Protein AF-0000000084690401 (afdb_homodimer)

Solvent-accessible surface area (backbone atoms only — not comparable to full-atom values): 25497 Å² total; per-residue (Å²): 129,68,78,42,70,22,45,48,38,28,32,30,46,45,71,35,46,53,55,16,30,38,38,44,29,24,58,71,15,32,39,26,33,37,33,46,38,36,51,52,77,75,59,86,84,52,53,76,91,71,49,69,65,62,62,85,61,43,54,63,42,96,60,31,84,70,65,57,52,69,63,34,49,55,27,59,65,39,79,48,34,43,25,40,33,41,23,24,59,71,69,33,22,64,37,81,50,73,72,37,66,40,14,13,77,62,66,28,68,37,34,26,31,68,40,61,69,42,89,70,53,43,31,43,63,50,48,62,51,34,59,47,56,40,32,76,73,68,45,67,30,72,64,70,19,35,51,37,16,50,46,50,14,50,52,51,38,71,70,38,90,81,50,81,64,49,72,68,47,46,52,47,58,71,43,40,48,60,44,39,16,36,58,73,70,50,23,47,25,37,42,29,32,58,52,77,44,73,90,56,88,59,25,39,41,49,78,38,52,35,80,44,48,65,58,25,32,36,27,36,32,22,64,30,48,26,39,39,33,37,13,17,35,38,50,53,82,55,39,36,27,67,39,50,48,35,48,30,34,33,35,68,39,83,103,127,67,79,43,70,21,44,49,36,30,31,28,47,44,71,36,45,53,56,18,28,37,38,42,29,22,56,69,14,31,41,25,33,37,33,45,40,34,53,52,77,74,60,85,85,52,53,75,90,70,48,68,66,62,63,85,60,43,54,64,41,93,60,34,86,69,66,55,51,69,62,35,50,55,29,61,66,37,80,48,33,42,24,40,33,40,24,24,59,72,68,33,22,63,36,80,50,73,71,37,64,39,14,12,76,61,66,27,69,38,33,27,31,67,41,62,69,41,88,68,53,43,30,43,65,48,47,62,50,34,61,49,55,41,30,76,72,67,45,67,31,71,64,70,22,35,50,39,18,48,46,49,14,49,52,50,38,70,69,38,91,82,51,81,65,51,72,68,46,46,53,49,58,69,44,40,48,60,44,41,16,34,58,73,71,52,23,48,25,36,42,28,35,58,55,76,45,72,89,57,86,61,25,38,40,49,77,36,52,34,81,45,47,65,58,25,33,37,27,38,32,22,65,30,47,26,38,40,32,35,12,16,36,37,50,53,83,55,40,36,26,66,37,50,50,34,48,30,33,33,34,67,38,83,101

Secondary structure (DSSP, 8-state):
---EEE-TTSEEEEEE-TT-EEEEEESSS---EEEEEEEPPPPTTS-GGG--SPPSSTT--TTHHHHS-HHHHHHHTSPPBB-HHHHHHHHTBSS--TTPEEEBTT--EEEEEEEE-S-S--BSSSPPP-HHHHHHTT--S----HHHHHHHHHHHHHH-TTS---HHHHHHHHHHHHHTTTPPPPPEEET-B--EE-SSSS-EE--B-----TTEEEEEEESS-EEEEEEE----SSSGGGG----EEEEEE--/---EEE-TTSEEEEEE-TT-EEEEEESSS---EEEEEEEPPPPTTS-GGG--SPPSSTT--TTHHHHS-HHHHHHHTSPPBB-HHHHHHHHTBSS--TTPEEEBTT--EEEEEEEE-S-S--BSSSPPP-HHHHHHTT--S----HHHHHHHHHHHHHH-TTS---HHHHHHHHHHHHHTTTPPPPPEEET-B--EE-SSSS-EE--B-----TTEEEEEEESS-EEEEEEE----SSSGGGG----EEEEEE--

pLDDT: mean 95.03, std 5.77, range [66.62, 99.0]

Structure (mmCIF, N/CA/C/O backbone):
data_AF-0000000084690401-model_v1
#
loop_
_entity.id
_entity.type
_entity.pdbx_description
1 polymer 'DUF1989 domain-containing protein'
#
loop_
_atom_site.group_PDB
_atom_site.id
_atom_site.type_symbol
_atom_site.label_atom_id
_atom_site.label_alt_id
_atom_site.label_comp_id
_atom_site.label_asym_id
_atom_site.label_entity_id
_atom_site.label_seq_id
_atom_site.pdbx_PDB_ins_code
_atom_site.Cartn_x
_atom_site.Cartn_y
_atom_site.Cartn_z
_atom_site.occupancy
_atom_site.B_iso_or_equiv
_atom_site.auth_seq_id
_atom_site.auth_comp_id
_atom_site.auth_asym_id
_atom_site.auth_atom_id
_atom_site.pdbx_PDB_model_num
ATOM 1 N N . MET A 1 1 ? -6.973 33.438 6.852 1 67.12 1 MET A N 1
ATOM 2 C CA . MET A 1 1 ? -6.395 32.094 6.789 1 67.12 1 MET A CA 1
ATOM 3 C C . MET A 1 1 ? -5.836 31.688 8.148 1 67.12 1 MET A C 1
ATOM 5 O O . MET A 1 1 ? -4.996 32.375 8.719 1 67.12 1 MET A O 1
ATOM 9 N N . THR A 1 2 ? -6.465 30.734 8.82 1 88.62 2 THR A N 1
ATOM 10 C CA . THR A 1 2 ? -6.098 30.391 10.188 1 88.62 2 THR A CA 1
ATOM 11 C C . THR A 1 2 ? -5.086 29.234 10.195 1 88.62 2 THR A C 1
ATOM 13 O O . THR A 1 2 ? -5.234 28.266 9.453 1 88.62 2 THR A O 1
ATOM 16 N N . THR A 1 3 ? -3.936 29.422 10.812 1 96.94 3 THR A N 1
ATOM 17 C CA . THR A 1 3 ? -2.934 28.391 11.031 1 96.94 3 THR A CA 1
ATOM 18 C C . THR A 1 3 ? -3.408 27.391 12.078 1 96.94 3 THR A C 1
ATOM 20 O O . THR A 1 3 ? -3.857 27.781 13.156 1 96.94 3 THR A O 1
ATOM 23 N N . ARG A 1 4 ? -3.404 26.203 11.711 1 97.88 4 ARG A N 1
ATOM 24 C CA . ARG A 1 4 ? -3.795 25.141 12.633 1 97.88 4 ARG A CA 1
ATOM 25 C C . ARG A 1 4 ? -2.611 24.219 12.945 1 97.88 4 ARG A C 1
ATOM 27 O O . ARG A 1 4 ? -1.611 24.219 12.227 1 97.88 4 ARG A O 1
ATOM 34 N N . THR A 1 5 ? -2.703 23.5 14 1 98.69 5 THR A N 1
ATOM 35 C CA . THR A 1 5 ? -1.592 22.703 14.508 1 98.69 5 THR A CA 1
ATOM 36 C C . THR A 1 5 ? -1.817 21.219 14.219 1 98.69 5 THR A C 1
ATOM 38 O O . THR A 1 5 ? -2.938 20.719 14.344 1 98.69 5 THR A O 1
ATOM 41 N N . VAL A 1 6 ? -0.85 20.547 13.75 1 98.88 6 VAL A N 1
AT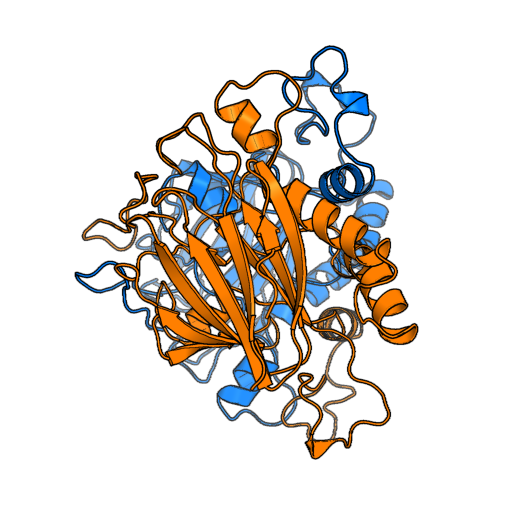OM 42 C CA . VAL A 1 6 ? -0.702 19.109 13.938 1 98.88 6 VAL A CA 1
ATOM 43 C C . VAL A 1 6 ? 0.108 18.844 15.203 1 98.88 6 VAL A C 1
ATOM 45 O O . VAL A 1 6 ? 1.334 18.969 15.203 1 98.88 6 VAL A O 1
ATOM 48 N N . PRO A 1 7 ? -0.528 18.438 16.281 1 98.81 7 PRO A N 1
ATOM 49 C CA . PRO A 1 7 ? 0.195 18.328 17.547 1 98.81 7 PRO A CA 1
ATOM 50 C C . PRO A 1 7 ? 1.289 17.266 17.516 1 98.81 7 PRO A C 1
ATOM 52 O O . PRO A 1 7 ? 1.109 16.203 16.922 1 98.81 7 PRO A O 1
ATOM 55 N N . ALA A 1 8 ? 2.395 17.578 18.203 1 98.75 8 ALA A N 1
ATOM 56 C CA . ALA A 1 8 ? 3.467 16.594 18.328 1 98.75 8 ALA A CA 1
ATOM 57 C C . ALA A 1 8 ? 2.908 15.219 18.703 1 98.75 8 ALA A C 1
ATOM 59 O O . ALA A 1 8 ? 2.055 15.102 19.578 1 98.75 8 ALA A O 1
ATOM 60 N N . ARG A 1 9 ? 3.363 14.188 17.938 1 98.62 9 ARG A N 1
ATOM 61 C CA . ARG A 1 9 ? 3.078 12.773 18.172 1 98.62 9 ARG A CA 1
ATOM 62 C C . ARG A 1 9 ? 1.631 12.445 17.828 1 98.62 9 ARG A C 1
ATOM 64 O O . ARG A 1 9 ? 1.207 11.289 17.938 1 98.62 9 ARG A O 1
ATOM 71 N N . ARG A 1 10 ? 0.865 13.367 17.344 1 98.62 10 ARG A N 1
ATOM 72 C CA . ARG A 1 10 ? -0.554 13.164 17.062 1 98.62 10 ARG A CA 1
ATOM 73 C C . ARG A 1 10 ? -0.897 13.57 15.633 1 98.62 10 ARG A C 1
ATOM 75 O O . ARG A 1 10 ? -0.02 13.984 14.875 1 98.62 10 ARG A O 1
ATOM 82 N N . GLY A 1 11 ? -2.188 13.383 15.25 1 98.75 11 GLY A N 1
ATOM 83 C CA . GLY A 1 11 ? -2.627 13.68 13.898 1 98.75 11 GLY A CA 1
ATOM 84 C C . GLY A 1 11 ? -3.67 14.781 13.844 1 98.75 11 GLY A C 1
ATOM 85 O O . GLY A 1 11 ? -4.234 15.164 14.867 1 98.75 11 GLY A O 1
ATOM 86 N N . ALA A 1 12 ? -3.826 15.305 12.75 1 98.81 12 ALA A N 1
ATOM 87 C CA . ALA A 1 12 ? -4.891 16.234 12.391 1 98.81 12 ALA A CA 1
ATOM 88 C C . ALA A 1 12 ? -5.422 15.945 10.992 1 98.81 12 ALA A C 1
ATOM 90 O O . ALA A 1 12 ? -4.707 15.398 10.148 1 98.81 12 ALA A O 1
ATOM 91 N N . ALA A 1 13 ? -6.664 16.297 10.727 1 98.69 13 ALA A N 1
ATOM 92 C CA . ALA A 1 13 ? -7.305 16.125 9.43 1 98.69 13 ALA A CA 1
ATOM 93 C C . ALA A 1 13 ? -8.141 17.344 9.055 1 98.69 13 ALA A C 1
ATOM 95 O O . ALA A 1 13 ? -8.641 18.047 9.938 1 98.69 13 ALA A O 1
ATOM 96 N N . THR A 1 14 ? -8.242 17.594 7.805 1 98.12 14 THR A N 1
ATOM 97 C CA . THR A 1 14 ? -9.039 18.719 7.359 1 98.12 14 THR A CA 1
ATOM 98 C C . THR A 1 14 ? -9.547 18.5 5.938 1 98.12 14 THR A C 1
ATOM 100 O O . THR A 1 14 ? -8.953 17.734 5.172 1 98.12 14 THR A O 1
ATOM 103 N N . LEU A 1 15 ? -10.625 19.172 5.676 1 96.94 15 LEU A N 1
ATOM 104 C CA . LEU A 1 15 ? -11.164 19.219 4.324 1 96.94 15 LEU A CA 1
ATOM 105 C C . LEU A 1 15 ? -10.398 20.203 3.461 1 96.94 15 LEU A C 1
ATOM 107 O O . LEU A 1 15 ? -10.086 21.312 3.906 1 96.94 15 LEU A O 1
ATOM 111 N N . VAL A 1 16 ? -9.984 19.797 2.307 1 97.5 16 VAL A N 1
ATOM 112 C CA . VAL A 1 16 ? -9.445 20.656 1.271 1 97.5 16 VAL A CA 1
ATOM 113 C C . VAL A 1 16 ? -10.242 20.5 -0.019 1 97.5 16 VAL A C 1
ATOM 115 O O . VAL A 1 16 ? -10.219 19.422 -0.635 1 97.5 16 VAL A O 1
ATOM 118 N N . ARG A 1 17 ? -10.883 21.531 -0.464 1 95.12 17 ARG A N 1
ATOM 119 C CA . ARG A 1 17 ? -11.758 21.453 -1.627 1 95.12 17 ARG A CA 1
ATOM 120 C C . ARG A 1 17 ? -10.961 21.562 -2.922 1 95.12 17 ARG A C 1
ATOM 122 O O . ARG A 1 17 ? -9.852 22.109 -2.93 1 95.12 17 ARG A O 1
ATOM 129 N N . GLN A 1 18 ? -11.602 21 -3.957 1 95 18 GLN A N 1
ATOM 130 C CA . GLN A 1 18 ? -10.984 21.125 -5.273 1 95 18 GLN A CA 1
ATOM 131 C C . GLN A 1 18 ? -10.594 22.578 -5.555 1 95 18 GLN A C 1
ATOM 133 O O . GLN A 1 18 ? -11.391 23.5 -5.359 1 95 18 GLN A O 1
ATOM 138 N N . GLY A 1 19 ? -9.383 22.719 -5.934 1 95.62 19 GLY A N 1
ATOM 139 C CA . GLY A 1 19 ? -8.891 24.047 -6.242 1 95.62 19 GLY A CA 1
ATOM 140 C C . GLY A 1 19 ? -8.258 24.734 -5.051 1 95.62 19 GLY A C 1
ATOM 141 O O . GLY A 1 19 ? -7.457 25.656 -5.219 1 95.62 19 GLY A O 1
ATOM 142 N N . GLN A 1 20 ? -8.633 24.375 -3.834 1 97.81 20 GLN A N 1
ATOM 143 C CA . GLN A 1 20 ? -7.938 24.844 -2.645 1 97.81 20 GLN A CA 1
ATOM 144 C C . GLN A 1 20 ? -6.594 24.141 -2.479 1 97.81 20 GLN A C 1
ATOM 146 O O . GLN A 1 20 ? -6.305 23.172 -3.176 1 97.81 20 GLN A O 1
ATOM 151 N N . SER A 1 21 ? -5.785 24.719 -1.611 1 98.75 21 SER A N 1
ATOM 152 C CA . SER A 1 21 ? -4.496 24.125 -1.283 1 98.75 21 SER A CA 1
ATOM 153 C C . SER A 1 21 ? -4.305 24.016 0.226 1 98.75 21 SER A C 1
ATOM 155 O O . SER A 1 21 ? -4.961 24.719 0.992 1 98.75 21 SER A O 1
ATOM 157 N N . ILE A 1 22 ? -3.447 23.125 0.551 1 98.88 22 ILE A N 1
ATOM 158 C CA . ILE A 1 22 ? -3.014 23.062 1.941 1 98.88 22 ILE A CA 1
ATOM 159 C C . ILE A 1 22 ? -1.504 23.281 2.023 1 98.88 22 ILE A C 1
ATOM 161 O O . ILE A 1 22 ? -0.74 22.641 1.296 1 98.88 22 ILE A O 1
ATOM 165 N N . ARG A 1 23 ? -1.099 24.203 2.848 1 98.88 23 ARG A N 1
ATOM 166 C CA . ARG A 1 23 ? 0.307 24.406 3.184 1 98.88 23 ARG A CA 1
ATOM 167 C C . ARG A 1 23 ? 0.671 23.688 4.48 1 98.88 23 ARG A C 1
ATOM 169 O O . ARG A 1 23 ? 0.054 23.938 5.52 1 98.88 23 ARG A O 1
ATOM 176 N N . ILE A 1 24 ? 1.576 22.781 4.422 1 98.94 24 ILE A N 1
ATOM 177 C CA . ILE A 1 24 ? 2.07 22.047 5.586 1 98.94 24 ILE A CA 1
ATOM 178 C C . ILE A 1 24 ? 3.48 22.516 5.93 1 98.94 24 ILE A C 1
ATOM 180 O O . ILE A 1 24 ? 4.398 22.406 5.109 1 98.94 24 ILE A O 1
ATOM 184 N N . THR A 1 25 ? 3.666 22.953 7.137 1 98.94 25 THR A N 1
ATOM 185 C CA . THR A 1 25 ? 4.898 23.641 7.52 1 98.94 25 THR A CA 1
ATOM 186 C C . THR A 1 25 ? 5.637 22.859 8.602 1 98.94 25 THR A C 1
ATOM 188 O O . THR A 1 25 ? 5.051 22.516 9.633 1 98.94 25 THR A O 1
ATOM 191 N N . ASN A 1 26 ? 6.863 22.562 8.305 1 98.69 26 ASN A N 1
ATOM 192 C CA . ASN A 1 26 ? 7.777 22.031 9.312 1 98.69 26 ASN A CA 1
ATOM 193 C C . ASN A 1 26 ? 8.336 23.141 10.203 1 98.69 26 ASN A C 1
ATOM 195 O O . ASN A 1 26 ? 9.484 23.547 10.039 1 98.69 26 ASN A O 1
ATOM 199 N N . SER A 1 27 ? 7.602 23.516 11.242 1 98.31 27 SER A N 1
ATOM 200 C CA . SER A 1 27 ? 7.895 24.703 12.047 1 98.31 27 SER A CA 1
ATOM 201 C C . SER A 1 27 ? 9.18 24.516 12.852 1 98.31 27 SER A C 1
ATOM 203 O O . SER A 1 27 ? 9.898 25.484 13.102 1 98.31 27 SER A O 1
ATOM 205 N N . SER A 1 28 ? 9.445 23.328 13.258 1 97.81 28 SER A N 1
ATOM 206 C CA . SER A 1 28 ? 10.633 23.031 14.055 1 97.81 28 SER A CA 1
ATOM 207 C C . SER A 1 28 ? 11.859 22.828 13.164 1 97.81 28 SER A C 1
ATOM 209 O O . SER A 1 28 ? 12.992 23.016 13.609 1 97.81 28 SER A O 1
ATOM 211 N N . GLY A 1 29 ? 11.617 22.375 11.953 1 97.94 29 GLY A N 1
ATOM 212 C CA . GLY A 1 29 ? 12.703 22.078 11.023 1 97.94 29 GLY A CA 1
ATOM 213 C C . GLY A 1 29 ? 13.094 20.625 11 1 97.94 29 GLY A C 1
ATOM 214 O O . GLY A 1 29 ? 13.852 20.188 10.125 1 97.94 29 GLY A O 1
ATOM 215 N N . THR A 1 30 ? 12.523 19.828 11.852 1 97.75 30 THR A N 1
ATOM 216 C CA . THR A 1 30 ? 12.977 18.438 11.898 1 97.75 30 THR A CA 1
ATOM 217 C C . THR A 1 30 ? 11.789 17.484 11.836 1 97.75 30 THR A C 1
ATOM 219 O O . THR A 1 30 ? 11.961 16.281 11.688 1 97.75 30 THR A O 1
ATOM 222 N N . GLN A 1 31 ? 10.578 17.969 11.914 1 98.69 31 GLN A N 1
ATOM 223 C CA . GLN A 1 31 ? 9.398 17.141 12.109 1 98.69 31 GLN A CA 1
ATOM 224 C C . GLN A 1 31 ? 8.953 16.484 10.805 1 98.69 31 GLN A C 1
ATOM 226 O O . GLN A 1 31 ? 8.57 17.188 9.859 1 98.69 31 GLN A O 1
ATOM 231 N N . VAL A 1 32 ? 9.039 15.203 10.742 1 98.81 32 VAL A N 1
ATOM 232 C CA . VAL A 1 32 ? 8.43 14.438 9.664 1 98.81 32 VAL A CA 1
ATOM 233 C C . VAL A 1 32 ? 6.91 14.453 9.812 1 98.81 32 VAL A C 1
ATOM 235 O O . VAL A 1 32 ? 6.391 14.32 10.93 1 98.81 32 VAL A O 1
ATOM 238 N N . VAL A 1 33 ? 6.199 14.617 8.727 1 98.94 33 VAL A N 1
ATOM 239 C CA . VAL A 1 33 ? 4.738 14.633 8.727 1 98.94 33 VAL A CA 1
ATOM 240 C C . VAL A 1 33 ? 4.211 13.602 7.734 1 98.94 33 VAL A C 1
ATOM 242 O O . VAL A 1 33 ? 4.191 13.852 6.523 1 98.94 33 VAL A O 1
ATOM 245 N N . ASP A 1 34 ? 3.783 12.414 8.234 1 98.94 34 ASP A N 1
ATOM 246 C CA . ASP A 1 34 ? 3.074 11.492 7.359 1 98.94 34 ASP A CA 1
ATOM 247 C C . ASP A 1 34 ? 1.761 12.102 6.867 1 98.94 34 ASP A C 1
ATOM 249 O O . ASP A 1 34 ? 0.978 12.625 7.664 1 98.94 34 ASP A O 1
ATOM 253 N N . THR A 1 35 ? 1.536 12.008 5.559 1 99 35 THR A N 1
ATOM 254 C CA . THR A 1 35 ? 0.41 12.711 4.957 1 99 35 THR A CA 1
ATOM 255 C C . THR A 1 35 ? -0.381 11.781 4.039 1 99 35 THR A C 1
ATOM 257 O O . THR A 1 35 ? 0.199 11.078 3.213 1 99 35 THR A O 1
ATOM 260 N N . TRP A 1 36 ? -1.704 11.766 4.242 1 98.88 36 TRP A N 1
ATOM 261 C CA . TRP A 1 36 ? -2.646 11.023 3.416 1 98.88 36 TRP A CA 1
ATOM 262 C C . TRP A 1 36 ? -3.691 11.953 2.809 1 98.88 36 TRP A C 1
ATOM 264 O O . TRP A 1 36 ? -3.93 13.047 3.324 1 98.88 36 TRP A O 1
ATOM 274 N N . ALA A 1 37 ? -4.25 11.539 1.739 1 98.81 37 ALA A N 1
ATOM 275 C CA . ALA A 1 37 ? -5.43 12.188 1.169 1 98.81 37 ALA A CA 1
ATOM 276 C C . ALA A 1 37 ? -6.492 11.156 0.791 1 98.81 37 ALA A C 1
ATOM 278 O O . ALA A 1 37 ? -6.199 10.188 0.079 1 98.81 37 ALA A O 1
ATOM 279 N N . PHE A 1 38 ? -7.668 11.359 1.293 1 97.75 38 PHE A N 1
ATOM 280 C CA . PHE A 1 38 ? -8.82 10.516 0.989 1 97.75 38 PHE A CA 1
ATOM 281 C C . PHE A 1 38 ? -9.859 11.289 0.188 1 97.75 38 PHE A C 1
ATOM 283 O O . PHE A 1 38 ? -10.219 12.414 0.55 1 97.75 38 PHE A O 1
ATOM 290 N N . ALA A 1 39 ? -10.266 10.664 -0.847 1 96.19 39 ALA A N 1
ATOM 291 C CA . ALA A 1 39 ? -11.289 11.305 -1.672 1 96.19 39 ALA A CA 1
ATOM 292 C C . ALA A 1 39 ? -12.648 11.273 -0.981 1 96.19 39 ALA A C 1
ATOM 294 O O . ALA A 1 39 ? -13.016 10.273 -0.364 1 96.19 39 ALA A O 1
ATOM 295 N N . LEU A 1 40 ? -13.344 12.328 -1.07 1 90.88 40 LEU A N 1
ATOM 296 C CA . LEU A 1 40 ? -14.734 12.367 -0.628 1 90.88 40 LEU A CA 1
ATOM 297 C C . LEU A 1 40 ? -15.672 12.008 -1.771 1 90.88 40 LEU A C 1
ATOM 299 O O . LEU A 1 40 ? -15.359 12.242 -2.939 1 90.88 40 LEU A O 1
ATOM 303 N N . PRO A 1 41 ? -16.75 11.445 -1.349 1 79.69 41 PRO A N 1
ATOM 304 C CA . PRO A 1 41 ? -17.719 11.141 -2.4 1 79.69 41 PRO A CA 1
ATOM 305 C C . PRO A 1 41 ? -18.172 12.375 -3.174 1 79.69 41 PRO A C 1
ATOM 307 O O . PRO A 1 41 ? -18.391 13.43 -2.578 1 79.69 41 PRO A O 1
ATOM 310 N N . THR A 1 42 ? -18.141 12.18 -4.383 1 77.19 42 THR A N 1
ATOM 311 C CA . THR A 1 42 ? -18.656 13.25 -5.227 1 77.19 42 THR A CA 1
ATOM 312 C C . THR A 1 42 ? -20.188 13.25 -5.215 1 77.19 42 THR A C 1
ATOM 314 O O . THR A 1 42 ? -20.812 12.219 -5.473 1 77.19 42 THR A O 1
ATOM 317 N N . PRO A 1 43 ? -20.719 14.406 -4.914 1 74.19 43 PRO A N 1
ATOM 318 C CA . PRO A 1 43 ? -22.172 14.469 -4.91 1 74.19 43 PRO A CA 1
ATOM 319 C C . PRO A 1 43 ? -22.781 14.133 -6.27 1 74.19 43 PRO A C 1
ATOM 321 O O . PRO A 1 43 ? -22.172 14.391 -7.305 1 74.19 43 PRO A O 1
ATOM 324 N N . SER A 1 44 ? -23.953 13.57 -6.188 1 72.19 44 SER A N 1
ATOM 325 C CA . SER A 1 44 ? -24.656 13.195 -7.406 1 72.19 44 SER A CA 1
ATOM 326 C C . SER A 1 44 ? -24.984 14.414 -8.258 1 72.19 44 SER A C 1
ATOM 328 O O . SER A 1 44 ? -25.266 14.289 -9.453 1 72.19 44 SER A O 1
ATOM 330 N N . SER A 1 45 ? -24.953 15.539 -7.66 1 75.31 45 SER A N 1
ATOM 331 C CA . SER A 1 45 ? -25.312 16.781 -8.352 1 75.31 45 SER A CA 1
ATOM 332 C C . SER A 1 45 ? -24.203 17.219 -9.289 1 75.31 45 SER A C 1
ATOM 334 O O . SER A 1 45 ? -24.422 18.078 -10.156 1 75.31 45 SER A O 1
ATOM 336 N N . VAL A 1 46 ? -23.047 16.641 -9.125 1 76.38 46 VAL A N 1
ATOM 337 C CA . VAL A 1 46 ? -21.938 17 -10 1 76.38 46 VAL A CA 1
ATOM 338 C C . VAL A 1 46 ? -22.141 16.375 -11.375 1 76.38 46 VAL A C 1
ATOM 340 O O . VAL A 1 46 ? -22.453 15.18 -11.477 1 76.38 46 VAL A O 1
ATOM 343 N N . ALA A 1 47 ? -21.984 17.219 -12.461 1 75.75 47 ALA A N 1
ATOM 344 C CA . ALA A 1 47 ? -22.141 16.734 -13.828 1 75.75 47 ALA A CA 1
ATOM 345 C C . ALA A 1 47 ? -21.125 15.633 -14.141 1 75.75 47 ALA A C 1
ATOM 347 O O . ALA A 1 47 ? -19.969 15.703 -13.695 1 75.75 47 ALA A O 1
ATOM 348 N N . PRO A 1 48 ? -21.547 14.672 -14.852 1 69.06 48 PRO A N 1
ATOM 349 C CA . PRO A 1 48 ? -20.656 13.547 -15.18 1 69.06 48 PRO A CA 1
ATOM 350 C C . PRO A 1 48 ? -19.312 14 -15.719 1 69.06 48 PRO A C 1
ATOM 352 O O . PRO A 1 48 ? -18.266 13.43 -15.367 1 69.06 48 PRO A O 1
ATOM 355 N N . GLY A 1 49 ? -19.297 14.938 -16.484 1 75.38 49 GLY A N 1
ATOM 356 C CA . GLY A 1 49 ? -18.062 15.414 -17.094 1 75.38 49 GLY A CA 1
ATOM 357 C C . GLY A 1 49 ? -17.141 16.109 -16.109 1 75.38 49 GLY A C 1
ATOM 358 O O . GLY A 1 49 ? -15.945 16.266 -16.375 1 75.38 49 GLY A O 1
ATOM 359 N N . ALA A 1 50 ? -17.672 16.5 -14.992 1 78.69 50 ALA A N 1
ATOM 360 C CA . ALA A 1 50 ? -16.891 17.219 -13.984 1 78.69 50 ALA A CA 1
ATOM 361 C C . ALA A 1 50 ? -16.562 16.328 -12.805 1 78.69 50 ALA A C 1
ATOM 363 O O . ALA A 1 50 ? -15.891 16.75 -11.852 1 78.69 50 ALA A O 1
ATOM 364 N N . ASN A 1 51 ? -17.047 15.102 -12.953 1 84.38 51 ASN A N 1
ATOM 365 C CA . ASN A 1 51 ? -16.812 14.133 -11.875 1 84.38 51 ASN A CA 1
ATOM 366 C C . ASN A 1 51 ? -15.352 13.695 -11.828 1 84.38 51 ASN A C 1
ATOM 368 O O . ASN A 1 51 ? -14.852 13.094 -12.781 1 84.38 51 ASN A O 1
ATOM 372 N N . PRO A 1 52 ? -14.664 13.992 -10.711 1 89.5 52 PRO A N 1
ATOM 373 C CA . PRO A 1 52 ? -13.242 13.641 -10.633 1 89.5 52 PRO A CA 1
ATOM 374 C C . PRO A 1 52 ? -13.016 12.172 -10.289 1 89.5 52 PRO A C 1
ATOM 376 O O . PRO A 1 52 ? -11.875 11.703 -10.32 1 89.5 52 PRO A O 1
ATOM 379 N N . ASP A 1 53 ? -14.094 11.461 -10.016 1 91 53 ASP A N 1
ATOM 380 C CA . ASP A 1 53 ? -13.961 10.055 -9.648 1 91 53 ASP A CA 1
ATOM 381 C C . ASP A 1 53 ? -13.508 9.219 -10.836 1 91 53 ASP A C 1
ATOM 383 O O . ASP A 1 53 ? -13.969 9.43 -11.961 1 91 53 ASP A O 1
ATOM 387 N N . ALA A 1 54 ? -12.547 8.328 -10.531 1 94.31 54 ALA A N 1
ATOM 388 C CA . ALA A 1 54 ? -12.203 7.387 -11.594 1 94.31 54 ALA A CA 1
ATOM 389 C C . ALA A 1 54 ? -13.406 6.535 -11.984 1 94.31 54 ALA A C 1
ATOM 391 O O . ALA A 1 54 ? -14.102 5.996 -11.125 1 94.31 54 ALA A O 1
ATOM 392 N N . PRO A 1 55 ? -13.633 6.426 -13.289 1 92.44 55 PRO A N 1
ATOM 393 C CA . PRO A 1 55 ? -14.742 5.562 -13.695 1 92.44 55 PRO A CA 1
ATOM 394 C C . PRO A 1 55 ? -14.5 4.094 -13.367 1 92.44 55 PRO A C 1
ATOM 396 O O . PRO A 1 55 ? -13.367 3.613 -13.477 1 92.44 55 PRO A O 1
ATOM 399 N N . LEU A 1 56 ? -15.578 3.432 -13.016 1 92.06 56 LEU A N 1
ATOM 400 C CA . LEU A 1 56 ? -15.469 2.008 -12.711 1 92.06 56 LEU A CA 1
ATOM 401 C C . LEU A 1 56 ? -14.992 1.227 -13.93 1 92.06 56 LEU A C 1
ATOM 403 O O . LEU A 1 56 ? -14.266 0.237 -13.797 1 92.06 56 LEU A O 1
ATOM 407 N N . PHE A 1 57 ? -15.461 1.652 -15.117 1 94.06 57 PHE A N 1
ATOM 408 C CA . PHE A 1 57 ? -15.086 1.044 -16.391 1 94.06 57 PHE A CA 1
ATOM 409 C C . PHE A 1 57 ? -14.445 2.072 -17.312 1 94.06 57 PHE A C 1
ATOM 411 O O . PHE A 1 57 ? -15.117 2.627 -18.188 1 94.06 57 PHE A O 1
ATOM 418 N N . PRO A 1 58 ? -13.125 2.219 -17.125 1 94.25 58 PRO A N 1
ATOM 419 C CA . PRO A 1 58 ? -12.461 3.207 -17.984 1 94.25 58 PRO A CA 1
ATOM 420 C C . PRO A 1 58 ? -12.383 2.76 -19.438 1 94.25 58 PRO A C 1
ATOM 422 O O . PRO A 1 58 ? -12.172 1.576 -19.719 1 94.25 58 PRO A O 1
ATOM 425 N N . ARG A 1 59 ? -12.609 3.676 -20.359 1 94 59 ARG A N 1
ATOM 426 C CA . ARG A 1 59 ? -12.625 3.41 -21.797 1 94 59 ARG A CA 1
ATOM 427 C C . ARG A 1 59 ? -13.562 2.256 -22.125 1 94 59 ARG A C 1
ATOM 429 O O . ARG A 1 59 ? -13.172 1.308 -22.812 1 94 59 ARG A O 1
ATOM 436 N N . ALA A 1 60 ? -14.734 2.338 -21.609 1 92 60 ALA A N 1
ATOM 437 C CA . ALA A 1 60 ? -15.719 1.263 -21.703 1 92 60 ALA A CA 1
ATOM 438 C C . ALA A 1 60 ? -16.125 1.01 -23.141 1 92 60 ALA A C 1
ATOM 440 O O . ALA A 1 60 ? -16.281 1.952 -23.922 1 92 60 ALA A O 1
ATOM 441 N N . ALA A 1 61 ? -16.172 -0.285 -23.516 1 90.88 61 ALA A N 1
ATOM 442 C CA . ALA A 1 61 ? -16.734 -0.757 -24.781 1 90.88 61 ALA A CA 1
ATOM 443 C C . ALA A 1 61 ? -17.906 -1.7 -24.547 1 90.88 61 ALA A C 1
ATOM 445 O O . ALA A 1 61 ? -18.281 -1.964 -23.406 1 90.88 61 ALA A O 1
ATOM 446 N N . ALA A 1 62 ? -18.484 -2.08 -25.75 1 85.88 62 ALA A N 1
ATOM 447 C CA . ALA A 1 62 ? -19.609 -3.014 -25.641 1 85.88 62 ALA A CA 1
ATOM 448 C C . ALA A 1 62 ? -19.203 -4.266 -24.875 1 85.88 62 ALA A C 1
ATOM 450 O O . ALA A 1 62 ? -18.172 -4.871 -25.156 1 85.88 62 ALA A O 1
ATOM 451 N N . GLY A 1 63 ? -19.812 -4.602 -23.781 1 85 63 GLY A N 1
ATOM 452 C CA . GLY A 1 63 ? -19.531 -5.824 -23.047 1 85 63 GLY A CA 1
ATOM 453 C C . GLY A 1 63 ? -18.703 -5.594 -21.797 1 85 63 GLY A C 1
ATOM 454 O O . GLY A 1 63 ? -18.531 -6.5 -20.984 1 85 63 GLY A O 1
ATOM 455 N N . SER A 1 64 ? -18.031 -4.375 -21.672 1 81.75 64 SER A N 1
ATOM 456 C CA . SER A 1 64 ? -17.172 -4.078 -20.516 1 81.75 64 SER A CA 1
ATOM 457 C C . SER A 1 64 ? -17.891 -4.359 -19.203 1 81.75 64 SER A C 1
ATOM 459 O O . SER A 1 64 ? -17.297 -4.875 -18.266 1 81.75 64 SER A O 1
ATOM 461 N N . LEU A 1 65 ? -19.109 -4.141 -19.203 1 78.19 65 LEU A N 1
ATOM 462 C CA . LEU A 1 65 ? -19.859 -4.188 -17.953 1 78.19 65 LEU A CA 1
ATOM 463 C C . LEU A 1 65 ? -20.016 -5.625 -17.469 1 78.19 65 LEU A C 1
ATOM 465 O O . LEU A 1 65 ? -20.062 -5.875 -16.25 1 78.19 65 LEU A O 1
ATOM 469 N N . THR A 1 66 ? -19.875 -6.543 -18.406 1 89.69 66 THR A N 1
ATOM 470 C CA . THR A 1 66 ? -20.125 -7.93 -18.031 1 89.69 66 THR A CA 1
ATOM 471 C C . THR A 1 66 ? -18.828 -8.734 -18.047 1 89.69 66 THR A C 1
ATOM 473 O O . THR A 1 66 ? -18.812 -9.898 -17.641 1 89.69 66 THR A O 1
ATOM 476 N N . ALA A 1 67 ? -17.812 -8.086 -18.484 1 93.5 67 ALA A N 1
ATOM 477 C CA . ALA A 1 67 ? -16.562 -8.836 -18.656 1 93.5 67 ALA A CA 1
ATOM 478 C C . ALA A 1 67 ? -15.805 -8.945 -17.344 1 93.5 67 ALA A C 1
ATOM 480 O O . ALA A 1 67 ? -15.055 -9.898 -17.125 1 93.5 67 ALA A O 1
ATOM 481 N N . TYR A 1 68 ? -15.992 -8.008 -16.469 1 94.56 68 TYR A N 1
ATOM 482 C CA . TYR A 1 68 ? -15.312 -8.016 -15.188 1 94.56 68 TYR A CA 1
ATOM 483 C C . TYR A 1 68 ? -16.062 -8.867 -14.172 1 94.56 68 TYR A C 1
ATOM 485 O O . TYR A 1 68 ? -17.297 -8.852 -14.141 1 94.56 68 TYR A O 1
ATOM 493 N N . SER A 1 69 ? -15.352 -9.578 -13.352 1 95.06 69 SER A N 1
ATOM 494 C CA . SER A 1 69 ? -15.992 -10.414 -12.344 1 95.06 69 SER A CA 1
ATOM 495 C C . SER A 1 69 ? -16.609 -9.555 -11.234 1 95.06 69 SER A C 1
ATOM 497 O O . SER A 1 69 ? -16.266 -8.375 -11.094 1 95.06 69 SER A O 1
ATOM 499 N N . SER A 1 70 ? -17.5 -10.188 -10.438 1 93.31 70 SER A N 1
ATOM 500 C CA . SER A 1 70 ? -18.125 -9.5 -9.312 1 93.31 70 SER A CA 1
ATOM 501 C C . SER A 1 70 ? -17.094 -9.094 -8.266 1 93.31 70 SER A C 1
ATOM 503 O O . SER A 1 70 ? -17.047 -7.938 -7.844 1 93.31 70 SER A O 1
ATOM 505 N N . PRO A 1 71 ? -16.172 -10.023 -7.883 1 93.19 71 PRO A N 1
ATOM 506 C CA . PRO A 1 71 ? -15.156 -9.609 -6.902 1 93.19 71 PRO A CA 1
ATOM 507 C C . PRO A 1 71 ? -14.273 -8.477 -7.406 1 93.19 71 PRO A C 1
ATOM 509 O O . PRO A 1 71 ? -13.906 -7.59 -6.633 1 93.19 71 PRO A O 1
ATOM 512 N N . ALA A 1 72 ? -13.945 -8.5 -8.656 1 93.94 72 ALA A N 1
ATOM 513 C CA . ALA A 1 72 ? -13.141 -7.426 -9.234 1 93.94 72 ALA A CA 1
ATOM 514 C C . ALA A 1 72 ? -13.875 -6.09 -9.172 1 93.94 72 ALA A C 1
ATOM 516 O O . ALA A 1 72 ? -13.273 -5.055 -8.875 1 93.94 72 ALA A O 1
ATOM 517 N N . ASN A 1 73 ? -15.156 -6.078 -9.453 1 93.75 73 ASN A N 1
ATOM 518 C CA . ASN A 1 73 ? -15.953 -4.855 -9.438 1 93.75 73 ASN A CA 1
ATOM 519 C C . ASN A 1 73 ? -16.109 -4.309 -8.016 1 93.75 73 ASN A C 1
ATOM 521 O O . ASN A 1 73 ? -16.156 -3.096 -7.816 1 93.75 73 ASN A O 1
ATOM 525 N N . ILE A 1 74 ? -16.25 -5.184 -7.078 1 90.88 74 ILE A N 1
ATOM 526 C CA . ILE A 1 74 ? -16.312 -4.762 -5.684 1 90.88 74 ILE A CA 1
ATOM 527 C C . ILE A 1 74 ? -15.023 -4.031 -5.305 1 90.88 74 ILE A C 1
ATOM 529 O O . ILE A 1 74 ? -15.07 -2.938 -4.734 1 90.88 74 ILE A O 1
ATOM 533 N N . ALA A 1 75 ? -13.945 -4.629 -5.68 1 89.81 75 ALA A N 1
ATOM 534 C CA . ALA A 1 75 ? -12.641 -4.02 -5.395 1 89.81 75 ALA A CA 1
ATOM 535 C C . ALA A 1 75 ? -12.508 -2.666 -6.082 1 89.81 75 ALA A C 1
ATOM 537 O O . ALA A 1 75 ? -11.984 -1.717 -5.5 1 89.81 75 ALA A O 1
ATOM 538 N N . ALA A 1 76 ? -13.008 -2.572 -7.246 1 93 76 ALA A N 1
ATOM 539 C CA . ALA A 1 76 ? -12.891 -1.355 -8.047 1 93 76 ALA A CA 1
ATOM 540 C C . ALA A 1 76 ? -13.812 -0.263 -7.52 1 93 76 ALA A C 1
ATOM 542 O O . ALA A 1 76 ? -13.672 0.908 -7.879 1 93 76 ALA A O 1
ATOM 543 N N . SER A 1 77 ? -14.742 -0.546 -6.645 1 91.56 77 SER A N 1
ATOM 544 C CA . SER A 1 77 ? -15.734 0.413 -6.18 1 91.56 77 SER A CA 1
ATOM 545 C C . SER A 1 77 ? -15.32 1.043 -4.855 1 91.56 77 SER A C 1
ATOM 547 O O . SER A 1 77 ? -16 1.93 -4.34 1 91.56 77 SER A O 1
ATOM 549 N N . VAL A 1 78 ? -14.18 0.625 -4.371 1 91.06 78 VAL A N 1
ATOM 550 C CA . VAL A 1 78 ? -13.695 1.146 -3.098 1 91.06 78 VAL A CA 1
ATOM 551 C C . VAL A 1 78 ? -13.328 2.619 -3.248 1 91.06 78 VAL A C 1
ATOM 553 O O . VAL A 1 78 ? -12.891 3.051 -4.316 1 91.06 78 VAL A O 1
ATOM 556 N N . PRO A 1 79 ? -13.516 3.41 -2.143 1 92.62 79 PRO A N 1
ATOM 557 C CA . PRO A 1 79 ? -13.18 4.832 -2.221 1 92.62 79 PRO A CA 1
ATOM 558 C C . PRO A 1 79 ? -11.711 5.07 -2.582 1 92.62 79 PRO A C 1
ATOM 560 O O . PRO A 1 79 ? -10.844 4.266 -2.227 1 92.62 79 PRO A O 1
ATOM 563 N N . GLU A 1 80 ? -11.523 6.184 -3.219 1 95.62 80 GLU A N 1
ATOM 564 C CA . GLU A 1 80 ? -10.18 6.488 -3.688 1 95.62 80 GLU A CA 1
ATOM 565 C C . GLU A 1 80 ? -9.344 7.133 -2.586 1 95.62 80 GLU A C 1
ATOM 567 O O . GLU A 1 80 ? -9.859 7.902 -1.777 1 95.62 80 GLU A O 1
ATOM 572 N N . TYR A 1 81 ? -8.109 6.82 -2.551 1 97.31 81 TYR A N 1
ATOM 573 C CA . TYR A 1 81 ? -7.109 7.383 -1.655 1 97.31 81 TYR A CA 1
ATOM 574 C C . TYR A 1 81 ? -5.801 7.637 -2.393 1 97.31 81 TYR A C 1
ATOM 576 O O . TYR A 1 81 ? -5.531 7.016 -3.426 1 97.31 81 TYR A O 1
ATOM 584 N N . MET A 1 82 ? -5.035 8.586 -1.913 1 98.62 82 MET A N 1
ATOM 585 C CA . MET A 1 82 ? -3.715 8.859 -2.475 1 98.62 82 MET A CA 1
ATOM 586 C C . MET A 1 82 ? -2.787 7.664 -2.299 1 98.62 82 MET A C 1
ATOM 588 O O . MET A 1 82 ? -2.537 7.227 -1.174 1 98.62 82 MET A O 1
ATOM 592 N N . SER A 1 83 ? -2.316 7.141 -3.426 1 98.62 83 SER A N 1
ATOM 593 C CA . SER A 1 83 ? -1.565 5.891 -3.414 1 98.62 83 SER A CA 1
ATOM 594 C C . SER A 1 83 ? -0.131 6.102 -3.887 1 98.62 83 SER A C 1
ATOM 596 O O . SER A 1 83 ? 0.099 6.484 -5.035 1 98.62 83 SER A O 1
ATOM 598 N N . MET A 1 84 ? 0.829 5.738 -3.055 1 98.81 84 MET A N 1
ATOM 599 C CA . MET A 1 84 ? 2.232 6.008 -3.348 1 98.81 84 MET A CA 1
ATOM 600 C C . MET A 1 84 ? 2.756 5.066 -4.43 1 98.81 84 MET A C 1
ATOM 602 O O . MET A 1 84 ? 3.516 5.484 -5.305 1 98.81 84 MET A O 1
ATOM 606 N N . CYS A 1 85 ? 2.375 3.773 -4.406 1 98.69 85 CYS A N 1
ATOM 607 C CA . CYS A 1 85 ? 2.857 2.85 -5.426 1 98.69 85 CYS A CA 1
ATOM 608 C C . CYS A 1 85 ? 2.322 3.23 -6.801 1 98.69 85 CYS A C 1
ATOM 610 O O . CYS A 1 85 ? 3.041 3.143 -7.797 1 98.69 85 CYS A O 1
ATOM 612 N N . HIS A 1 86 ? 1.053 3.668 -6.871 1 98.62 86 HIS A N 1
ATOM 613 C CA . HIS A 1 86 ? 0.477 4.117 -8.133 1 98.62 86 HIS A CA 1
ATOM 614 C C . HIS A 1 86 ? 1.098 5.434 -8.586 1 98.62 86 HIS A C 1
ATOM 616 O O . HIS A 1 86 ? 1.287 5.66 -9.781 1 98.62 86 HIS A O 1
ATOM 622 N N . THR A 1 87 ? 1.377 6.32 -7.621 1 98.88 87 THR A N 1
ATOM 623 C CA . THR A 1 87 ? 2.049 7.574 -7.938 1 98.88 87 THR A CA 1
ATOM 624 C C . THR A 1 87 ? 3.434 7.316 -8.523 1 98.88 87 THR A C 1
ATOM 626 O O . THR A 1 87 ? 3.807 7.914 -9.539 1 98.88 87 THR A O 1
ATOM 629 N N . ARG A 1 88 ? 4.188 6.383 -7.934 1 98.81 88 ARG A N 1
ATOM 630 C CA . ARG A 1 88 ? 5.5 6.035 -8.469 1 98.81 88 ARG A CA 1
ATOM 631 C C . ARG A 1 88 ? 5.391 5.523 -9.898 1 98.81 88 ARG A C 1
ATOM 633 O O . ARG A 1 88 ? 6.176 5.914 -10.766 1 98.81 88 ARG A O 1
ATOM 640 N N . ALA A 1 89 ? 4.41 4.691 -10.102 1 98.06 89 ALA A N 1
ATOM 641 C CA . ALA A 1 89 ? 4.219 4.141 -11.445 1 98.06 89 ALA A CA 1
ATOM 642 C C . ALA A 1 89 ? 3.861 5.242 -12.438 1 98.06 89 ALA A C 1
ATOM 644 O O . ALA A 1 89 ? 4.34 5.238 -13.578 1 98.06 89 ALA A O 1
ATOM 645 N N . THR A 1 90 ? 3.031 6.152 -12.016 1 98 90 THR A N 1
ATOM 646 C CA . THR A 1 90 ? 2.557 7.23 -12.883 1 98 90 THR A CA 1
ATOM 647 C C . THR A 1 90 ? 3.688 8.203 -13.203 1 98 90 THR A C 1
ATOM 649 O O . THR A 1 90 ? 3.84 8.633 -14.344 1 98 90 THR A O 1
ATOM 652 N N . LEU A 1 91 ? 4.445 8.539 -12.234 1 98.38 91 LEU A N 1
ATOM 653 C CA . LEU A 1 91 ? 5.465 9.57 -12.391 1 98.38 91 LEU A CA 1
ATOM 654 C C . LEU A 1 91 ? 6.77 8.977 -12.914 1 98.38 91 LEU A C 1
ATOM 656 O O . LEU A 1 91 ? 7.645 9.703 -13.383 1 98.38 91 LEU A O 1
ATOM 660 N N . CYS A 1 92 ? 6.953 7.637 -12.742 1 98.12 92 CYS A N 1
ATOM 661 C CA . CYS A 1 92 ? 8.195 6.945 -13.062 1 98.12 92 CYS A CA 1
ATOM 662 C C . CYS A 1 92 ? 9.367 7.52 -12.273 1 98.12 92 CYS A C 1
ATOM 664 O O . CYS A 1 92 ? 10.438 7.766 -12.828 1 98.12 92 CYS A O 1
ATOM 666 N N . LYS A 1 93 ? 9.141 7.797 -10.992 1 98.06 93 LYS A N 1
ATOM 667 C CA . LYS A 1 93 ? 10.156 8.234 -10.047 1 98.06 93 LYS A CA 1
ATOM 668 C C . LYS A 1 93 ? 9.867 7.703 -8.641 1 98.06 93 LYS A C 1
ATOM 670 O O . LYS A 1 93 ? 8.719 7.387 -8.32 1 98.06 93 LYS A O 1
ATOM 675 N N . THR A 1 94 ? 10.906 7.609 -7.879 1 98.44 94 THR A N 1
ATOM 676 C CA . THR A 1 94 ? 10.773 7.051 -6.539 1 98.44 94 THR A CA 1
ATOM 677 C C . THR A 1 94 ? 9.977 7.992 -5.637 1 98.44 94 THR A C 1
ATOM 679 O O . THR A 1 94 ? 9.273 7.543 -4.727 1 98.44 94 THR A O 1
ATOM 682 N N . HIS A 1 95 ? 10.125 9.32 -5.914 1 98.62 95 HIS A N 1
ATOM 683 C CA . HIS A 1 95 ? 9.492 10.32 -5.062 1 98.62 95 HIS A CA 1
ATOM 684 C C . HIS A 1 95 ? 8.969 11.492 -5.891 1 98.62 95 HIS A C 1
ATOM 686 O O . HIS A 1 95 ? 9.609 11.906 -6.859 1 98.62 95 HIS A O 1
ATOM 692 N N . PRO A 1 96 ? 7.855 12.07 -5.41 1 98.5 96 PRO A N 1
ATOM 693 C CA . PRO A 1 96 ? 7.332 13.25 -6.098 1 98.5 96 PRO A CA 1
ATOM 694 C C . PRO A 1 96 ? 8.211 14.484 -5.902 1 98.5 96 PRO A C 1
ATOM 696 O O . PRO A 1 96 ? 8.898 14.602 -4.887 1 98.5 96 PRO A O 1
ATOM 699 N N . ALA A 1 97 ? 8.148 15.328 -6.871 1 98.06 97 ALA A N 1
ATOM 700 C CA . ALA A 1 97 ? 8.773 16.656 -6.82 1 98.06 97 ALA A CA 1
ATOM 701 C C . ALA A 1 97 ? 7.777 17.75 -7.18 1 98.06 97 ALA A C 1
ATOM 703 O O . ALA A 1 97 ? 6.656 17.453 -7.609 1 98.06 97 ALA A O 1
ATOM 704 N N . ARG A 1 98 ? 8.258 18.969 -6.918 1 98.38 98 ARG A N 1
ATOM 705 C CA . ARG A 1 98 ? 7.391 20.109 -7.227 1 98.38 98 ARG A CA 1
ATOM 706 C C . ARG A 1 98 ? 6.801 19.984 -8.625 1 98.38 98 ARG A C 1
ATOM 708 O O . ARG A 1 98 ? 7.52 19.688 -9.586 1 98.38 98 ARG A O 1
ATOM 715 N N . GLY A 1 99 ? 5.492 20.172 -8.734 1 98.69 99 GLY A N 1
ATOM 716 C CA . GLY A 1 99 ? 4.797 20.094 -10.008 1 98.69 99 GLY A CA 1
ATOM 717 C C . GLY A 1 99 ? 4.141 18.75 -10.25 1 98.69 99 GLY A C 1
ATOM 718 O O . GLY A 1 99 ? 3.266 18.625 -11.109 1 98.69 99 GLY A O 1
ATOM 719 N N . ASP A 1 100 ? 4.539 17.781 -9.547 1 98.88 100 ASP A N 1
ATOM 720 C CA . ASP A 1 100 ? 4.02 16.438 -9.758 1 98.88 100 ASP A CA 1
ATOM 721 C C . ASP A 1 100 ? 2.645 16.266 -9.117 1 98.88 100 ASP A C 1
ATOM 723 O O . ASP A 1 100 ? 2.395 16.797 -8.031 1 98.88 100 ASP A O 1
ATOM 727 N N . THR A 1 101 ? 1.786 15.531 -9.758 1 98.88 101 THR A N 1
ATOM 728 C CA . THR A 1 101 ? 0.473 15.164 -9.234 1 98.88 101 THR A CA 1
ATOM 729 C C . THR A 1 101 ? 0.496 13.758 -8.648 1 98.88 101 THR A C 1
ATOM 731 O O . THR A 1 101 ? 0.949 12.812 -9.305 1 98.88 101 THR A O 1
ATOM 734 N N . LEU A 1 102 ? 0.114 13.68 -7.391 1 98.94 102 LEU A N 1
ATOM 735 C CA . LEU A 1 102 ? -0.072 12.383 -6.75 1 98.94 102 LEU A CA 1
ATOM 736 C C . LEU A 1 102 ? -1.462 11.828 -7.039 1 98.94 102 LEU A C 1
ATOM 738 O O . LEU A 1 102 ? -2.447 12.57 -7.027 1 98.94 102 LEU A O 1
ATOM 742 N N . VAL A 1 103 ? -1.559 10.484 -7.254 1 98.75 103 VAL A N 1
ATOM 743 C CA . VAL A 1 103 ? -2.785 9.914 -7.793 1 98.75 103 VAL A CA 1
ATOM 744 C C . VAL A 1 103 ? -3.354 8.891 -6.812 1 98.75 103 VAL A C 1
ATOM 746 O O . VAL A 1 103 ? -2.689 8.516 -5.844 1 98.75 103 VAL A O 1
ATOM 749 N N . SER A 1 104 ? -4.57 8.477 -7.105 1 98.06 104 SER A N 1
ATOM 750 C CA . SER A 1 104 ? -5.246 7.449 -6.324 1 98.06 104 SER A CA 1
ATOM 751 C C . SER A 1 104 ? -4.848 6.051 -6.789 1 98.06 104 SER A C 1
ATOM 753 O O . SER A 1 104 ? -4.141 5.902 -7.789 1 98.06 104 SER A O 1
ATOM 755 N N . GLN A 1 105 ? -5.309 5.031 -6.074 1 97.12 105 GLN A N 1
ATOM 756 C CA . GLN A 1 105 ? -5.09 3.643 -6.469 1 97.12 105 GLN A CA 1
ATOM 757 C C . GLN A 1 105 ? -5.82 3.314 -7.766 1 97.12 105 GLN A C 1
ATOM 759 O O . GLN A 1 105 ? -5.648 2.23 -8.328 1 97.12 105 GLN A O 1
ATOM 764 N N . LYS A 1 106 ? -6.699 4.297 -8.25 1 97.12 106 LYS A N 1
ATOM 765 C CA . LYS A 1 106 ? -7.344 4.164 -9.547 1 97.12 106 LYS A CA 1
ATOM 766 C C . LYS A 1 106 ? -6.719 5.109 -10.57 1 97.12 106 LYS A C 1
ATOM 768 O O . LYS A 1 106 ? -7.273 5.316 -11.656 1 97.12 106 LYS A O 1
ATOM 773 N N . ARG A 1 107 ? -5.645 5.734 -10.102 1 97.19 107 ARG A N 1
ATOM 774 C CA . ARG A 1 107 ? -4.766 6.539 -10.945 1 97.19 107 ARG A CA 1
ATOM 775 C C . ARG A 1 107 ? -5.422 7.867 -11.305 1 97.19 107 ARG A C 1
ATOM 777 O O . ARG A 1 107 ? -5.02 8.523 -12.266 1 97.19 107 ARG A O 1
ATOM 784 N N . ALA A 1 108 ? -6.473 8.25 -10.586 1 96.88 108 ALA A N 1
ATOM 785 C CA . ALA A 1 108 ? -7.066 9.578 -10.719 1 96.88 108 ALA A CA 1
ATOM 786 C C . ALA A 1 108 ? -6.277 10.617 -9.922 1 96.88 108 ALA A C 1
ATOM 788 O O . ALA A 1 108 ? -5.754 10.312 -8.844 1 96.88 108 ALA A O 1
ATOM 789 N N . PRO A 1 109 ? -6.227 11.844 -10.414 1 97.56 109 PRO A N 1
ATOM 790 C CA . PRO A 1 109 ? -5.504 12.883 -9.68 1 97.56 109 PRO A CA 1
ATOM 791 C C . PRO A 1 109 ? -6.102 13.164 -8.297 1 97.56 109 PRO A C 1
ATOM 793 O O . PRO A 1 109 ? -7.324 13.25 -8.164 1 97.56 109 PRO A O 1
ATOM 796 N N . MET A 1 110 ? -5.246 13.289 -7.297 1 98.56 110 MET A N 1
ATOM 797 C CA . MET A 1 110 ? -5.676 13.586 -5.934 1 98.56 110 MET A CA 1
ATOM 798 C C . MET A 1 110 ? -5.18 14.961 -5.496 1 98.56 110 MET A C 1
ATOM 800 O O . MET A 1 110 ? -5.977 15.867 -5.238 1 98.56 110 MET A O 1
ATOM 804 N N . VAL A 1 111 ? -3.906 15.148 -5.43 1 98.88 111 VAL A N 1
ATOM 805 C CA . VAL A 1 111 ? -3.285 16.422 -5.062 1 98.88 111 VAL A CA 1
ATOM 806 C C . VAL A 1 111 ? -2.057 16.656 -5.938 1 98.88 111 VAL A C 1
ATOM 808 O O . VAL A 1 111 ? -1.443 15.711 -6.438 1 98.88 111 VAL A O 1
ATOM 811 N N . THR A 1 112 ? -1.698 17.891 -6.109 1 98.88 112 THR A N 1
ATOM 812 C CA . THR A 1 112 ? -0.48 18.297 -6.805 1 98.88 112 THR A CA 1
ATOM 813 C C . THR A 1 112 ? 0.473 19.016 -5.855 1 98.88 112 THR A C 1
ATOM 815 O O . THR A 1 112 ? 0.064 19.906 -5.121 1 98.88 112 THR A O 1
ATOM 818 N N . LEU A 1 113 ? 1.684 18.531 -5.805 1 98.94 113 LEU A N 1
ATOM 819 C CA . LEU A 1 113 ? 2.713 19.25 -5.059 1 98.94 113 LEU A CA 1
ATOM 820 C C . LEU A 1 113 ? 3.068 20.562 -5.742 1 98.94 113 LEU A C 1
ATOM 822 O O . LEU A 1 113 ? 3.949 20.594 -6.609 1 98.94 113 LEU A O 1
ATOM 826 N N . ALA A 1 114 ? 2.523 21.641 -5.25 1 98.81 114 ALA A N 1
ATOM 827 C CA . ALA A 1 114 ? 2.594 22.922 -5.949 1 98.81 114 ALA A CA 1
ATOM 828 C C . ALA A 1 114 ? 3.84 23.703 -5.535 1 98.81 114 ALA A C 1
ATOM 830 O O . ALA A 1 114 ? 4.438 24.406 -6.355 1 98.81 114 ALA A O 1
ATOM 831 N N . GLU A 1 115 ? 4.168 23.672 -4.293 1 98.81 115 GLU A N 1
ATOM 832 C CA . GLU A 1 115 ? 5.352 24.344 -3.758 1 98.81 115 GLU A CA 1
ATOM 833 C C . GLU A 1 115 ? 6.117 23.438 -2.807 1 98.81 115 GLU A C 1
ATOM 835 O O . GLU A 1 115 ? 5.535 22.547 -2.188 1 98.81 115 GLU A O 1
ATOM 840 N N . ASP A 1 116 ? 7.34 23.656 -2.766 1 98.88 116 ASP A N 1
ATOM 841 C CA . ASP A 1 116 ? 8.242 22.969 -1.849 1 98.88 116 ASP A CA 1
ATOM 842 C C . ASP A 1 116 ? 9.477 23.812 -1.547 1 98.88 116 ASP A C 1
ATOM 844 O O . ASP A 1 116 ? 10.344 23.984 -2.406 1 98.88 116 ASP A O 1
ATOM 848 N N . THR A 1 117 ? 9.562 24.297 -0.312 1 98.81 117 THR A N 1
ATOM 849 C CA . THR A 1 117 ? 10.703 25.125 0.054 1 98.81 117 THR A CA 1
ATOM 850 C C . THR A 1 117 ? 11.797 24.281 0.701 1 98.81 117 THR A C 1
ATOM 852 O O . THR A 1 117 ? 12.867 24.797 1.034 1 98.81 117 THR A O 1
ATOM 855 N N . SER A 1 118 ? 11.531 22.984 0.959 1 98.56 118 SER A N 1
ATOM 856 C CA . SER A 1 118 ? 12.531 22.062 1.499 1 98.56 118 SER A CA 1
ATOM 857 C C . SER A 1 118 ? 13.5 21.594 0.417 1 98.56 118 SER A C 1
ATOM 859 O O . SER A 1 118 ? 13.352 21.953 -0.752 1 98.56 118 SER A O 1
ATOM 861 N N . PRO A 1 119 ? 14.547 20.828 0.744 1 98 119 PRO A N 1
ATOM 862 C CA . PRO A 1 119 ? 15.461 20.281 -0.262 1 98 119 PRO A CA 1
ATOM 863 C C . PRO A 1 119 ? 14.805 19.234 -1.155 1 98 119 PRO A C 1
ATOM 865 O O . PRO A 1 119 ? 15.477 18.641 -2.004 1 98 119 PRO A O 1
ATOM 868 N N . GLY A 1 120 ? 13.531 18.953 -0.942 1 98.25 120 GLY A N 1
ATOM 869 C CA . GLY A 1 120 ? 12.82 18 -1.791 1 98.25 120 GLY A CA 1
ATOM 870 C C . GLY A 1 120 ? 12.984 16.562 -1.352 1 98.25 120 GLY A C 1
ATOM 871 O O . GLY A 1 120 ? 12.844 15.641 -2.158 1 98.25 120 GLY A O 1
ATOM 872 N N . VAL A 1 121 ? 13.359 16.375 -0.11 1 98.31 121 VAL A N 1
ATOM 873 C CA . VAL A 1 121 ? 13.547 15.039 0.464 1 98.31 121 VAL A CA 1
ATOM 874 C C . VAL A 1 121 ? 12.289 14.617 1.221 1 98.31 121 VAL A C 1
ATOM 876 O O . VAL A 1 121 ? 12.031 15.102 2.326 1 98.31 121 VAL A O 1
ATOM 879 N N . HIS A 1 122 ? 11.43 13.781 0.587 1 98.81 122 HIS A N 1
ATOM 880 C CA . HIS A 1 122 ? 10.203 13.148 1.08 1 98.81 122 HIS A CA 1
ATOM 881 C C . HIS A 1 122 ? 10.156 11.672 0.714 1 98.81 122 HIS A C 1
ATOM 883 O O . HIS A 1 122 ? 10.633 11.281 -0.353 1 98.81 122 HIS A O 1
ATOM 889 N N . ASP A 1 123 ? 9.57 10.891 1.505 1 98.75 123 ASP A N 1
ATOM 890 C CA . ASP A 1 123 ? 9.648 9.453 1.256 1 98.75 123 ASP A CA 1
ATOM 891 C C . ASP A 1 123 ? 8.289 8.898 0.824 1 98.75 123 ASP A C 1
ATOM 893 O O . ASP A 1 123 ? 7.254 9.297 1.354 1 98.75 123 ASP A O 1
ATOM 897 N N . THR A 1 124 ? 8.297 7.988 -0.157 1 98.94 124 THR A N 1
ATOM 898 C CA . THR A 1 124 ? 7.105 7.254 -0.563 1 98.94 124 THR A CA 1
ATOM 899 C C . THR A 1 124 ? 7.316 5.75 -0.394 1 98.94 124 THR A C 1
ATOM 901 O O . THR A 1 124 ? 6.441 4.953 -0.738 1 98.94 124 THR A O 1
ATOM 904 N N . LEU A 1 125 ? 8.453 5.273 0.174 1 98.81 125 LEU A N 1
ATOM 905 C CA . LEU A 1 125 ? 8.867 3.877 0.076 1 98.81 125 LEU A CA 1
ATOM 906 C C . LEU A 1 125 ? 8.547 3.121 1.359 1 98.81 125 LEU A C 1
ATOM 908 O O . LEU A 1 125 ? 8.352 1.903 1.336 1 98.81 125 LEU A O 1
ATOM 912 N N . ILE A 1 126 ? 8.469 3.881 2.432 1 98.38 126 ILE A N 1
ATOM 913 C CA . ILE A 1 126 ? 8.438 3.242 3.742 1 98.38 126 ILE A CA 1
ATOM 914 C C . ILE A 1 126 ? 7.051 3.393 4.359 1 98.38 126 ILE A C 1
ATOM 916 O O . ILE A 1 126 ? 6.43 4.453 4.254 1 98.38 126 ILE A O 1
ATOM 920 N N . ALA A 1 127 ? 6.656 2.357 5.043 1 98.12 127 ALA A N 1
ATOM 921 C CA . ALA A 1 127 ? 5.375 2.336 5.742 1 98.12 127 ALA A CA 1
ATOM 922 C C . ALA A 1 127 ? 5.359 3.344 6.887 1 98.12 127 ALA A C 1
ATOM 924 O O . ALA A 1 127 ? 6.41 3.693 7.434 1 98.12 127 ALA A O 1
ATOM 925 N N . ALA A 1 128 ? 4.16 3.783 7.242 1 98.38 128 ALA A N 1
ATOM 926 C CA . ALA A 1 128 ? 3.992 4.535 8.484 1 98.38 128 ALA A CA 1
ATOM 927 C C . ALA A 1 128 ? 4.457 3.721 9.688 1 98.38 128 ALA A C 1
ATOM 929 O O . ALA A 1 128 ? 4.332 2.494 9.695 1 98.38 128 ALA A O 1
ATOM 930 N N . CYS A 1 129 ? 4.957 4.41 10.68 1 98.12 129 CYS A N 1
ATOM 931 C CA . CYS A 1 129 ? 5.238 3.699 11.922 1 98.12 129 CYS A CA 1
ATOM 932 C C . CYS A 1 129 ? 3.955 3.164 12.547 1 98.12 129 CYS A C 1
ATOM 934 O O . CYS A 1 129 ? 2.865 3.66 12.258 1 98.12 129 CYS A O 1
ATOM 936 N N . ASP A 1 130 ? 4.129 2.16 13.328 1 97.88 130 ASP A N 1
ATOM 937 C CA . ASP A 1 130 ? 3.016 1.472 13.969 1 97.88 130 ASP A CA 1
ATOM 938 C C . ASP A 1 130 ? 3.455 0.822 15.281 1 97.88 130 ASP A C 1
ATOM 940 O O . ASP A 1 130 ? 4.629 0.902 15.656 1 97.88 130 ASP A O 1
ATOM 944 N N . ARG A 1 131 ? 2.488 0.273 16.031 1 96.88 131 ARG A N 1
ATOM 945 C CA . ARG A 1 131 ? 2.754 -0.264 17.359 1 96.88 131 ARG A CA 1
ATOM 946 C C . ARG A 1 131 ? 3.732 -1.433 17.281 1 96.88 131 ARG A C 1
ATOM 948 O O . ARG A 1 131 ? 4.551 -1.615 18.188 1 96.88 131 ARG A O 1
ATOM 955 N N . TRP A 1 132 ? 3.771 -2.227 16.234 1 97.62 132 TRP A N 1
ATOM 956 C CA . TRP A 1 132 ? 4.688 -3.354 16.094 1 97.62 132 TRP A CA 1
ATOM 957 C C . TRP A 1 132 ? 6.105 -2.869 15.812 1 97.62 132 TRP A C 1
ATOM 959 O O . TRP A 1 132 ? 7.078 -3.469 16.281 1 97.62 132 TRP A O 1
ATOM 969 N N . ARG A 1 133 ? 6.223 -1.792 15.008 1 97.44 133 ARG A N 1
ATOM 970 C CA . ARG A 1 133 ? 7.535 -1.198 14.773 1 97.44 133 ARG A CA 1
ATOM 971 C C . ARG A 1 133 ? 8.164 -0.739 16.094 1 97.44 133 ARG A C 1
ATOM 973 O O . ARG A 1 133 ? 9.352 -0.993 16.328 1 97.44 133 ARG A O 1
ATOM 980 N N . TYR A 1 134 ? 7.383 -0.037 16.875 1 97.44 134 TYR A N 1
ATOM 981 C CA . TYR A 1 134 ? 7.926 0.456 18.141 1 97.44 134 TYR A CA 1
ATOM 982 C C . TYR A 1 134 ? 8.297 -0.699 19.062 1 97.44 134 TYR A C 1
ATOM 984 O O . TYR A 1 134 ? 9.305 -0.638 19.766 1 97.44 134 TYR A O 1
ATOM 992 N N . ALA A 1 135 ? 7.516 -1.724 19.062 1 97 135 ALA A N 1
ATOM 993 C CA . ALA A 1 135 ? 7.875 -2.916 19.812 1 97 135 ALA A CA 1
ATOM 994 C C . ALA A 1 135 ? 9.211 -3.484 19.344 1 97 135 ALA A C 1
ATOM 996 O O . ALA A 1 135 ? 10.062 -3.846 20.172 1 97 135 ALA A O 1
ATOM 997 N N . GLU A 1 136 ? 9.398 -3.58 18.031 1 96.38 136 GLU A N 1
ATOM 998 C CA . GLU A 1 136 ? 10.656 -4.059 17.453 1 96.38 136 GLU A CA 1
ATOM 999 C C . GLU A 1 136 ? 11.828 -3.193 17.906 1 96.38 136 GLU A C 1
ATOM 1001 O O . GLU A 1 136 ? 12.953 -3.686 18.047 1 96.38 136 GLU A O 1
ATOM 1006 N N . LEU A 1 137 ? 11.539 -1.914 18.141 1 96.5 137 LEU A N 1
ATOM 1007 C CA . LEU A 1 137 ? 12.586 -0.96 18.516 1 96.5 137 LEU A CA 1
ATOM 1008 C C . LEU A 1 137 ? 12.789 -0.938 20.016 1 96.5 137 LEU A C 1
ATOM 1010 O O . LEU A 1 137 ? 13.562 -0.121 20.531 1 96.5 137 LEU A O 1
ATOM 1014 N N . GLY A 1 138 ? 12.008 -1.767 20.797 1 96.56 138 GLY A N 1
ATOM 1015 C CA . GLY A 1 138 ? 12.25 -1.952 22.219 1 96.56 138 GLY A CA 1
ATOM 1016 C C . GLY A 1 138 ? 11.336 -1.118 23.094 1 96.56 138 GLY A C 1
ATOM 1017 O O . GLY A 1 138 ? 11.547 -1.022 24.297 1 96.56 138 GLY A O 1
ATOM 1018 N N . VAL A 1 139 ? 10.32 -0.494 22.516 1 96.19 139 VAL A N 1
ATOM 1019 C CA . VAL A 1 139 ? 9.383 0.312 23.297 1 96.19 139 VAL A CA 1
ATOM 1020 C C . VAL A 1 139 ? 8.375 -0.598 24 1 96.19 139 VAL A C 1
ATOM 1022 O O . VAL A 1 139 ? 7.758 -1.454 23.359 1 96.19 139 VAL A O 1
ATOM 1025 N N . ASP A 1 140 ? 8.242 -0.372 25.281 1 95.5 140 ASP A N 1
ATOM 1026 C CA . ASP A 1 140 ? 7.242 -1.108 26.047 1 95.5 140 ASP A CA 1
ATOM 1027 C C . ASP A 1 140 ? 5.953 -0.303 26.188 1 95.5 140 ASP A C 1
ATOM 1029 O O . ASP A 1 140 ? 5.992 0.918 26.344 1 95.5 140 ASP A O 1
ATOM 1033 N N . GLY A 1 141 ? 4.855 -1.027 26.125 1 94.75 141 GLY A N 1
ATOM 1034 C CA . GLY A 1 141 ? 3.57 -0.391 26.375 1 94.75 141 GLY A CA 1
ATOM 1035 C C . GLY A 1 141 ? 3.094 0.456 25.203 1 94.75 141 GLY A C 1
ATOM 1036 O O . GLY A 1 141 ? 3.443 0.189 24.062 1 94.75 141 GLY A O 1
ATOM 1037 N N . TYR A 1 142 ? 2.287 1.374 25.531 1 95.5 142 TYR A N 1
ATOM 1038 C CA . TYR A 1 142 ? 1.655 2.223 24.531 1 95.5 142 TYR A CA 1
ATOM 1039 C C . TYR A 1 142 ? 2.65 3.223 23.953 1 95.5 142 TYR A C 1
ATOM 1041 O O . TYR A 1 142 ? 3.465 3.791 24.688 1 95.5 142 TYR A O 1
ATOM 1049 N N . HIS A 1 143 ? 2.586 3.406 22.719 1 96.56 143 HIS A N 1
ATOM 1050 C CA . HIS A 1 143 ? 3.291 4.453 21.984 1 96.56 143 HIS A CA 1
ATOM 1051 C C . HIS A 1 143 ? 2.447 4.988 20.844 1 96.56 143 HIS A C 1
ATOM 1053 O O . HIS A 1 143 ? 1.82 4.215 20.109 1 96.56 143 HIS A O 1
ATOM 1059 N N . GLU A 1 144 ? 2.334 6.293 20.719 1 97 144 GLU A N 1
ATOM 1060 C CA . GLU A 1 144 ? 1.661 6.863 19.547 1 97 144 GLU A CA 1
ATOM 1061 C C . GLU A 1 144 ? 2.295 6.375 18.25 1 97 144 GLU A C 1
ATOM 1063 O O . GLU A 1 144 ? 3.469 6 18.234 1 97 144 GLU A O 1
ATOM 1068 N N . SER A 1 145 ? 1.576 6.32 17.203 1 98.25 145 SER A N 1
ATOM 1069 C CA . SER A 1 145 ? 2.072 5.941 15.891 1 98.25 145 SER A CA 1
ATOM 1070 C C . SER A 1 145 ? 1.317 6.672 14.781 1 98.25 145 SER A C 1
ATOM 1072 O O . SER A 1 145 ? 0.165 7.066 14.969 1 98.25 145 SER A O 1
ATOM 1074 N N . CYS A 1 146 ? 2 6.863 13.68 1 98.62 146 CYS A N 1
ATOM 1075 C CA . CYS A 1 146 ? 1.345 7.516 12.555 1 98.62 146 CYS A CA 1
ATOM 1076 C C . CYS A 1 146 ? 0.164 6.691 12.055 1 98.62 146 CYS A C 1
ATOM 1078 O O . CYS A 1 146 ? -0.836 7.242 11.594 1 98.62 146 CYS A O 1
ATOM 1080 N N . THR A 1 147 ? 0.279 5.367 12.094 1 97.94 147 THR A N 1
ATOM 1081 C CA . THR A 1 147 ? -0.818 4.496 11.688 1 97.94 147 THR A CA 1
ATOM 1082 C C . THR A 1 147 ? -2.064 4.77 12.531 1 97.94 147 THR A C 1
ATOM 1084 O O . THR A 1 147 ? -3.152 4.969 11.984 1 97.94 147 THR A O 1
ATOM 1087 N N . ASP A 1 148 ? -1.929 4.805 13.828 1 97.19 148 ASP A N 1
ATOM 1088 C CA . ASP A 1 148 ? -3.057 5.094 14.703 1 97.19 148 ASP A CA 1
ATOM 1089 C C . ASP A 1 148 ? -3.525 6.535 14.539 1 97.19 148 ASP A C 1
ATOM 1091 O O . ASP A 1 148 ? -4.727 6.809 14.539 1 97.19 148 ASP A O 1
ATOM 1095 N N . ASN A 1 149 ? -2.557 7.434 14.391 1 98.62 149 ASN A N 1
ATOM 1096 C CA . ASN A 1 149 ? -2.879 8.852 14.25 1 98.62 149 ASN A CA 1
ATOM 1097 C C . ASN A 1 149 ? -3.779 9.102 13.047 1 98.62 149 ASN A C 1
ATOM 1099 O O . ASN A 1 149 ? -4.625 10 13.07 1 98.62 149 ASN A O 1
ATOM 1103 N N . CYS A 1 150 ? -3.604 8.344 11.969 1 98.56 150 CYS A N 1
ATOM 1104 C CA . CYS A 1 150 ? -4.422 8.523 10.773 1 98.56 150 CYS A CA 1
ATOM 1105 C C . CYS A 1 150 ? -5.902 8.367 11.102 1 98.56 150 CYS A C 1
ATOM 1107 O O . CYS A 1 150 ? -6.703 9.266 10.836 1 98.56 150 CYS A O 1
ATOM 1109 N N . TRP A 1 151 ? -6.215 7.324 11.734 1 97 151 TRP A N 1
ATOM 1110 C CA . TRP A 1 151 ? -7.617 7.035 12.023 1 97 151 TRP A CA 1
ATOM 1111 C C . TRP A 1 151 ? -8.133 7.918 13.148 1 97 151 TRP A C 1
ATOM 1113 O O . TRP A 1 151 ? -9.289 8.352 13.125 1 97 151 TRP A O 1
ATOM 1123 N N . ASP A 1 152 ? -7.289 8.164 14.141 1 97.56 152 ASP A N 1
ATOM 1124 C CA . ASP A 1 152 ? -7.688 9.055 15.227 1 97.56 152 ASP A CA 1
ATOM 1125 C C . ASP A 1 152 ? -8.023 10.445 14.703 1 97.56 152 ASP A C 1
ATOM 1127 O O . ASP A 1 152 ? -8.984 11.07 15.148 1 97.56 152 ASP A O 1
ATOM 1131 N N . ALA A 1 153 ? -7.207 10.914 13.789 1 98.38 153 ALA A N 1
ATOM 1132 C CA . ALA A 1 153 ? -7.43 12.242 13.219 1 98.38 153 ALA A CA 1
ATOM 1133 C C . ALA A 1 153 ? -8.734 12.289 12.43 1 98.38 153 ALA A C 1
ATOM 1135 O O . ALA A 1 153 ? -9.461 13.281 12.477 1 98.38 153 ALA A O 1
ATOM 1136 N N . LEU A 1 154 ? -9.023 11.258 11.656 1 97.19 154 LEU A N 1
ATOM 1137 C CA . LEU A 1 154 ? -10.273 11.18 10.898 1 97.19 154 LEU A CA 1
ATOM 1138 C C . LEU A 1 154 ? -11.477 11.156 11.836 1 97.19 154 LEU A C 1
ATOM 1140 O O . LEU A 1 154 ? -12.484 11.82 11.578 1 97.19 154 LEU A O 1
ATOM 1144 N N . ASP A 1 155 ? -11.32 10.383 12.875 1 96.38 155 ASP A N 1
ATOM 1145 C CA . ASP A 1 155 ? -12.383 10.312 13.867 1 96.38 155 ASP A CA 1
ATOM 1146 C C . ASP A 1 155 ? -12.633 11.688 14.5 1 96.38 155 ASP A C 1
ATOM 1148 O O . ASP A 1 155 ? -13.781 12.086 14.695 1 96.38 155 ASP A O 1
ATOM 1152 N N . ALA A 1 156 ? -11.602 12.383 14.828 1 97.31 156 ALA A N 1
ATOM 1153 C CA . ALA A 1 156 ? -11.711 13.711 15.422 1 97.31 156 ALA A CA 1
ATOM 1154 C C . ALA A 1 156 ? -12.359 14.688 14.445 1 97.31 156 ALA A C 1
ATOM 1156 O O . ALA A 1 156 ? -13.164 15.539 14.852 1 97.31 156 ALA A O 1
ATOM 1157 N N . LEU A 1 157 ? -12.023 14.602 13.188 1 97.5 157 LEU A N 1
ATOM 1158 C CA . LEU A 1 157 ? -12.641 15.461 12.18 1 97.5 157 LEU A CA 1
ATOM 1159 C C . LEU A 1 157 ? -14.141 15.219 12.102 1 97.5 157 LEU A C 1
ATOM 1161 O O . LEU A 1 157 ? -14.922 16.172 11.984 1 97.5 157 LEU A O 1
ATOM 1165 N N . LEU A 1 158 ? -14.5 13.992 12.141 1 95.19 158 LEU A N 1
ATOM 1166 C CA . LEU A 1 158 ? -15.906 13.609 12.07 1 95.19 158 LEU A CA 1
ATOM 1167 C C . LEU A 1 158 ? -16.688 14.195 13.242 1 95.19 158 LEU A C 1
ATOM 1169 O O . LEU A 1 158 ? -17.859 14.555 13.102 1 95.19 158 LEU A O 1
ATOM 1173 N N . ALA A 1 159 ? -16.047 14.289 14.352 1 95.06 159 ALA A N 1
ATOM 1174 C CA . ALA A 1 159 ? -16.688 14.773 15.57 1 95.06 159 ALA A CA 1
ATOM 1175 C C . ALA A 1 159 ? -16.703 16.297 15.609 1 95.06 159 ALA A C 1
ATOM 1177 O O . ALA A 1 159 ? -17.406 16.891 16.438 1 95.06 159 ALA A O 1
ATOM 1178 N N . ASP A 1 160 ? -15.984 16.922 14.758 1 95.25 160 ASP A N 1
ATOM 1179 C CA . ASP A 1 160 ? -15.867 18.375 14.75 1 95.25 160 ASP A CA 1
ATOM 1180 C C . ASP A 1 160 ? -17.047 19.031 14.031 1 95.25 160 ASP A C 1
ATOM 1182 O O . ASP A 1 160 ? -17.172 18.906 12.812 1 95.25 160 ASP A O 1
ATOM 1186 N N . PRO A 1 161 ? -17.875 19.766 14.719 1 93 161 PRO A N 1
ATOM 1187 C CA . PRO A 1 161 ? -19.031 20.422 14.078 1 93 161 PRO A CA 1
ATOM 1188 C C . PRO A 1 161 ? -18.609 21.484 13.07 1 93 161 PRO A C 1
ATOM 1190 O O . PRO A 1 161 ? -19.391 21.844 12.18 1 93 161 PRO A O 1
ATOM 1193 N N . ASP A 1 162 ? -17.438 21.922 13.172 1 92.12 162 ASP A N 1
ATOM 1194 C CA . ASP A 1 162 ? -16.969 23 12.312 1 92.12 162 ASP A CA 1
ATOM 1195 C C . ASP A 1 162 ? -16.078 22.469 11.195 1 92.12 162 ASP A C 1
ATOM 1197 O O . ASP A 1 162 ? -15.281 23.219 10.617 1 92.12 162 ASP A O 1
ATOM 1201 N N . ALA A 1 163 ? -16.188 21.219 10.906 1 92.62 163 ALA A N 1
ATOM 1202 C CA . ALA A 1 163 ? -15.297 20.578 9.938 1 92.62 163 ALA A CA 1
ATOM 1203 C C . ALA A 1 163 ? -15.625 21.031 8.516 1 92.62 163 ALA A C 1
ATOM 1205 O O . ALA A 1 163 ? -14.844 20.797 7.59 1 92.62 163 ALA A O 1
ATOM 1206 N N . GLY A 1 164 ? -16.75 21.594 8.219 1 90.81 164 GLY A N 1
ATOM 1207 C CA . GLY A 1 164 ? -17.141 22.062 6.895 1 90.81 164 GLY A CA 1
ATOM 1208 C C . GLY A 1 164 ? -17.609 20.938 5.992 1 90.81 164 GLY A C 1
ATOM 1209 O O . GLY A 1 164 ? -17.609 21.078 4.766 1 90.81 164 GLY A O 1
ATOM 1210 N N . LEU A 1 165 ? -18.031 19.859 6.574 1 92.38 165 LEU A N 1
ATOM 1211 C CA . LEU A 1 165 ? -18.484 18.688 5.816 1 92.38 165 LEU A CA 1
ATOM 1212 C C . LEU A 1 165 ? -20 18.656 5.738 1 92.38 165 LEU A C 1
ATOM 1214 O O . LEU A 1 165 ? -20.688 18.969 6.715 1 92.38 165 LEU A O 1
ATOM 1218 N N . THR A 1 166 ? -20.484 18.266 4.586 1 90.12 166 THR A N 1
ATOM 1219 C CA . THR A 1 166 ? -21.906 18.016 4.453 1 90.12 166 THR A CA 1
ATOM 1220 C C . THR A 1 166 ? -22.297 16.703 5.141 1 90.12 166 THR A C 1
ATOM 1222 O O . THR A 1 166 ? -21.422 15.867 5.426 1 90.12 166 THR A O 1
ATOM 1225 N N . PRO A 1 167 ? -23.594 16.562 5.391 1 89.31 167 PRO A N 1
ATOM 1226 C CA . PRO A 1 167 ? -24.047 15.289 5.969 1 89.31 167 PRO A CA 1
ATOM 1227 C C . PRO A 1 167 ? -23.625 14.086 5.121 1 89.31 167 PRO A C 1
ATOM 1229 O O . PRO A 1 167 ? -23.234 13.055 5.66 1 89.31 167 PRO A O 1
ATOM 1232 N N . GLU A 1 168 ? -23.703 14.266 3.852 1 87.62 168 GLU A N 1
ATOM 1233 C CA . GLU A 1 168 ? -23.328 13.188 2.945 1 87.62 168 GLU A CA 1
ATOM 1234 C C . GLU A 1 168 ? -21.828 12.891 3.035 1 87.62 168 GLU A C 1
ATOM 1236 O O . GLU A 1 168 ? -21.422 11.727 3.051 1 87.62 168 GLU A O 1
ATOM 1241 N N . GLN A 1 169 ? -21.062 13.891 3.111 1 89.19 169 GLN A N 1
ATOM 1242 C CA . GLN A 1 169 ? -19.609 13.742 3.238 1 89.19 169 GLN A CA 1
ATOM 1243 C C . GLN A 1 169 ? -19.25 13.109 4.578 1 89.19 169 GLN A C 1
ATOM 1245 O O . GLN A 1 169 ? -18.344 12.266 4.645 1 89.19 169 GLN A O 1
ATOM 1250 N N . LYS A 1 170 ? -19.953 13.484 5.625 1 91.69 170 LYS A N 1
ATOM 1251 C CA . LYS A 1 170 ? -19.719 12.891 6.941 1 91.69 170 LYS A CA 1
ATOM 1252 C C . LYS A 1 170 ? -20.062 11.406 6.938 1 91.69 170 LYS A C 1
ATOM 1254 O O . LYS A 1 170 ? -19.328 10.602 7.523 1 91.69 170 LYS A O 1
ATOM 1259 N N . ASP A 1 171 ? -21.141 11.086 6.289 1 90.44 171 ASP A N 1
ATOM 1260 C CA . ASP A 1 171 ? -21.531 9.688 6.184 1 90.44 171 ASP A CA 1
ATOM 1261 C C . ASP A 1 171 ? -20.484 8.883 5.418 1 90.44 171 ASP A C 1
ATOM 1263 O O . ASP A 1 171 ? -20.141 7.762 5.812 1 90.44 171 ASP A O 1
ATOM 1267 N N . GLY A 1 172 ? -20 9.445 4.355 1 89.19 172 GLY A N 1
ATOM 1268 C CA . GLY A 1 172 ? -18.938 8.805 3.598 1 89.19 172 GLY A CA 1
ATOM 1269 C C . GLY A 1 172 ? -17.672 8.578 4.406 1 89.19 172 GLY A C 1
ATOM 1270 O O . GLY A 1 172 ? -17.078 7.508 4.348 1 89.19 172 GLY A O 1
ATOM 1271 N N . LEU A 1 173 ? -17.312 9.586 5.121 1 91.44 173 LEU A N 1
ATOM 1272 C CA . LEU A 1 173 ? -16.109 9.5 5.945 1 91.44 173 LEU A CA 1
ATOM 1273 C C . LEU A 1 173 ? -16.281 8.484 7.07 1 91.44 173 LEU A C 1
ATOM 1275 O O . LEU A 1 173 ? -15.336 7.789 7.434 1 91.44 173 LEU A O 1
ATOM 1279 N N . ARG A 1 174 ? -17.5 8.414 7.609 1 91.75 174 ARG A N 1
ATOM 1280 C CA . ARG A 1 174 ? -17.812 7.457 8.672 1 91.75 174 ARG A CA 1
ATOM 1281 C C . ARG A 1 174 ? -17.625 6.023 8.18 1 91.75 174 ARG A C 1
ATOM 1283 O O . ARG A 1 174 ? -17.219 5.152 8.953 1 91.75 174 ARG A O 1
ATOM 1290 N N . GLN A 1 175 ? -17.859 5.82 6.957 1 91.12 175 GLN A N 1
ATOM 1291 C CA . GLN A 1 175 ? -17.797 4.48 6.387 1 91.12 175 GLN A CA 1
ATOM 1292 C C . GLN A 1 175 ? -16.406 4.176 5.84 1 91.12 175 GLN A C 1
ATOM 1294 O O . GLN A 1 175 ? -16.109 3.041 5.461 1 91.12 175 GLN A O 1
ATOM 1299 N N . LEU A 1 176 ? -15.555 5.168 5.816 1 91.94 176 LEU A N 1
ATOM 1300 C CA . LEU A 1 176 ? -14.281 5.078 5.105 1 91.94 176 LEU A CA 1
ATOM 1301 C C . LEU A 1 176 ? -13.422 3.959 5.684 1 91.94 176 LEU A C 1
ATOM 1303 O O . LEU A 1 176 ? -12.875 3.145 4.934 1 91.94 176 LEU A O 1
ATOM 1307 N N . GLN A 1 177 ? -13.25 3.908 7 1 88.81 177 GLN A N 1
ATOM 1308 C CA . GLN A 1 177 ? -12.406 2.891 7.613 1 88.81 177 GLN A CA 1
ATOM 1309 C C . GLN A 1 177 ? -12.891 1.487 7.266 1 88.81 177 GLN A C 1
ATOM 1311 O O . GLN A 1 177 ? -12.094 0.618 6.91 1 88.81 177 GLN A O 1
ATOM 1316 N N . ALA A 1 178 ? -14.203 1.298 7.359 1 88.38 178 ALA A N 1
ATOM 1317 C CA . ALA A 1 178 ? -14.766 -0.007 7.016 1 88.38 178 ALA A CA 1
ATOM 1318 C C . ALA A 1 178 ? -14.555 -0.319 5.535 1 88.38 178 ALA A C 1
ATOM 1320 O O . ALA A 1 178 ? -14.219 -1.449 5.176 1 88.38 178 ALA A O 1
ATOM 1321 N N . ARG A 1 179 ? -14.664 0.6 4.762 1 89.12 179 ARG A N 1
ATOM 1322 C CA . ARG A 1 179 ? -14.594 0.403 3.318 1 89.12 179 ARG A CA 1
ATOM 1323 C C . ARG A 1 179 ? -13.156 0.201 2.859 1 89.12 179 ARG A C 1
ATOM 1325 O O . ARG A 1 179 ? -12.906 -0.435 1.833 1 89.12 179 ARG A O 1
ATOM 1332 N N . LEU A 1 180 ? -12.211 0.688 3.613 1 89.12 180 LEU A N 1
ATOM 1333 C CA . LEU A 1 180 ? -10.797 0.522 3.275 1 89.12 180 LEU A CA 1
ATOM 1334 C C . LEU A 1 180 ? -10.188 -0.629 4.062 1 89.12 180 LEU A C 1
ATOM 1336 O O . LEU A 1 180 ? -8.984 -0.898 3.941 1 89.12 180 LEU A O 1
ATOM 1340 N N . GLY A 1 181 ? -11 -1.328 4.836 1 85.12 181 GLY A N 1
ATOM 1341 C CA . GLY A 1 181 ? -10.539 -2.475 5.605 1 85.12 181 GLY A CA 1
ATOM 1342 C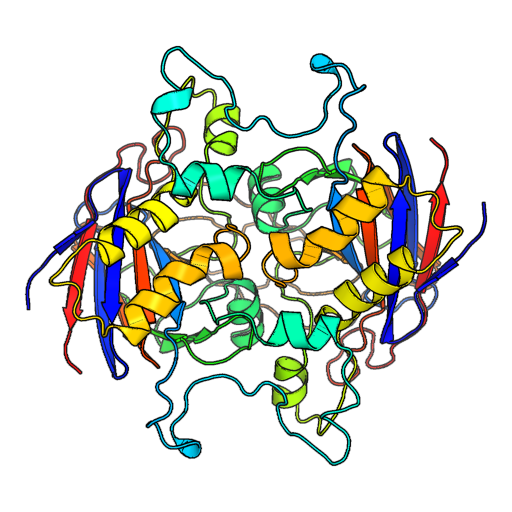 C . GLY A 1 181 ? -9.625 -2.096 6.754 1 85.12 181 GLY A C 1
ATOM 1343 O O . GLY A 1 181 ? -8.742 -2.869 7.137 1 85.12 181 GLY A O 1
ATOM 1344 N N . GLY A 1 182 ? -9.703 -0.87 7.168 1 86.69 182 GLY A N 1
ATOM 1345 C CA . GLY A 1 182 ? -8.961 -0.413 8.336 1 86.69 182 GLY A CA 1
ATOM 1346 C C . GLY A 1 182 ? -7.496 -0.145 8.039 1 86.69 182 GLY A C 1
ATOM 1347 O O . GLY A 1 182 ? -6.805 0.498 8.836 1 86.69 182 GLY A O 1
ATOM 1348 N N . ARG A 1 183 ? -6.965 -0.666 6.973 1 86.56 183 ARG A N 1
ATOM 1349 C CA . ARG A 1 183 ? -5.559 -0.453 6.641 1 86.56 183 ARG A CA 1
ATOM 1350 C C . ARG A 1 183 ? -5.297 1.005 6.277 1 86.56 183 ARG A C 1
ATOM 1352 O O . ARG A 1 183 ? -6.117 1.64 5.609 1 86.56 183 ARG A O 1
ATOM 1359 N N . VAL A 1 184 ? -4.156 1.441 6.758 1 92.5 184 VAL A N 1
ATOM 1360 C CA . VAL A 1 184 ? -3.729 2.779 6.359 1 92.5 184 VAL A CA 1
ATOM 1361 C C . VAL A 1 184 ? -2.916 2.703 5.07 1 92.5 184 VAL A C 1
ATOM 1363 O O . VAL A 1 184 ? -2.02 1.864 4.941 1 92.5 184 VAL A O 1
ATOM 1366 N N . PRO A 1 185 ? -3.264 3.512 4.066 1 95.88 185 PRO A N 1
ATOM 1367 C CA . PRO A 1 185 ? -2.404 3.557 2.883 1 95.88 185 PRO A CA 1
ATOM 1368 C C . PRO A 1 185 ? -0.969 3.963 3.211 1 95.88 185 PRO A C 1
ATOM 1370 O O . PRO A 1 185 ? -0.71 4.52 4.281 1 95.88 185 PRO A O 1
ATOM 1373 N N . ASP A 1 186 ? -0.061 3.625 2.277 1 97.94 186 ASP A N 1
ATOM 1374 C CA . ASP A 1 186 ? 1.281 4.18 2.426 1 97.94 186 ASP A CA 1
ATOM 1375 C C . ASP A 1 186 ? 1.25 5.707 2.408 1 97.94 186 ASP A C 1
ATOM 1377 O O . ASP A 1 186 ? 0.632 6.312 1.53 1 97.94 186 ASP A O 1
ATOM 1381 N N . PRO A 1 187 ? 1.874 6.305 3.34 1 98.81 187 PRO A N 1
ATOM 1382 C CA . PRO A 1 187 ? 1.86 7.77 3.387 1 98.81 187 PRO A CA 1
ATOM 1383 C C . PRO A 1 187 ? 2.865 8.398 2.426 1 98.81 187 PRO A C 1
ATOM 1385 O O . PRO A 1 187 ? 3.828 7.746 2.016 1 98.81 187 PRO A O 1
ATOM 1388 N N . PHE A 1 188 ? 2.5 9.578 2.006 1 98.94 188 PHE A N 1
ATOM 1389 C CA . PHE A 1 188 ? 3.545 10.508 1.591 1 98.94 188 PHE A CA 1
ATOM 1390 C C . PHE A 1 188 ? 4.262 11.094 2.801 1 98.94 188 PHE A C 1
ATOM 1392 O O . PHE A 1 188 ? 3.748 12.008 3.453 1 98.94 188 PHE A O 1
ATOM 1399 N N . ASN A 1 189 ? 5.426 10.523 3.121 1 98.88 189 ASN A N 1
ATOM 1400 C CA . ASN A 1 189 ? 6.152 10.953 4.309 1 98.88 189 ASN A CA 1
ATOM 1401 C C . ASN A 1 189 ? 6.902 12.258 4.062 1 98.88 189 ASN A C 1
ATOM 1403 O O . ASN A 1 189 ? 8.094 12.25 3.734 1 98.88 189 ASN A O 1
ATOM 1407 N N . LEU A 1 190 ? 6.199 13.32 4.344 1 98.94 190 LEU A N 1
ATOM 1408 C CA . LEU A 1 190 ? 6.793 14.633 4.109 1 98.94 190 LEU A CA 1
ATOM 1409 C C . LEU A 1 190 ? 7.98 14.867 5.035 1 98.94 190 LEU A C 1
ATOM 1411 O O . LEU A 1 190 ? 7.898 14.594 6.238 1 98.94 190 LEU A O 1
ATOM 1415 N N . PHE A 1 191 ? 9.102 15.32 4.48 1 98.81 191 PHE A N 1
ATOM 1416 C CA . PHE A 1 191 ? 10.305 15.773 5.156 1 98.81 191 PHE A CA 1
ATOM 1417 C C . PHE A 1 191 ? 11.102 14.594 5.695 1 98.81 191 PHE A C 1
ATOM 1419 O O . PHE A 1 191 ? 12.133 14.781 6.348 1 98.81 191 PHE A O 1
ATOM 1426 N N . MET A 1 192 ? 10.656 13.422 5.434 1 98.69 192 MET A N 1
ATOM 1427 C CA . MET A 1 192 ? 11.367 12.219 5.879 1 98.69 192 MET A CA 1
ATOM 1428 C C . MET A 1 192 ? 12.508 11.875 4.926 1 98.69 192 MET A C 1
ATOM 1430 O O . MET A 1 192 ? 12.336 11.922 3.705 1 98.69 192 MET A O 1
ATOM 1434 N N . ASN A 1 193 ? 13.602 11.492 5.539 1 98.38 193 ASN A N 1
ATOM 1435 C CA . ASN A 1 193 ? 14.828 11.219 4.797 1 98.38 193 ASN A CA 1
ATOM 1436 C C . ASN A 1 193 ? 15.156 9.727 4.789 1 98.38 193 ASN A C 1
ATOM 1438 O O . ASN A 1 193 ? 15.758 9.219 5.73 1 98.38 193 ASN A O 1
ATOM 1442 N N . ILE A 1 194 ? 14.797 9.047 3.66 1 98.44 194 ILE A N 1
ATOM 1443 C CA . ILE A 1 194 ? 15.094 7.637 3.414 1 98.44 194 ILE A CA 1
ATOM 1444 C C . ILE A 1 194 ? 15.93 7.504 2.141 1 98.44 194 ILE A C 1
ATOM 1446 O O . ILE A 1 194 ? 15.391 7.223 1.066 1 98.44 194 ILE A O 1
ATOM 1450 N N . PRO A 1 195 ? 17.188 7.695 2.209 1 97.62 195 PRO A N 1
ATOM 1451 C CA . PRO A 1 195 ? 18.016 7.582 1.009 1 97.62 195 PRO A CA 1
ATOM 1452 C C . PRO A 1 195 ? 18.016 6.176 0.42 1 97.62 195 PRO A C 1
ATOM 1454 O O . PRO A 1 195 ? 18.016 5.191 1.165 1 97.62 195 PRO A O 1
ATOM 1457 N N . VAL A 1 196 ? 17.984 6.109 -0.907 1 97.94 196 VAL A N 1
ATOM 1458 C CA . VAL A 1 196 ? 18.188 4.891 -1.683 1 97.94 196 VAL A CA 1
ATOM 1459 C C . VAL A 1 196 ? 19.625 4.848 -2.215 1 97.94 196 VAL A C 1
ATOM 1461 O O . VAL A 1 196 ? 19.984 5.637 -3.094 1 97.94 196 VAL A O 1
ATOM 1464 N N . VAL A 1 197 ? 20.391 3.93 -1.709 1 96.75 197 VAL A N 1
ATOM 1465 C CA . VAL A 1 197 ? 21.812 3.984 -2.014 1 96.75 197 VAL A CA 1
ATOM 1466 C C . VAL A 1 197 ? 22.297 2.615 -2.486 1 96.75 197 VAL A C 1
ATOM 1468 O O . VAL A 1 197 ? 21.875 1.585 -1.953 1 96.75 197 VAL A O 1
ATOM 1471 N N . GLY A 1 198 ? 23.203 2.568 -3.521 1 95.25 198 GLY A N 1
ATOM 1472 C CA . GLY A 1 198 ? 23.828 1.341 -3.992 1 95.25 198 GLY A CA 1
ATOM 1473 C C . GLY A 1 198 ? 23.922 1.265 -5.504 1 95.25 198 GLY A C 1
ATOM 1474 O O . GLY A 1 198 ? 23.234 1.994 -6.215 1 95.25 198 GLY A O 1
ATOM 1475 N N . GLU A 1 199 ? 24.812 0.31 -6.023 1 91.12 199 GLU A N 1
ATOM 1476 C CA . GLU A 1 199 ? 25.047 0.188 -7.461 1 91.12 199 GLU A CA 1
ATOM 1477 C C . GLU A 1 199 ? 24.266 -0.983 -8.055 1 91.12 199 GLU A C 1
ATOM 1479 O O . GLU A 1 199 ? 24.047 -1.038 -9.266 1 91.12 199 GLU A O 1
ATOM 1484 N N . GLY A 1 200 ? 23.844 -1.887 -7.348 1 94.5 200 GLY A N 1
ATOM 1485 C CA . GLY A 1 200 ? 23.125 -3.049 -7.84 1 94.5 200 GLY A CA 1
ATOM 1486 C C . GLY A 1 200 ? 21.625 -2.811 -7.973 1 94.5 200 GLY A C 1
ATOM 1487 O O . GLY A 1 200 ? 21.156 -1.685 -7.797 1 94.5 200 GLY A O 1
ATOM 1488 N N . TYR A 1 201 ? 20.953 -3.842 -8.477 1 97.06 201 TYR A N 1
ATOM 1489 C CA . TYR A 1 201 ? 19.5 -3.732 -8.594 1 97.06 201 TYR A CA 1
ATOM 1490 C C . TYR A 1 201 ? 18.859 -3.521 -7.223 1 97.06 201 TYR A C 1
ATOM 1492 O O . TYR A 1 201 ? 17.984 -2.662 -7.066 1 97.06 201 TYR A O 1
ATOM 1500 N N . VAL A 1 202 ? 19.297 -4.406 -6.285 1 97.62 202 VAL A N 1
ATOM 1501 C CA . VAL A 1 202 ? 18.844 -4.223 -4.91 1 97.62 202 VAL A CA 1
ATOM 1502 C C . VAL A 1 202 ? 19.641 -3.096 -4.254 1 97.62 202 VAL A C 1
ATOM 1504 O O . VAL A 1 202 ? 20.875 -3.146 -4.199 1 97.62 202 VAL A O 1
ATOM 1507 N N . LYS A 1 203 ? 18.969 -2.098 -3.738 1 97.75 203 LYS A N 1
ATOM 1508 C CA . LYS A 1 203 ? 19.625 -0.956 -3.102 1 97.75 203 LYS A CA 1
ATOM 1509 C C . LYS A 1 203 ? 19.297 -0.898 -1.611 1 97.75 203 LYS A C 1
ATOM 1511 O O . LYS A 1 203 ? 18.266 -1.416 -1.177 1 97.75 203 LYS A O 1
ATOM 1516 N N . ALA A 1 204 ? 20.172 -0.23 -0.914 1 98 204 ALA A N 1
ATOM 1517 C CA . ALA A 1 204 ? 20.016 -0.087 0.531 1 98 204 ALA A CA 1
ATOM 1518 C C . ALA A 1 204 ? 19.125 1.115 0.868 1 98 204 ALA A C 1
ATOM 1520 O O . ALA A 1 204 ? 19.172 2.137 0.177 1 98 204 ALA A O 1
ATOM 1521 N N . LEU A 1 205 ? 18.375 0.917 1.879 1 98.31 205 LEU A N 1
ATOM 1522 C CA . LEU A 1 205 ? 17.609 1.991 2.506 1 98.31 205 LEU A CA 1
ATOM 1523 C C . LEU A 1 205 ? 18.125 2.27 3.914 1 98.31 205 LEU A C 1
ATOM 1525 O O . LEU A 1 205 ? 18.547 1.351 4.621 1 98.31 205 LEU A O 1
ATOM 1529 N N . SER A 1 206 ? 18.094 3.5 4.301 1 97.69 206 SER A N 1
ATOM 1530 C CA . SER A 1 206 ? 18.438 3.85 5.676 1 97.69 206 SER A CA 1
ATOM 1531 C C . SER A 1 206 ? 17.5 4.926 6.219 1 97.69 206 SER A C 1
ATOM 1533 O O . SER A 1 206 ? 16.859 5.645 5.449 1 97.69 206 SER A O 1
ATOM 1535 N N . PHE A 1 207 ? 17.344 4.91 7.484 1 97.31 207 PHE A N 1
ATOM 1536 C CA . PHE A 1 207 ? 16.547 5.891 8.211 1 97.31 207 PHE A CA 1
ATOM 1537 C C . PHE A 1 207 ? 17.422 7.008 8.758 1 97.31 207 PHE A C 1
ATOM 1539 O O . PHE A 1 207 ? 18.094 6.836 9.781 1 97.31 207 PHE A O 1
ATOM 1546 N N . GLU A 1 208 ? 17.344 8.203 8.125 1 97.38 208 GLU A N 1
ATOM 1547 C CA . GLU A 1 208 ? 18.281 9.273 8.445 1 97.38 208 GLU A CA 1
ATOM 1548 C C . GLU A 1 208 ? 17.562 10.492 9.016 1 97.38 208 GLU A C 1
ATOM 1550 O O . GLU A 1 208 ? 16.344 10.602 8.922 1 97.38 208 GLU A O 1
ATOM 1555 N N . ALA A 1 209 ? 18.312 11.375 9.594 1 97.25 209 ALA A N 1
ATOM 1556 C CA . ALA A 1 209 ? 17.766 12.633 10.094 1 97.25 209 ALA A CA 1
ATOM 1557 C C . ALA A 1 209 ? 17.234 13.492 8.953 1 97.25 209 ALA A C 1
ATOM 1559 O O . ALA A 1 209 ? 17.766 13.469 7.848 1 97.25 209 ALA A O 1
ATOM 1560 N N . PRO A 1 210 ? 16.188 14.242 9.312 1 97 210 PRO A N 1
ATOM 1561 C CA . PRO A 1 210 ? 15.68 15.148 8.273 1 97 210 PRO A CA 1
ATOM 1562 C C . PRO A 1 210 ? 16.703 16.188 7.848 1 97 210 PRO A C 1
ATOM 1564 O O . PRO A 1 210 ? 17.578 16.562 8.641 1 97 210 PRO A O 1
ATOM 1567 N N . VAL A 1 211 ? 16.547 16.656 6.617 1 97.75 211 VAL A N 1
ATOM 1568 C CA . VAL A 1 211 ? 17.484 17.641 6.098 1 97.75 211 VAL A CA 1
ATOM 1569 C C . VAL A 1 211 ? 16.766 18.984 5.91 1 97.75 211 VAL A C 1
ATOM 1571 O O . VAL A 1 211 ? 17.281 19.875 5.227 1 97.75 211 VAL A O 1
ATOM 1574 N N . THR A 1 212 ? 15.562 19.078 6.461 1 97.88 212 THR A N 1
ATOM 1575 C CA . THR A 1 212 ? 14.766 20.297 6.395 1 97.88 212 THR A CA 1
ATOM 1576 C C . THR A 1 212 ? 15.258 21.312 7.41 1 97.88 212 THR A C 1
ATOM 1578 O O . THR A 1 212 ? 15.984 20.969 8.352 1 97.88 212 THR A O 1
ATOM 1581 N N . LYS A 1 213 ? 14.875 22.609 7.164 1 97.88 213 LYS A N 1
ATOM 1582 C CA . LYS A 1 213 ? 15.141 23.703 8.102 1 97.88 213 LYS A CA 1
ATOM 1583 C C . LYS A 1 213 ? 13.836 24.266 8.672 1 97.88 213 LYS A C 1
ATOM 1585 O O . LYS A 1 213 ? 12.758 24 8.133 1 97.88 213 LYS A O 1
ATOM 1590 N N . LYS A 1 214 ? 14.031 25.062 9.719 1 98.44 214 LYS A N 1
ATOM 1591 C CA . LYS A 1 214 ? 12.898 25.703 10.375 1 98.44 214 LYS A CA 1
ATOM 1592 C C . LYS A 1 214 ? 12.062 26.5 9.375 1 98.44 214 LYS A C 1
ATOM 1594 O O . LYS A 1 214 ? 12.594 27.344 8.648 1 98.44 214 LYS A O 1
ATOM 1599 N N . GLY A 1 215 ? 10.812 26.156 9.273 1 98.69 215 GLY A N 1
ATOM 1600 C CA . GLY A 1 215 ? 9.914 26.953 8.453 1 98.69 215 GLY A CA 1
ATOM 1601 C C . GLY A 1 215 ? 9.727 26.391 7.055 1 98.69 215 GLY A C 1
ATOM 1602 O O . GLY A 1 215 ? 8.867 26.844 6.305 1 98.69 215 GLY A O 1
ATOM 1603 N N . ASP A 1 216 ? 10.531 25.391 6.641 1 98.81 216 ASP A N 1
ATOM 1604 C CA . ASP A 1 216 ? 10.281 24.734 5.363 1 98.81 216 ASP A CA 1
ATOM 1605 C C . ASP A 1 216 ? 8.836 24.266 5.262 1 98.81 216 ASP A C 1
ATOM 1607 O O . ASP A 1 216 ? 8.25 23.828 6.258 1 98.81 216 ASP A O 1
ATOM 1611 N N . TYR A 1 217 ? 8.25 24.359 4.055 1 98.88 217 TYR A N 1
ATOM 1612 C CA . TYR A 1 217 ? 6.863 23.938 3.863 1 98.88 217 TYR A CA 1
ATOM 1613 C C . TYR A 1 217 ? 6.664 23.328 2.479 1 98.88 217 TYR A C 1
ATOM 1615 O O . TYR A 1 217 ? 7.508 23.5 1.594 1 98.88 217 TYR A O 1
ATOM 1623 N N . VAL A 1 218 ? 5.59 22.578 2.33 1 98.88 218 VAL A N 1
ATOM 1624 C CA . VAL A 1 218 ? 5.062 22.156 1.037 1 98.88 218 VAL A CA 1
ATOM 1625 C C . VAL A 1 218 ? 3.627 22.656 0.876 1 98.88 218 VAL A C 1
ATOM 1627 O O . VAL A 1 218 ? 2.932 22.891 1.866 1 98.88 218 VAL A O 1
ATOM 1630 N N . VAL A 1 219 ? 3.258 22.859 -0.363 1 98.94 219 VAL A N 1
ATOM 1631 C CA . VAL A 1 219 ? 1.872 23.172 -0.7 1 98.94 219 VAL A CA 1
ATOM 1632 C C . VAL A 1 219 ? 1.312 22.094 -1.62 1 98.94 219 VAL A C 1
ATOM 1634 O O . VAL A 1 219 ? 1.88 21.812 -2.678 1 98.94 219 VAL A O 1
ATOM 1637 N N . LEU A 1 220 ? 0.252 21.469 -1.196 1 98.94 220 LEU A N 1
ATOM 1638 C CA . LEU A 1 220 ? -0.492 20.5 -1.997 1 98.94 220 LEU A CA 1
ATOM 1639 C C . LEU A 1 220 ? -1.802 21.094 -2.494 1 98.94 220 LEU A C 1
ATOM 1641 O O . LEU A 1 220 ? -2.65 21.5 -1.693 1 98.94 220 LEU A O 1
ATOM 1645 N N . ARG A 1 221 ? -1.942 21.156 -3.748 1 98.88 221 ARG A N 1
ATOM 1646 C CA . ARG A 1 221 ? -3.201 21.609 -4.336 1 98.88 221 ARG A CA 1
ATOM 1647 C C . ARG A 1 221 ? -4.145 20.438 -4.566 1 98.88 221 ARG A C 1
ATOM 1649 O O . ARG A 1 221 ? -3.758 19.422 -5.156 1 98.88 221 ARG A O 1
ATOM 1656 N N . ALA A 1 222 ? -5.371 20.609 -4.141 1 98.38 222 ALA A N 1
ATOM 1657 C CA . ALA A 1 222 ? -6.352 19.547 -4.297 1 98.38 222 ALA A CA 1
ATOM 1658 C C . ALA A 1 222 ? -6.926 19.531 -5.711 1 98.38 222 ALA A C 1
ATOM 1660 O O . ALA A 1 222 ? -7.453 20.531 -6.188 1 98.38 222 ALA A O 1
ATOM 1661 N N . GLU A 1 223 ? -6.891 18.406 -6.312 1 97.06 223 GLU A N 1
ATOM 1662 C CA . GLU A 1 223 ? -7.449 18.219 -7.648 1 97.06 223 GLU A CA 1
ATOM 1663 C C . GLU A 1 223 ? -8.906 17.781 -7.582 1 97.06 223 GLU A C 1
ATOM 1665 O O . GLU A 1 223 ? -9.602 17.734 -8.602 1 97.06 223 GLU A O 1
ATOM 1670 N N . ARG A 1 224 ? -9.391 17.516 -6.473 1 95.69 224 ARG A N 1
ATOM 1671 C CA . ARG A 1 224 ? -10.742 17.125 -6.074 1 95.69 224 ARG A CA 1
ATOM 1672 C C . ARG A 1 224 ? -10.961 17.375 -4.586 1 95.69 224 ARG A C 1
ATOM 1674 O O . ARG A 1 224 ? -10.023 17.703 -3.861 1 95.69 224 ARG A O 1
ATOM 1681 N N . ASP A 1 225 ? -12.227 17.234 -4.148 1 95.06 225 ASP A N 1
ATOM 1682 C CA . ASP A 1 225 ? -12.445 17.328 -2.709 1 95.06 225 ASP A CA 1
ATOM 1683 C C . ASP A 1 225 ? -11.773 16.172 -1.979 1 95.06 225 ASP A C 1
ATOM 1685 O O . ASP A 1 225 ? -12.062 15 -2.26 1 95.06 225 ASP A O 1
ATOM 1689 N N . VAL A 1 226 ? -10.891 16.531 -1.04 1 97.44 226 VAL A N 1
ATOM 1690 C CA . VAL A 1 226 ? -10.188 15.5 -0.285 1 97.44 226 VAL A CA 1
ATOM 1691 C C . VAL A 1 226 ? -10.164 15.867 1.197 1 97.44 226 VAL A C 1
ATOM 1693 O O . VAL A 1 226 ? -10.266 17.047 1.551 1 97.44 226 VAL A O 1
ATOM 1696 N N . VAL A 1 227 ? -10.148 14.867 1.983 1 98.12 227 VAL A N 1
ATOM 1697 C CA . VAL A 1 227 ? -9.703 15.031 3.363 1 98.12 227 VAL A CA 1
ATOM 1698 C C . VAL A 1 227 ? -8.211 14.711 3.465 1 98.12 227 VAL A C 1
ATOM 1700 O O . VAL A 1 227 ? -7.789 13.602 3.143 1 98.12 227 VAL A O 1
ATOM 1703 N N . VAL A 1 228 ? -7.449 15.688 3.824 1 98.88 228 VAL A N 1
ATOM 1704 C CA . VAL A 1 228 ? -6.023 15.484 4.062 1 98.88 228 VAL A CA 1
ATOM 1705 C C . VAL A 1 228 ? -5.789 15.148 5.535 1 98.88 228 VAL A C 1
ATOM 1707 O O . VAL A 1 228 ? -6.27 15.852 6.426 1 98.88 228 VAL A O 1
ATOM 1710 N N . VAL A 1 229 ? -5.145 14.039 5.777 1 98.88 229 VAL A N 1
ATOM 1711 C CA . VAL A 1 229 ? -4.77 13.609 7.117 1 98.88 229 VAL A CA 1
ATOM 1712 C C . VAL A 1 229 ? -3.258 13.734 7.297 1 98.88 229 VAL A C 1
ATOM 1714 O O . VAL A 1 229 ? -2.488 13.352 6.41 1 98.88 229 VAL A O 1
ATOM 1717 N N . MET A 1 230 ? -2.85 14.289 8.414 1 98.94 230 MET A N 1
ATOM 1718 C CA . MET A 1 230 ? -1.444 14.516 8.742 1 98.94 230 MET A CA 1
ATOM 1719 C C . MET A 1 230 ? -1.103 13.93 10.109 1 98.94 230 MET A C 1
ATOM 1721 O O . MET A 1 230 ? -1.913 13.984 11.031 1 98.94 230 MET A O 1
ATOM 1725 N N . SER A 1 231 ? 0.02 13.367 10.188 1 98.94 231 SER A N 1
ATOM 1726 C CA . SER A 1 231 ? 0.562 12.922 11.469 1 98.94 231 SER A CA 1
ATOM 1727 C C . SER A 1 231 ? 1.943 13.508 11.727 1 98.94 231 SER A C 1
ATOM 1729 O O . SER A 1 231 ? 2.875 13.281 10.945 1 98.94 231 SER A O 1
ATOM 1731 N N . ALA A 1 232 ? 2.051 14.312 12.781 1 98.94 232 ALA A N 1
ATOM 1732 C CA . ALA A 1 232 ? 3.395 14.609 13.266 1 98.94 232 ALA A CA 1
ATOM 1733 C C . ALA A 1 232 ? 4.055 13.367 13.852 1 98.94 232 ALA A C 1
ATOM 1735 O O . ALA A 1 232 ? 3.742 12.961 14.977 1 98.94 232 ALA A O 1
ATOM 1736 N N . CYS A 1 233 ? 4.914 12.789 13.094 1 98.75 233 CYS A N 1
ATOM 1737 C CA . CYS A 1 233 ? 5.43 11.453 13.383 1 98.75 233 CYS A CA 1
ATOM 1738 C C . CYS A 1 233 ? 5.977 11.383 14.805 1 98.75 233 CYS A C 1
ATOM 1740 O O . CYS A 1 233 ? 6.797 12.211 15.203 1 98.75 233 CYS A O 1
ATOM 1742 N N . PRO A 1 234 ? 5.625 10.367 15.547 1 98.5 234 PRO A N 1
ATOM 1743 C CA . PRO A 1 234 ? 6.027 10.242 16.953 1 98.5 234 PRO A CA 1
ATOM 1744 C C . PRO A 1 234 ? 7.406 9.609 17.125 1 98.5 234 PRO A C 1
ATOM 1746 O O . PRO A 1 234 ? 7.871 9.414 18.25 1 98.5 234 PRO A O 1
ATOM 1749 N N . GLN A 1 235 ? 8.055 9.195 16.078 1 97.62 235 GLN A N 1
ATOM 1750 C CA . GLN A 1 235 ? 9.305 8.453 16.141 1 97.62 235 GLN A CA 1
ATOM 1751 C C . GLN A 1 235 ? 10.328 9.188 17.016 1 97.62 235 GLN A C 1
ATOM 1753 O O . GLN A 1 235 ? 10.742 10.305 16.688 1 97.62 235 GLN A O 1
ATOM 1758 N N . ASP A 1 236 ? 10.695 8.562 18.094 1 97.19 236 ASP A N 1
ATOM 1759 C CA . ASP A 1 236 ? 11.633 9.148 19.047 1 97.19 236 ASP A CA 1
ATOM 1760 C C . ASP A 1 236 ? 12.758 8.164 19.391 1 97.19 236 ASP A C 1
ATOM 1762 O O . ASP A 1 236 ? 13.516 8.391 20.328 1 97.19 236 ASP A O 1
ATOM 1766 N N . VAL A 1 237 ? 12.844 7.039 18.688 1 95.56 237 VAL A N 1
ATOM 1767 C CA . VAL A 1 237 ? 13.859 6.02 18.906 1 95.56 237 VAL A CA 1
ATOM 1768 C C . VAL A 1 237 ? 14.938 6.113 17.828 1 95.56 237 VAL A C 1
ATOM 1770 O O . VAL A 1 237 ? 16.125 6.152 18.141 1 95.56 237 VAL A O 1
ATOM 1773 N N . LEU A 1 238 ? 14.594 6.141 16.531 1 92.62 238 LEU A N 1
ATOM 1774 C CA . LEU A 1 238 ? 15.516 6.336 15.414 1 92.62 238 LEU A CA 1
ATOM 1775 C C . LEU A 1 238 ? 15.758 7.82 15.164 1 92.62 238 LEU A C 1
ATOM 1777 O O . LEU A 1 238 ? 15.125 8.672 15.797 1 92.62 238 LEU A O 1
ATOM 1781 N N . GLU A 1 239 ? 16.578 8.102 14.211 1 89.25 239 GLU A N 1
ATOM 1782 C CA . GLU A 1 239 ? 17.016 9.477 13.977 1 89.25 239 GLU A CA 1
ATOM 1783 C C . GLU A 1 239 ? 15.945 10.273 13.227 1 89.25 239 GLU A C 1
ATOM 1785 O O . GLU A 1 239 ? 16.125 11.461 12.961 1 89.25 239 GLU A O 1
ATOM 1790 N N . ILE A 1 240 ? 14.938 9.492 13.125 1 87.69 240 ILE A N 1
ATOM 1791 C CA . ILE A 1 240 ? 13.852 10.188 12.453 1 87.69 240 ILE A CA 1
ATOM 1792 C C . ILE A 1 240 ? 13.414 11.391 13.281 1 87.69 240 ILE A C 1
ATOM 1794 O O . ILE A 1 240 ? 13.531 11.383 14.508 1 87.69 240 ILE A O 1
ATOM 1798 N N . ASN A 1 241 ? 12.961 12.562 12.812 1 92.69 241 ASN A N 1
ATOM 1799 C CA . ASN A 1 241 ? 12.625 13.828 13.453 1 92.69 241 ASN A CA 1
ATOM 1800 C C . ASN A 1 241 ? 13.758 14.32 14.352 1 92.69 241 ASN A C 1
ATOM 1802 O O . ASN A 1 241 ? 13.539 15.148 15.234 1 92.69 241 ASN A O 1
ATOM 1806 N N . GLY A 1 242 ? 14.898 13.688 14.461 1 89.75 242 GLY A N 1
ATOM 1807 C CA . GLY A 1 242 ? 15.945 13.961 15.438 1 89.75 242 GLY A CA 1
ATOM 1808 C C . GLY A 1 242 ? 15.648 13.367 16.797 1 89.75 242 GLY A C 1
ATOM 1809 O O . GLY A 1 242 ? 16.125 13.875 17.812 1 89.75 242 GLY A O 1
ATOM 1810 N N . LYS A 1 243 ? 14.766 12.508 16.875 1 90.94 243 LYS A N 1
ATOM 1811 C CA . LYS A 1 243 ? 14.289 11.844 18.094 1 90.94 243 LYS A CA 1
ATOM 1812 C C . LYS A 1 243 ? 13.508 12.805 18.969 1 90.94 243 LYS A C 1
ATOM 1814 O O . LYS A 1 243 ? 13.391 12.594 20.172 1 90.94 243 LYS A O 1
ATOM 1819 N N . LYS A 1 244 ? 13.039 13.875 18.438 1 94.81 244 LYS A N 1
ATOM 1820 C CA . LYS A 1 244 ? 12.312 14.922 19.156 1 94.81 244 LYS A CA 1
ATOM 1821 C C . LYS A 1 244 ? 11.039 15.312 18.422 1 94.81 244 LYS A C 1
ATOM 1823 O O . LYS A 1 244 ? 10.992 16.359 17.766 1 94.81 244 LYS A O 1
ATOM 1828 N N . PRO A 1 245 ? 10.047 14.523 18.594 1 98.25 245 PRO A N 1
ATOM 1829 C CA . PRO A 1 245 ? 8.797 14.898 17.938 1 98.25 245 PRO A CA 1
ATOM 1830 C C . PRO A 1 245 ? 8.336 16.312 18.297 1 98.25 245 PRO A C 1
ATOM 1832 O O . PRO A 1 245 ? 8.461 16.719 19.453 1 98.25 245 PRO A O 1
ATOM 1835 N N . ALA A 1 246 ? 7.852 17.078 17.375 1 98.56 246 ALA A N 1
ATOM 1836 C CA . ALA A 1 246 ? 7.441 18.469 17.531 1 98.56 246 ALA A CA 1
ATOM 1837 C C . ALA A 1 246 ? 6.129 18.734 16.797 1 98.56 246 ALA A C 1
ATOM 1839 O O . ALA A 1 246 ? 5.68 17.906 15.992 1 98.56 246 ALA A O 1
ATOM 1840 N N . ASP A 1 247 ? 5.582 19.844 17.156 1 98.75 247 ASP A N 1
ATOM 1841 C CA . ASP A 1 247 ? 4.406 20.312 16.422 1 98.75 247 ASP A CA 1
ATOM 1842 C C . ASP A 1 247 ? 4.75 20.625 14.969 1 98.75 247 ASP A C 1
ATOM 1844 O O . ASP A 1 247 ? 5.867 21.047 14.672 1 98.75 247 ASP A O 1
ATOM 1848 N N . ALA A 1 248 ? 3.875 20.359 14.07 1 98.88 248 ALA A N 1
ATOM 1849 C CA . ALA A 1 248 ? 3.824 20.953 12.742 1 98.88 248 ALA A CA 1
ATOM 1850 C C . ALA A 1 248 ? 2.586 21.844 12.578 1 98.88 248 ALA A C 1
ATOM 1852 O O . ALA A 1 248 ? 1.743 21.906 13.477 1 98.88 248 ALA A O 1
ATOM 1853 N N . HIS A 1 249 ? 2.541 22.562 11.523 1 98.94 249 HIS A N 1
ATOM 1854 C CA . HIS A 1 249 ? 1.419 23.484 11.312 1 98.94 249 HIS A CA 1
ATOM 1855 C C . HIS A 1 249 ? 0.922 23.406 9.867 1 98.94 249 HIS A C 1
ATOM 1857 O O . HIS A 1 249 ? 1.659 23 8.969 1 98.94 249 HIS A O 1
ATOM 1863 N N . PHE A 1 250 ? -0.371 23.766 9.68 1 98.88 250 PHE A N 1
ATOM 1864 C CA . PHE A 1 250 ? -0.917 23.781 8.328 1 98.88 250 PHE A CA 1
ATOM 1865 C C . PHE A 1 250 ? -1.943 24.906 8.172 1 98.88 250 PHE A C 1
ATOM 1867 O O . PHE A 1 250 ? -2.459 25.422 9.156 1 98.88 250 PHE A O 1
ATOM 1874 N N . GLN A 1 251 ? -2.135 25.344 6.93 1 98.62 251 GLN A N 1
ATOM 1875 C CA . GLN A 1 251 ? -3.145 26.297 6.496 1 98.62 251 GLN A CA 1
ATOM 1876 C C . GLN A 1 251 ? -3.855 25.812 5.234 1 98.62 251 GLN A C 1
ATOM 1878 O O . GLN A 1 251 ? -3.227 25.25 4.34 1 98.62 251 GLN A O 1
ATOM 1883 N N . VAL A 1 252 ? -5.113 25.922 5.219 1 98.31 252 VAL A N 1
ATOM 1884 C CA . VAL A 1 252 ? -5.855 25.719 3.979 1 98.31 252 VAL A CA 1
ATOM 1885 C C . VAL A 1 252 ? -6.004 27.047 3.236 1 98.31 252 VAL A C 1
ATOM 1887 O O . VAL A 1 252 ? -6.484 28.031 3.803 1 98.31 252 VAL A O 1
ATOM 1890 N N . LEU A 1 253 ? -5.52 27.031 2.049 1 97.5 253 LEU A N 1
ATOM 1891 C CA . LEU A 1 253 ? -5.469 28.234 1.22 1 97.5 253 LEU A CA 1
ATOM 1892 C C . LEU A 1 253 ? -6.547 28.203 0.143 1 97.5 253 LEU A C 1
ATOM 1894 O O . LEU A 1 253 ? -6.742 27.172 -0.51 1 97.5 253 LEU A O 1
ATOM 1898 N N . ASP A 1 254 ? -7.203 29.391 -0.014 1 93.12 254 ASP A N 1
ATOM 1899 C CA . ASP A 1 254 ? -8.188 29.484 -1.083 1 93.12 254 ASP A CA 1
ATOM 1900 C C . ASP A 1 254 ? -7.516 29.547 -2.451 1 93.12 254 ASP A C 1
ATOM 1902 O O . ASP A 1 254 ? -6.359 29.969 -2.559 1 93.12 254 ASP A O 1
ATOM 1906 N N . GLY A 1 255 ? -8.125 28.969 -3.385 1 80.19 255 GLY A N 1
ATOM 1907 C CA . GLY A 1 255 ? -7.609 28.969 -4.742 1 80.19 255 GLY A CA 1
ATOM 1908 C C . GLY A 1 255 ? -7.82 30.281 -5.461 1 80.19 255 GLY A C 1
ATOM 1909 O O . GLY A 1 255 ? -8.633 31.109 -5.027 1 80.19 255 GLY A O 1
ATOM 1910 N N . MET B 1 1 ? 4.453 -34.531 -5.965 1 66.62 1 MET B N 1
ATOM 1911 C CA . MET B 1 1 ? 4.395 -33.062 -6.082 1 66.62 1 MET B CA 1
ATOM 1912 C C . MET B 1 1 ? 3.85 -32.656 -7.445 1 66.62 1 MET B C 1
ATOM 1914 O O . MET B 1 1 ? 4.402 -33.031 -8.484 1 66.62 1 MET B O 1
ATOM 1918 N N . THR B 1 2 ? 2.625 -32.156 -7.496 1 88.69 2 THR B N 1
ATOM 1919 C CA . THR B 1 2 ? 1.961 -31.859 -8.766 1 88.69 2 THR B CA 1
ATOM 1920 C C . THR B 1 2 ? 2.221 -30.422 -9.203 1 88.69 2 THR B C 1
ATOM 1922 O O . THR B 1 2 ? 2.16 -29.5 -8.391 1 88.69 2 THR B O 1
ATOM 1925 N N . THR B 1 3 ? 2.773 -30.234 -10.391 1 96.94 3 THR B N 1
ATOM 1926 C CA . THR B 1 3 ? 2.953 -28.922 -11.008 1 96.94 3 THR B CA 1
ATOM 1927 C C . THR B 1 3 ? 1.61 -28.344 -11.438 1 96.94 3 THR B C 1
ATOM 1929 O O . THR B 1 3 ? 0.822 -29.016 -12.102 1 96.94 3 THR B O 1
ATOM 1932 N N . ARG B 1 4 ? 1.349 -27.219 -10.984 1 97.88 4 ARG B N 1
ATOM 1933 C CA . ARG B 1 4 ? 0.116 -26.531 -11.359 1 97.88 4 ARG B CA 1
ATOM 1934 C C . ARG B 1 4 ? 0.415 -25.266 -12.172 1 97.88 4 ARG B C 1
ATOM 1936 O O . ARG B 1 4 ? 1.544 -24.781 -12.172 1 97.88 4 ARG B O 1
ATOM 1943 N N . THR B 1 5 ? -0.552 -24.797 -12.875 1 98.69 5 THR B N 1
ATOM 1944 C CA . THR B 1 5 ? -0.37 -23.703 -13.82 1 98.69 5 THR B CA 1
ATOM 1945 C C . THR B 1 5 ? -0.952 -22.406 -13.258 1 98.69 5 THR B C 1
ATOM 1947 O O . THR B 1 5 ? -2.021 -22.406 -12.641 1 98.69 5 THR B O 1
ATOM 1950 N N . VAL B 1 6 ? -0.25 -21.359 -13.344 1 98.88 6 VAL B N 1
ATOM 1951 C CA . VAL B 1 6 ? -0.827 -20.016 -13.391 1 98.88 6 VAL B CA 1
ATOM 1952 C C . VAL B 1 6 ? -1.087 -19.609 -14.836 1 98.88 6 VAL B C 1
ATOM 1954 O O . VAL B 1 6 ? -0.159 -19.25 -15.562 1 98.88 6 VAL B O 1
ATOM 1957 N N . PRO B 1 7 ? -2.334 -19.656 -15.289 1 98.81 7 PRO B N 1
ATOM 1958 C CA . PRO B 1 7 ? -2.592 -19.438 -16.719 1 98.81 7 PRO B CA 1
ATOM 1959 C C . PRO B 1 7 ? -2.221 -18.031 -17.188 1 98.81 7 PRO B C 1
ATOM 1961 O O . PRO B 1 7 ? -2.42 -17.062 -16.438 1 98.81 7 PRO B O 1
ATOM 1964 N N . ALA B 1 8 ? -1.693 -17.953 -18.422 1 98.81 8 ALA B N 1
ATOM 1965 C CA . ALA B 1 8 ? -1.393 -16.656 -19 1 98.81 8 ALA B CA 1
ATOM 1966 C C . ALA B 1 8 ? -2.547 -15.672 -18.781 1 98.81 8 ALA B C 1
ATOM 1968 O O . ALA B 1 8 ? -3.711 -16.031 -18.984 1 98.81 8 ALA B O 1
ATOM 1969 N N . ARG B 1 9 ? -2.203 -14.461 -18.297 1 98.62 9 ARG B N 1
ATOM 1970 C CA . ARG B 1 9 ? -3.105 -13.328 -18.141 1 98.62 9 ARG B CA 1
ATOM 1971 C C . ARG B 1 9 ? -4.07 -13.555 -16.969 1 98.62 9 ARG B C 1
ATOM 1973 O O . ARG B 1 9 ? -4.895 -12.688 -16.672 1 98.62 9 ARG B O 1
ATOM 1980 N N . ARG B 1 10 ? -3.967 -14.633 -16.266 1 98.62 10 ARG B N 1
ATOM 1981 C CA . ARG B 1 10 ? -4.902 -14.977 -15.195 1 98.62 10 ARG B CA 1
ATOM 1982 C C . ARG B 1 10 ? -4.16 -15.297 -13.898 1 98.62 10 ARG B C 1
ATOM 1984 O O . ARG B 1 10 ? -2.93 -15.227 -13.852 1 98.62 10 ARG B O 1
ATOM 1991 N N . GLY B 1 11 ? -4.93 -15.57 -12.82 1 98.75 11 GLY B N 1
ATOM 1992 C CA . GLY B 1 11 ? -4.34 -15.844 -11.516 1 98.75 11 GLY B CA 1
ATOM 1993 C C . GLY B 1 11 ? -4.613 -17.25 -11.016 1 98.75 11 GLY B C 1
ATOM 1994 O O . GLY B 1 11 ? -5.457 -17.953 -11.57 1 98.75 11 GLY B O 1
ATOM 1995 N N . ALA B 1 12 ? -3.891 -17.625 -10.117 1 98.81 12 ALA B N 1
ATOM 1996 C CA . ALA B 1 12 ? -4.07 -18.859 -9.344 1 98.81 12 ALA B CA 1
ATOM 1997 C C . ALA B 1 12 ? -3.756 -18.609 -7.867 1 98.81 12 ALA B C 1
ATOM 1999 O O . ALA B 1 12 ? -2.979 -17.719 -7.527 1 98.81 12 ALA B O 1
ATOM 2000 N N . ALA B 1 13 ? -4.355 -19.391 -6.992 1 98.69 13 ALA B N 1
ATOM 2001 C CA . ALA B 1 13 ? -4.129 -19.312 -5.551 1 98.69 13 ALA B CA 1
ATOM 2002 C C . ALA B 1 13 ? -4.027 -20.703 -4.934 1 98.69 13 ALA B C 1
ATOM 2004 O O . ALA B 1 13 ? -4.617 -21.656 -5.445 1 98.69 13 ALA B O 1
ATOM 2005 N N . THR B 1 14 ? -3.279 -20.797 -3.896 1 98.12 14 THR B N 1
ATOM 2006 C CA . THR B 1 14 ? -3.139 -22.078 -3.229 1 98.12 14 THR B CA 1
ATOM 2007 C C . THR B 1 14 ? -2.771 -21.891 -1.759 1 98.12 14 THR B C 1
ATOM 2009 O O . THR B 1 14 ? -2.211 -20.859 -1.382 1 98.12 14 THR B O 1
ATOM 2012 N N . LEU B 1 15 ? -3.123 -22.891 -1.013 1 96.94 15 LEU B N 1
ATOM 2013 C CA . LEU B 1 15 ? -2.715 -22.969 0.385 1 96.94 15 LEU B CA 1
ATOM 2014 C C . LEU B 1 15 ? -1.272 -23.453 0.505 1 96.94 15 LEU B C 1
ATOM 2016 O O . LEU B 1 15 ? -0.87 -24.391 -0.178 1 96.94 15 LEU B O 1
ATOM 2020 N N . VAL B 1 16 ? -0.482 -22.75 1.249 1 97.5 16 VAL B N 1
ATOM 2021 C CA . VAL B 1 16 ? 0.852 -23.188 1.651 1 97.5 16 VAL B CA 1
ATOM 2022 C C . VAL B 1 16 ? 0.96 -23.172 3.174 1 97.5 16 VAL B C 1
ATOM 2024 O O . VAL B 1 16 ? 0.903 -22.125 3.803 1 97.5 16 VAL B O 1
ATOM 2027 N N . ARG B 1 17 ? 1.173 -24.312 3.771 1 95.12 17 ARG B N 1
ATOM 2028 C CA . ARG B 1 17 ? 1.185 -24.438 5.227 1 95.12 17 ARG B CA 1
ATOM 2029 C C . ARG B 1 17 ? 2.547 -24.062 5.797 1 95.12 17 ARG B C 1
ATOM 2031 O O . ARG B 1 17 ? 3.557 -24.109 5.094 1 95.12 17 ARG B O 1
ATOM 2038 N N . GLN B 1 18 ? 2.459 -23.656 7.07 1 94.94 18 GLN B N 1
ATOM 2039 C CA . GLN B 1 18 ? 3.709 -23.359 7.758 1 94.94 18 GLN B CA 1
ATOM 2040 C C . GLN B 1 18 ? 4.727 -24.469 7.566 1 94.94 18 GLN B C 1
ATOM 2042 O O . GLN B 1 18 ? 4.41 -25.656 7.75 1 94.94 18 GLN B O 1
ATOM 2047 N N . GLY B 1 19 ? 5.867 -24.062 7.145 1 95.5 19 GLY B N 1
ATOM 2048 C CA . GLY B 1 19 ? 6.926 -25.031 6.934 1 95.5 19 GLY B CA 1
ATOM 2049 C C . GLY B 1 19 ? 6.965 -25.578 5.516 1 95.5 19 GLY B C 1
ATOM 2050 O O . GLY B 1 19 ? 7.996 -26.078 5.062 1 95.5 19 GLY B O 1
ATOM 2051 N N . GLN B 1 20 ? 5.852 -25.562 4.805 1 97.81 20 GLN B N 1
ATOM 2052 C CA . GLN B 1 20 ? 5.855 -25.875 3.379 1 97.81 20 GLN B CA 1
ATOM 2053 C C . GLN B 1 20 ? 6.438 -24.719 2.562 1 97.81 20 GLN B C 1
ATOM 2055 O O . GLN B 1 20 ? 6.656 -23.625 3.09 1 97.81 20 GLN B O 1
ATOM 2060 N N . SER B 1 21 ? 6.742 -25.031 1.322 1 98.75 21 SER B N 1
ATOM 2061 C CA . SER B 1 21 ? 7.234 -24.016 0.394 1 98.75 21 SER B CA 1
ATOM 2062 C C . SER B 1 21 ? 6.457 -24.047 -0.918 1 98.75 21 SER B C 1
ATOM 2064 O O . SER B 1 21 ? 5.828 -25.047 -1.25 1 98.75 21 SER B O 1
ATOM 2066 N N . ILE B 1 22 ? 6.523 -22.938 -1.554 1 98.88 22 ILE B N 1
ATOM 2067 C CA . ILE B 1 22 ? 6.004 -22.891 -2.916 1 98.88 22 ILE B CA 1
ATOM 2068 C C . ILE B 1 22 ? 7.117 -22.5 -3.881 1 98.88 22 ILE B C 1
ATOM 2070 O O . ILE B 1 22 ? 7.832 -21.531 -3.65 1 98.88 22 ILE B O 1
ATOM 2074 N N . ARG B 1 23 ? 7.301 -23.297 -4.898 1 98.88 23 ARG B N 1
ATOM 2075 C CA . ARG B 1 23 ? 8.195 -22.969 -6.008 1 98.88 23 ARG B CA 1
ATOM 2076 C C . ARG B 1 23 ? 7.422 -22.344 -7.168 1 98.88 23 ARG B C 1
ATOM 2078 O O . ARG B 1 23 ? 6.477 -22.953 -7.684 1 98.88 23 ARG B O 1
ATOM 2085 N N . ILE B 1 24 ? 7.727 -21.156 -7.527 1 98.94 24 ILE B N 1
ATOM 2086 C CA . ILE B 1 24 ? 7.117 -20.453 -8.648 1 98.94 24 ILE B CA 1
ATOM 2087 C C . ILE B 1 24 ? 8.109 -20.359 -9.805 1 98.94 24 ILE B C 1
ATOM 2089 O O . ILE B 1 24 ? 9.195 -19.781 -9.664 1 98.94 24 ILE B O 1
ATOM 2093 N N . THR B 1 25 ? 7.719 -20.844 -10.945 1 98.94 25 THR B N 1
ATOM 2094 C CA . THR B 1 25 ? 8.648 -21.031 -12.055 1 98.94 25 THR B CA 1
ATOM 2095 C C . THR B 1 25 ? 8.242 -20.172 -13.25 1 98.94 25 THR B C 1
ATOM 2097 O O . THR B 1 25 ? 7.09 -20.219 -13.695 1 98.94 25 THR B O 1
ATOM 2100 N N . ASN B 1 26 ? 9.172 -19.375 -13.68 1 98.62 26 ASN B N 1
ATOM 2101 C CA . ASN B 1 26 ? 9.031 -18.656 -14.953 1 98.62 26 ASN B CA 1
ATOM 2102 C C . ASN B 1 26 ? 9.359 -19.562 -16.141 1 98.62 26 ASN B C 1
ATOM 2104 O O . ASN B 1 26 ? 10.438 -19.453 -16.719 1 98.62 26 ASN B O 1
ATOM 2108 N N . SER B 1 27 ? 8.391 -20.328 -16.609 1 98.31 27 SER B N 1
ATOM 2109 C CA . SER B 1 27 ? 8.609 -21.406 -17.578 1 98.31 27 SER B CA 1
ATOM 2110 C C . SER B 1 27 ? 8.984 -20.844 -18.938 1 98.31 27 SER B C 1
ATOM 2112 O O . SER B 1 27 ? 9.742 -21.469 -19.688 1 98.31 27 SER B O 1
ATOM 2114 N N . SER B 1 28 ? 8.484 -19.703 -19.266 1 97.81 28 SER B N 1
ATOM 2115 C CA . SER B 1 28 ? 8.758 -19.078 -20.562 1 97.81 28 SER B CA 1
ATOM 2116 C C . SER B 1 28 ? 10.062 -18.281 -20.516 1 97.81 28 SER B C 1
ATOM 2118 O O . SER B 1 28 ? 10.68 -18.062 -21.562 1 97.81 28 SER B O 1
ATOM 2120 N N . GLY B 1 29 ? 10.398 -17.781 -19.344 1 98 29 GLY B N 1
ATOM 2121 C CA . GLY B 1 29 ? 11.586 -16.969 -19.188 1 98 29 GLY B CA 1
ATOM 2122 C C . GLY B 1 29 ? 11.297 -15.477 -19.203 1 98 29 GLY B C 1
ATOM 2123 O O . GLY B 1 29 ? 12.172 -14.672 -18.875 1 98 29 GLY B O 1
ATOM 2124 N N . THR B 1 30 ? 10.086 -15.109 -19.438 1 97.81 30 THR B N 1
ATOM 2125 C CA . THR B 1 30 ? 9.82 -13.68 -19.562 1 97.81 30 THR B CA 1
ATOM 2126 C C . THR B 1 30 ? 8.633 -13.281 -18.688 1 97.81 30 THR B C 1
ATOM 2128 O O . THR B 1 30 ? 8.375 -12.086 -18.5 1 97.81 30 THR B O 1
ATOM 2131 N N . GLN B 1 31 ? 7.922 -14.211 -18.125 1 98.69 31 GLN B N 1
ATOM 2132 C CA . GLN B 1 31 ? 6.637 -13.961 -17.484 1 98.69 31 GLN B CA 1
ATOM 2133 C C . GLN B 1 31 ? 6.82 -13.375 -16.094 1 98.69 31 GLN B C 1
ATOM 2135 O O . GLN B 1 31 ? 7.371 -14.031 -15.211 1 98.69 31 GLN B O 1
ATOM 2140 N N . VAL B 1 32 ? 6.398 -12.164 -15.922 1 98.81 32 VAL B N 1
ATOM 2141 C CA . VAL B 1 32 ? 6.281 -11.57 -14.594 1 98.81 32 VAL B CA 1
ATOM 2142 C C . VAL B 1 32 ? 5.117 -12.203 -13.844 1 98.81 32 VAL B C 1
ATOM 2144 O O . VAL B 1 32 ? 4.055 -12.445 -14.422 1 98.81 32 VAL B O 1
ATOM 2147 N N . VAL B 1 33 ? 5.301 -12.492 -12.578 1 98.94 33 VAL B N 1
ATOM 2148 C CA . VAL B 1 33 ? 4.266 -13.086 -11.742 1 98.94 33 VAL B CA 1
ATOM 2149 C C . VAL B 1 33 ? 4.055 -12.227 -10.492 1 98.94 33 VAL B C 1
ATOM 2151 O O . VAL B 1 33 ? 4.832 -12.305 -9.539 1 98.94 33 VAL B O 1
ATOM 2154 N N . ASP B 1 34 ? 2.992 -11.391 -10.5 1 98.94 34 ASP B N 1
ATOM 2155 C CA . ASP B 1 34 ? 2.625 -10.711 -9.258 1 98.94 34 ASP B CA 1
ATOM 2156 C C . ASP B 1 34 ? 2.215 -11.719 -8.18 1 98.94 34 ASP B C 1
ATOM 2158 O O . ASP B 1 34 ? 1.41 -12.617 -8.438 1 98.94 34 ASP B O 1
ATOM 2162 N N . THR B 1 35 ? 2.766 -11.547 -6.988 1 99 35 THR B N 1
ATOM 2163 C CA . THR B 1 35 ? 2.59 -12.555 -5.945 1 99 35 THR B CA 1
ATOM 2164 C C . THR B 1 35 ? 2.186 -11.898 -4.629 1 99 35 THR B C 1
ATOM 2166 O O . THR B 1 35 ? 2.793 -10.914 -4.203 1 99 35 THR B O 1
ATOM 2169 N N . TRP B 1 36 ? 1.121 -12.438 -4.02 1 98.88 36 TRP B N 1
ATOM 2170 C CA . TRP B 1 36 ? 0.631 -12.023 -2.709 1 98.88 36 TRP B CA 1
ATOM 2171 C C . TRP B 1 36 ? 0.604 -13.203 -1.741 1 98.88 36 TRP B C 1
ATOM 2173 O O . TRP B 1 36 ? 0.569 -14.367 -2.166 1 98.88 36 TRP B O 1
ATOM 2183 N N . ALA B 1 37 ? 0.657 -12.906 -0.502 1 98.81 37 ALA B N 1
ATOM 2184 C CA . ALA B 1 37 ? 0.4 -13.883 0.552 1 98.81 37 ALA B CA 1
ATOM 2185 C C . ALA B 1 37 ? -0.545 -13.312 1.607 1 98.81 37 ALA B C 1
ATOM 2187 O O . ALA B 1 37 ? -0.311 -12.227 2.139 1 98.81 37 ALA B O 1
ATOM 2188 N N . PHE B 1 38 ? -1.589 -14.039 1.857 1 97.75 38 PHE B N 1
ATOM 2189 C CA . PHE B 1 38 ? -2.568 -13.688 2.879 1 97.75 38 PHE B CA 1
ATOM 2190 C C . PHE B 1 38 ? -2.541 -14.703 4.02 1 97.75 38 PHE B C 1
ATOM 2192 O O . PHE B 1 38 ? -2.559 -15.906 3.787 1 97.75 38 PHE B O 1
ATOM 2199 N N . ALA B 1 39 ? -2.486 -14.148 5.172 1 96.19 39 ALA B N 1
ATOM 2200 C CA . ALA B 1 39 ? -2.48 -15.023 6.34 1 96.19 39 ALA B CA 1
ATOM 2201 C C . ALA B 1 39 ? -3.861 -15.633 6.578 1 96.19 39 ALA B C 1
ATOM 2203 O O . ALA B 1 39 ? -4.879 -14.945 6.43 1 96.19 39 ALA B O 1
ATOM 2204 N N . LEU B 1 40 ? -3.889 -16.844 6.91 1 90.94 40 LEU B N 1
ATOM 2205 C CA . LEU B 1 40 ? -5.117 -17.5 7.355 1 90.94 40 LEU B CA 1
ATOM 2206 C C . LEU B 1 40 ? -5.258 -17.406 8.875 1 90.94 40 LEU B C 1
ATOM 2208 O O . LEU B 1 40 ? -4.258 -17.344 9.594 1 90.94 40 LEU B O 1
ATOM 2212 N N . PRO B 1 41 ? -6.488 -17.344 9.242 1 79.69 41 PRO B N 1
ATOM 2213 C CA . PRO B 1 41 ? -6.68 -17.328 10.688 1 79.69 41 PRO B CA 1
ATOM 2214 C C . PRO B 1 41 ? -6.066 -18.531 11.391 1 79.69 41 PRO B C 1
ATOM 2216 O O . PRO B 1 41 ? -6.176 -19.656 10.898 1 79.69 41 PRO B O 1
ATOM 2219 N N . THR B 1 42 ? -5.41 -18.203 12.383 1 77.31 42 THR B N 1
ATOM 2220 C CA . THR B 1 42 ? -4.875 -19.281 13.211 1 77.31 42 THR B CA 1
ATOM 2221 C C . THR B 1 42 ? -5.969 -19.875 14.086 1 77.31 42 THR B C 1
ATOM 2223 O O . THR B 1 42 ? -6.668 -19.156 14.805 1 77.31 42 THR B O 1
ATOM 2226 N N . PRO B 1 43 ? -6.055 -21.172 13.984 1 74.38 43 PRO B N 1
ATOM 2227 C CA . PRO B 1 43 ? -7.074 -21.812 14.828 1 74.38 43 PRO B CA 1
ATOM 2228 C C . PRO B 1 43 ? -6.848 -21.562 16.312 1 74.38 43 PRO B C 1
ATOM 2230 O O . PRO B 1 43 ? -5.707 -21.422 16.75 1 74.38 43 PRO B O 1
ATOM 2233 N N . SER B 1 44 ? -7.957 -21.516 17 1 72.62 44 SER B N 1
ATOM 2234 C CA . SER B 1 44 ? -7.902 -21.281 18.438 1 72.62 44 SER B CA 1
ATOM 2235 C C . SER B 1 44 ? -7.164 -22.422 19.141 1 72.62 44 SER B C 1
ATOM 2237 O O . SER B 1 44 ? -6.711 -22.25 20.281 1 72.62 44 SER B O 1
ATOM 2239 N N . SER B 1 45 ? -7.043 -23.516 18.5 1 75.44 45 SER B N 1
ATOM 2240 C CA . SER B 1 45 ? -6.414 -24.688 19.109 1 75.44 45 SER B CA 1
ATOM 2241 C C . SER B 1 45 ? -4.895 -24.531 19.141 1 75.44 45 SER B C 1
ATOM 2243 O O . SER B 1 45 ? -4.215 -25.281 19.844 1 75.44 45 SER B O 1
ATOM 2245 N N . VAL B 1 46 ? -4.402 -23.578 18.422 1 76.69 46 VAL B N 1
ATOM 2246 C CA . VAL B 1 46 ? -2.961 -23.344 18.438 1 76.69 46 VAL B CA 1
ATOM 2247 C C . VAL B 1 46 ? -2.555 -22.672 19.734 1 76.69 46 VAL B C 1
ATOM 2249 O O . VAL B 1 46 ? -3.182 -21.688 20.156 1 76.69 46 VAL B O 1
ATOM 2252 N N . ALA B 1 47 ? -1.464 -23.25 20.406 1 76.69 47 ALA B N 1
ATOM 2253 C CA . ALA B 1 47 ? -0.973 -22.672 21.672 1 76.69 47 ALA B CA 1
ATOM 2254 C C . ALA B 1 47 ? -0.501 -21.234 21.469 1 76.69 47 ALA B C 1
ATOM 2256 O O . ALA B 1 47 ? 0.08 -20.906 20.438 1 76.69 47 ALA B O 1
ATOM 2257 N N . PRO B 1 48 ? -0.785 -20.438 22.422 1 68.94 48 PRO B N 1
ATOM 2258 C CA . PRO B 1 48 ? -0.413 -19.016 22.312 1 68.94 48 PRO B CA 1
ATOM 2259 C C . PRO B 1 48 ? 1.045 -18.828 21.906 1 68.94 48 PRO B C 1
ATOM 2261 O O . PRO B 1 48 ? 1.349 -17.938 21.109 1 68.94 48 PRO B O 1
ATOM 2264 N N . GLY B 1 49 ? 1.857 -19.578 22.391 1 75.81 49 GLY B N 1
ATOM 2265 C CA . GLY B 1 49 ? 3.275 -19.438 22.094 1 75.81 49 GLY B CA 1
ATOM 2266 C C . GLY B 1 49 ? 3.635 -19.828 20.672 1 75.81 49 GLY B C 1
ATOM 2267 O O . GLY B 1 49 ? 4.699 -19.453 20.172 1 75.81 49 GLY B O 1
ATOM 2268 N N . ALA B 1 50 ? 2.771 -20.531 20.047 1 79 50 ALA B N 1
ATOM 2269 C CA . ALA B 1 50 ? 3.021 -21 18.688 1 79 50 ALA B CA 1
ATOM 2270 C C . ALA B 1 50 ? 2.213 -20.203 17.672 1 79 50 ALA B C 1
ATOM 2272 O O . ALA B 1 50 ? 2.309 -20.453 16.453 1 79 50 ALA B O 1
ATOM 2273 N N . ASN B 1 51 ? 1.473 -19.281 18.234 1 84.31 51 ASN B N 1
ATOM 2274 C CA . ASN B 1 51 ? 0.636 -18.453 17.375 1 84.31 51 ASN B CA 1
ATOM 2275 C C . ASN B 1 51 ? 1.473 -17.469 16.547 1 84.31 51 ASN B C 1
ATOM 2277 O O . ASN B 1 51 ? 2.146 -16.609 17.109 1 84.31 51 ASN B O 1
ATOM 2281 N N . PRO B 1 52 ? 1.429 -17.609 15.203 1 89.5 52 PRO B N 1
ATOM 2282 C CA . PRO B 1 52 ? 2.258 -16.734 14.367 1 89.5 52 PRO B CA 1
ATOM 2283 C C . PRO B 1 52 ? 1.638 -15.359 14.164 1 89.5 52 PRO B C 1
ATOM 2285 O O . PRO B 1 52 ? 2.275 -14.469 13.594 1 89.5 52 PRO B O 1
ATOM 2288 N N . ASP B 1 53 ? 0.419 -15.195 14.664 1 91 53 ASP B N 1
ATOM 2289 C CA . ASP B 1 53 ? -0.263 -13.914 14.484 1 91 53 ASP B CA 1
ATOM 2290 C C . ASP B 1 53 ? 0.416 -12.812 15.289 1 91 53 ASP B C 1
ATOM 2292 O O . ASP B 1 53 ? 0.829 -13.031 16.438 1 91 53 ASP B O 1
ATOM 2296 N N . ALA B 1 54 ? 0.565 -11.656 14.609 1 94.31 54 ALA B N 1
ATOM 2297 C CA . ALA B 1 54 ? 1.047 -10.516 15.391 1 94.31 54 ALA B CA 1
ATOM 2298 C C . ALA B 1 54 ? 0.075 -10.172 16.516 1 94.31 54 ALA B C 1
ATOM 2300 O O . ALA B 1 54 ? -1.135 -10.078 16.281 1 94.31 54 ALA B O 1
ATOM 2301 N N . PRO B 1 55 ? 0.618 -9.984 17.703 1 92.44 55 PRO B N 1
ATOM 2302 C CA . PRO B 1 55 ? -0.286 -9.586 18.781 1 92.44 55 PRO B CA 1
ATOM 2303 C C . PRO B 1 55 ? -0.885 -8.195 18.578 1 92.44 55 PRO B C 1
ATOM 2305 O O . PRO B 1 55 ? -0.206 -7.301 18.062 1 92.44 55 PRO B O 1
ATOM 2308 N N . LEU B 1 56 ? -2.107 -8.078 19 1 92.12 56 LEU B N 1
ATOM 2309 C CA . LEU B 1 56 ? -2.775 -6.785 18.891 1 92.12 56 LEU B CA 1
ATOM 2310 C C . LEU B 1 56 ? -2.043 -5.723 19.703 1 92.12 56 LEU B C 1
ATOM 2312 O O . LEU B 1 56 ? -2.006 -4.555 19.312 1 92.12 56 LEU B O 1
ATOM 2316 N N . PHE B 1 57 ? -1.532 -6.129 20.875 1 94.12 57 PHE B N 1
ATOM 2317 C CA . PHE B 1 57 ? -0.776 -5.258 21.766 1 94.12 57 PHE B CA 1
ATOM 2318 C C . PHE B 1 57 ? 0.622 -5.812 22 1 94.12 57 PHE B C 1
ATOM 2320 O O . PHE B 1 57 ? 0.871 -6.465 23.016 1 94.12 57 PHE B O 1
ATOM 2327 N N . PRO B 1 58 ? 1.521 -5.434 21.062 1 94.25 58 PRO B N 1
ATOM 2328 C CA . PRO B 1 58 ? 2.879 -5.953 21.234 1 94.25 58 PRO B CA 1
ATOM 2329 C C . PRO B 1 58 ? 3.6 -5.316 22.422 1 94.25 58 PRO B C 1
ATOM 2331 O O . PRO B 1 58 ? 3.438 -4.121 22.688 1 94.25 58 PRO B O 1
ATOM 2334 N N . ARG B 1 59 ? 4.324 -6.113 23.188 1 94.06 59 ARG B N 1
ATOM 2335 C CA . ARG B 1 59 ? 5.027 -5.688 24.391 1 94.06 59 ARG B CA 1
ATOM 2336 C C . ARG B 1 59 ? 4.082 -4.977 25.359 1 94.06 59 ARG B C 1
ATOM 2338 O O . ARG B 1 59 ? 4.363 -3.865 25.812 1 94.06 59 ARG B O 1
ATOM 2345 N N . ALA B 1 60 ? 2.996 -5.605 25.594 1 92.06 60 ALA B N 1
ATOM 2346 C CA . ALA B 1 60 ? 1.909 -5.016 26.375 1 92.06 60 ALA B CA 1
ATOM 2347 C C . ALA B 1 60 ? 2.344 -4.746 27.812 1 92.06 60 ALA B C 1
ATOM 2349 O O . ALA B 1 60 ? 3.053 -5.559 28.406 1 92.06 60 ALA B O 1
ATOM 2350 N N . ALA B 1 61 ? 2.01 -3.531 28.312 1 91 61 ALA B N 1
ATOM 2351 C CA . ALA B 1 61 ? 2.137 -3.152 29.719 1 91 61 ALA B CA 1
ATOM 2352 C C . ALA B 1 61 ? 0.776 -2.816 30.312 1 91 61 ALA B C 1
ATOM 2354 O O . ALA B 1 61 ? -0.246 -2.877 29.625 1 91 61 ALA B O 1
ATOM 2355 N N . ALA B 1 62 ? 0.91 -2.533 31.672 1 85.88 62 ALA B N 1
ATOM 2356 C CA . ALA B 1 62 ? -0.329 -2.16 32.344 1 85.88 62 ALA B CA 1
ATOM 2357 C C . ALA B 1 62 ? -0.989 -0.964 31.672 1 85.88 62 ALA B C 1
ATOM 2359 O O . ALA B 1 62 ? -0.33 0.039 31.391 1 85.88 62 ALA B O 1
ATOM 2360 N N . GLY B 1 63 ? -2.152 -1.054 31.172 1 85.44 63 GLY B N 1
ATOM 2361 C CA . GLY B 1 63 ? -2.871 0.065 30.578 1 85.44 63 GLY B CA 1
ATOM 2362 C C . GLY B 1 63 ? -2.912 0.017 29.062 1 85.44 63 GLY B C 1
ATOM 2363 O O . GLY B 1 63 ? -3.625 0.801 28.438 1 85.44 63 GLY B O 1
ATOM 2364 N N . SER B 1 64 ? -2.012 -0.841 28.406 1 81.94 64 SER B N 1
ATOM 2365 C CA . SER B 1 64 ? -1.951 -0.926 26.953 1 81.94 64 SER B CA 1
ATOM 2366 C C . SER B 1 64 ? -3.338 -1.127 26.359 1 81.94 64 SER B C 1
ATOM 2368 O O . SER B 1 64 ? -3.66 -0.549 25.312 1 81.94 64 SER B O 1
ATOM 2370 N N . LEU B 1 65 ? -4.137 -1.818 27.016 1 78.19 65 LEU B N 1
ATOM 2371 C CA . LEU B 1 65 ? -5.418 -2.225 26.453 1 78.19 65 LEU B CA 1
ATOM 2372 C C . LEU B 1 65 ? -6.367 -1.035 26.359 1 78.19 65 LEU B C 1
ATOM 2374 O O . LEU B 1 65 ? -7.219 -0.993 25.469 1 78.19 65 LEU B O 1
ATOM 2378 N N . THR B 1 66 ? -6.066 -0.015 27.141 1 89.69 66 THR B N 1
ATOM 2379 C CA . THR B 1 66 ? -7.008 1.099 27.188 1 89.69 66 THR B CA 1
ATOM 2380 C C . THR B 1 66 ? -6.391 2.348 26.562 1 89.69 66 THR B C 1
ATOM 2382 O O . THR B 1 66 ? -7.074 3.357 26.375 1 89.69 66 THR B O 1
ATOM 2385 N N . ALA B 1 67 ? -5.152 2.213 26.234 1 93.56 67 ALA B N 1
ATOM 2386 C CA . ALA B 1 67 ? -4.449 3.406 25.766 1 93.56 67 ALA B CA 1
ATOM 2387 C C . ALA B 1 67 ? -4.703 3.643 24.281 1 93.56 67 ALA B C 1
ATOM 2389 O O . ALA B 1 67 ? -4.66 4.781 23.812 1 93.56 67 ALA B O 1
ATOM 2390 N N . TYR B 1 68 ? -4.969 2.607 23.562 1 94.5 68 TYR B N 1
ATOM 2391 C CA . TYR B 1 68 ? -5.227 2.723 22.125 1 94.5 68 TYR B CA 1
ATOM 2392 C C . TYR B 1 68 ? -6.691 3.061 21.859 1 94.5 68 TYR B C 1
ATOM 2394 O O . TYR B 1 68 ? -7.586 2.551 22.547 1 94.5 68 TYR B O 1
ATOM 2402 N N . SER B 1 69 ? -6.934 3.889 20.891 1 95.06 69 SER B N 1
ATOM 2403 C CA . SER B 1 69 ? -8.305 4.25 20.547 1 95.06 69 SER B CA 1
ATOM 2404 C C . SER B 1 69 ? -9.039 3.086 19.891 1 95.06 69 SER B C 1
ATOM 2406 O O . SER B 1 69 ? -8.414 2.131 19.438 1 95.06 69 SER B O 1
ATOM 2408 N N . SER B 1 70 ? -10.398 3.193 19.859 1 93.25 70 SER B N 1
ATOM 2409 C CA . SER B 1 70 ? -11.219 2.17 19.219 1 93.25 70 SER B CA 1
ATOM 2410 C C . SER B 1 70 ? -10.922 2.072 17.734 1 93.25 70 SER B C 1
ATOM 2412 O O . SER B 1 70 ? -10.672 0.981 17.203 1 93.25 70 SER B O 1
ATOM 2414 N N . PRO B 1 71 ? -10.852 3.229 17.016 1 93 71 PRO B N 1
ATOM 2415 C CA . PRO B 1 71 ? -10.531 3.125 15.586 1 93 71 PRO B CA 1
ATOM 2416 C C . PRO B 1 71 ? -9.156 2.512 15.328 1 93 71 PRO B C 1
ATOM 2418 O O . PRO B 1 71 ? -8.984 1.757 14.375 1 93 71 PRO B O 1
ATOM 2421 N N . ALA B 1 72 ? -8.211 2.826 16.141 1 93.88 72 ALA B N 1
ATOM 2422 C CA . ALA B 1 72 ? -6.879 2.252 16.016 1 93.88 72 ALA B CA 1
ATOM 2423 C C . ALA B 1 72 ? -6.91 0.738 16.203 1 93.88 72 ALA B C 1
ATOM 2425 O O . ALA B 1 72 ? -6.234 0.001 15.477 1 93.88 72 ALA B O 1
ATOM 2426 N N . ASN B 1 73 ? -7.664 0.265 17.172 1 93.62 73 ASN B N 1
ATOM 2427 C CA . ASN B 1 73 ? -7.758 -1.164 17.438 1 93.62 73 ASN B CA 1
ATOM 2428 C C . ASN B 1 73 ? -8.469 -1.91 16.312 1 93.62 73 ASN B C 1
ATOM 2430 O O . ASN B 1 73 ? -8.133 -3.057 16.016 1 93.62 73 ASN B O 1
ATOM 2434 N N . ILE B 1 74 ? -9.445 -1.295 15.75 1 90.62 74 ILE B N 1
ATOM 2435 C CA . ILE B 1 74 ? -10.133 -1.888 14.609 1 90.62 74 ILE B CA 1
ATOM 2436 C C . ILE B 1 74 ? -9.133 -2.086 13.461 1 90.62 74 ILE B C 1
ATOM 2438 O O . ILE B 1 74 ? -9.062 -3.168 12.875 1 90.62 74 ILE B O 1
ATOM 2442 N N . ALA B 1 75 ? -8.383 -1.076 13.227 1 89.69 75 ALA B N 1
ATOM 2443 C CA . ALA B 1 75 ? -7.375 -1.145 12.172 1 89.69 75 ALA B CA 1
ATOM 2444 C C . ALA B 1 75 ? -6.344 -2.23 12.469 1 89.69 75 ALA B C 1
ATOM 2446 O O . ALA B 1 75 ? -5.914 -2.951 11.562 1 89.69 75 ALA B O 1
ATOM 2447 N N . ALA B 1 76 ? -6 -2.365 13.68 1 93 76 ALA B N 1
ATOM 2448 C CA . ALA B 1 76 ? -4.973 -3.316 14.094 1 93 76 ALA B CA 1
ATOM 2449 C C . ALA B 1 76 ? -5.504 -4.746 14.055 1 93 76 ALA B C 1
ATOM 2451 O O . ALA B 1 76 ? -4.727 -5.707 14.102 1 93 76 ALA B O 1
ATOM 2452 N N . SER B 1 77 ? -6.777 -4.965 13.914 1 91.5 77 SER B N 1
ATOM 2453 C CA . SER B 1 77 ? -7.379 -6.293 13.969 1 91.5 77 SER B CA 1
ATOM 2454 C C . SER B 1 77 ? -7.598 -6.863 12.578 1 91.5 77 SER B C 1
ATOM 2456 O O . SER B 1 77 ? -8.039 -8.008 12.43 1 91.5 77 SER B O 1
ATOM 2458 N N . VAL B 1 78 ? -7.223 -6.102 11.586 1 91.06 78 VAL B N 1
ATOM 2459 C CA . VAL B 1 78 ? -7.391 -6.539 10.211 1 91.06 78 VAL B CA 1
ATOM 2460 C C . VAL B 1 78 ? -6.465 -7.719 9.922 1 91.06 78 VAL B C 1
ATOM 2462 O O . VAL B 1 78 ? -5.363 -7.801 10.477 1 91.06 78 VAL B O 1
ATOM 2465 N N . PRO B 1 79 ? -6.938 -8.656 9.047 1 92.62 79 PRO B N 1
ATOM 2466 C CA . PRO B 1 79 ? -6.094 -9.805 8.719 1 92.62 79 PRO B CA 1
ATOM 2467 C C . PRO B 1 79 ? -4.738 -9.398 8.141 1 92.62 79 PRO B C 1
ATOM 2469 O O . PRO B 1 79 ? -4.641 -8.383 7.457 1 92.62 79 PRO B O 1
ATOM 2472 N N . GLU B 1 80 ? -3.803 -10.266 8.406 1 95.62 80 GLU B N 1
ATOM 2473 C CA . GLU B 1 80 ? -2.447 -9.953 7.969 1 95.62 80 GLU B CA 1
ATOM 2474 C C . GLU B 1 80 ? -2.232 -10.352 6.512 1 95.62 80 GLU B C 1
ATOM 2476 O O . GLU B 1 80 ? -2.764 -11.367 6.059 1 95.62 80 GLU B O 1
ATOM 2481 N N . TYR B 1 81 ? -1.493 -9.578 5.809 1 97.25 81 TYR B N 1
ATOM 2482 C CA . TYR B 1 81 ? -1.071 -9.812 4.43 1 97.25 81 TYR B CA 1
ATOM 2483 C C . TYR B 1 81 ? 0.388 -9.422 4.234 1 97.25 81 TYR B C 1
ATOM 2485 O O . TYR B 1 81 ? 0.93 -8.617 4.996 1 97.25 81 TYR B O 1
ATOM 2493 N N . MET B 1 82 ? 1.041 -10.039 3.281 1 98.62 82 MET B N 1
ATOM 2494 C CA . MET B 1 82 ? 2.416 -9.688 2.936 1 98.62 82 MET B CA 1
ATOM 2495 C C . MET B 1 82 ? 2.5 -8.258 2.42 1 98.62 82 MET B C 1
ATOM 2497 O O . MET B 1 82 ? 1.854 -7.91 1.429 1 98.62 82 MET B O 1
ATOM 2501 N N . SER B 1 83 ? 3.273 -7.461 3.119 1 98.62 83 SER B N 1
ATOM 2502 C CA . SER B 1 83 ? 3.307 -6.027 2.846 1 98.62 83 SER B CA 1
ATOM 2503 C C . SER B 1 83 ? 4.688 -5.59 2.369 1 98.62 83 SER B C 1
ATOM 2505 O O . SER B 1 83 ? 5.668 -5.691 3.109 1 98.62 83 SER B O 1
ATOM 2507 N N . MET B 1 84 ? 4.746 -4.977 1.196 1 98.81 84 MET B N 1
ATOM 2508 C CA . MET B 1 84 ? 6.023 -4.625 0.584 1 98.81 84 MET B CA 1
ATOM 2509 C C . MET B 1 84 ? 6.648 -3.42 1.281 1 98.81 84 MET B C 1
ATOM 2511 O O . MET B 1 84 ? 7.863 -3.381 1.491 1 98.81 84 MET B O 1
ATOM 2515 N N . CYS B 1 85 ? 5.852 -2.4 1.654 1 98.69 85 CYS B N 1
ATOM 2516 C CA . CYS B 1 85 ? 6.422 -1.235 2.322 1 98.69 85 CYS B CA 1
ATOM 2517 C C . CYS B 1 85 ? 6.984 -1.61 3.689 1 98.69 85 CYS B C 1
ATOM 2519 O O . CYS B 1 85 ? 8.031 -1.11 4.09 1 98.69 85 CYS B O 1
ATOM 2521 N N . HIS B 1 86 ? 6.285 -2.502 4.418 1 98.56 86 HIS B N 1
ATOM 2522 C CA . HIS B 1 86 ? 6.781 -2.967 5.707 1 98.56 86 HIS B CA 1
ATOM 2523 C C . HIS B 1 86 ? 8.008 -3.857 5.539 1 98.56 86 HIS B C 1
ATOM 2525 O O . HIS B 1 86 ? 8.922 -3.822 6.363 1 98.56 86 HIS B O 1
ATOM 2531 N N . THR B 1 87 ? 8 -4.68 4.48 1 98.88 87 THR B N 1
ATOM 2532 C CA . THR B 1 87 ? 9.164 -5.508 4.184 1 98.88 87 THR B CA 1
ATOM 2533 C C . THR B 1 87 ? 10.383 -4.645 3.891 1 98.88 87 THR B C 1
ATOM 2535 O O . THR B 1 87 ? 11.469 -4.898 4.414 1 98.88 87 THR B O 1
ATOM 2538 N N . ARG B 1 88 ? 10.219 -3.578 3.096 1 98.75 88 ARG B N 1
ATOM 2539 C CA . ARG B 1 88 ? 11.32 -2.67 2.814 1 98.75 88 ARG B CA 1
ATOM 2540 C C . ARG B 1 88 ? 11.867 -2.053 4.102 1 98.75 88 ARG B C 1
ATOM 2542 O O . ARG B 1 88 ? 13.078 -1.979 4.293 1 98.75 88 ARG B O 1
ATOM 2549 N N . ALA B 1 89 ? 10.953 -1.663 4.945 1 98 89 ALA B N 1
ATOM 2550 C CA . ALA B 1 89 ? 11.367 -1.058 6.211 1 98 89 ALA B CA 1
ATOM 2551 C C . ALA B 1 89 ? 12.125 -2.061 7.074 1 98 89 ALA B C 1
ATOM 2553 O O . ALA B 1 89 ? 13.117 -1.71 7.715 1 98 89 ALA B O 1
ATOM 2554 N N . THR B 1 90 ? 11.648 -3.271 7.098 1 97.88 90 THR B N 1
ATOM 2555 C CA . THR B 1 90 ? 12.234 -4.32 7.926 1 97.88 90 THR B CA 1
ATOM 2556 C C . THR B 1 90 ? 13.609 -4.715 7.402 1 97.88 90 THR B C 1
ATOM 2558 O O . THR B 1 90 ? 14.555 -4.887 8.18 1 97.88 90 THR B O 1
ATOM 2561 N N . LEU B 1 91 ? 13.734 -4.852 6.145 1 98.31 91 LEU B N 1
ATOM 2562 C CA . LEU B 1 91 ? 14.961 -5.367 5.539 1 98.31 91 LEU B CA 1
ATOM 2563 C C . LEU B 1 91 ? 15.953 -4.242 5.285 1 98.31 91 LEU B C 1
ATOM 2565 O O . LEU B 1 91 ? 17.141 -4.496 5.062 1 98.31 91 LEU B O 1
ATOM 2569 N N . CYS B 1 92 ? 15.453 -2.984 5.215 1 98.06 92 CYS B N 1
ATOM 2570 C CA . CYS B 1 92 ? 16.25 -1.819 4.848 1 98.06 92 CYS B CA 1
ATOM 2571 C C . CYS B 1 92 ? 16.859 -1.988 3.461 1 98.06 92 CYS B C 1
ATOM 2573 O O . CYS B 1 92 ? 18.047 -1.712 3.256 1 98.06 92 CYS B O 1
ATOM 2575 N N . LYS B 1 93 ? 16.062 -2.52 2.531 1 98 93 LYS B N 1
ATOM 2576 C CA . LYS B 1 93 ? 16.406 -2.658 1.118 1 98 93 LYS B CA 1
ATOM 2577 C C . LYS B 1 93 ? 15.18 -2.455 0.231 1 98 93 LYS B C 1
ATOM 2579 O O . LYS B 1 93 ? 14.047 -2.662 0.67 1 98 93 LYS B O 1
ATOM 2584 N N . THR B 1 94 ? 15.461 -2.041 -0.973 1 98.44 94 THR B N 1
ATOM 2585 C CA . THR B 1 94 ? 14.367 -1.764 -1.902 1 98.44 94 THR B CA 1
ATOM 2586 C C . THR B 1 94 ? 13.656 -3.053 -2.299 1 98.44 94 THR B C 1
ATOM 2588 O O . THR B 1 94 ? 12.453 -3.047 -2.568 1 98.44 94 THR B O 1
ATOM 2591 N N . HIS B 1 95 ? 14.445 -4.164 -2.344 1 98.62 95 HIS B N 1
ATOM 2592 C CA . HIS B 1 95 ? 13.906 -5.441 -2.799 1 98.62 95 HIS B CA 1
ATOM 2593 C C . HIS B 1 95 ? 14.469 -6.598 -1.984 1 98.62 95 HIS B C 1
ATOM 2595 O O . HIS B 1 95 ? 15.648 -6.594 -1.622 1 98.62 95 HIS B O 1
ATOM 2601 N N . PRO B 1 96 ? 13.625 -7.637 -1.811 1 98.44 96 PRO B N 1
ATOM 2602 C CA . PRO B 1 96 ? 14.117 -8.828 -1.11 1 98.44 96 PRO B CA 1
ATOM 2603 C C . PRO B 1 96 ? 15.117 -9.625 -1.938 1 98.44 96 PRO B C 1
ATOM 2605 O O . PRO B 1 96 ? 15.078 -9.586 -3.17 1 98.44 96 PRO B O 1
ATOM 2608 N N . ALA B 1 97 ? 15.984 -10.281 -1.24 1 98 97 ALA B N 1
ATOM 2609 C CA . ALA B 1 97 ? 16.922 -11.234 -1.819 1 98 97 ALA B CA 1
ATOM 2610 C C . ALA B 1 97 ? 16.859 -12.578 -1.1 1 98 97 ALA B C 1
ATOM 2612 O O . ALA B 1 97 ? 16.188 -12.703 -0.074 1 98 97 ALA B O 1
ATOM 2613 N N . ARG B 1 98 ? 17.531 -13.539 -1.75 1 98.38 98 ARG B N 1
ATOM 2614 C CA . ARG B 1 98 ? 17.547 -14.875 -1.155 1 98.38 98 ARG B CA 1
ATOM 2615 C C . ARG B 1 98 ? 17.891 -14.805 0.331 1 98.38 98 ARG B C 1
ATOM 2617 O O . ARG B 1 98 ? 18.828 -14.125 0.729 1 98.38 98 ARG B O 1
ATOM 2624 N N . GLY B 1 99 ? 17.094 -15.484 1.146 1 98.69 99 GLY B N 1
ATOM 2625 C CA . GLY B 1 99 ? 17.297 -15.523 2.584 1 98.69 99 GLY B CA 1
ATOM 2626 C C . GLY B 1 99 ? 16.438 -14.531 3.34 1 98.69 99 GLY B C 1
ATOM 2627 O O . GLY B 1 99 ? 16.25 -14.656 4.555 1 98.69 99 GLY B O 1
ATOM 2628 N N . ASP B 1 100 ? 15.93 -13.578 2.672 1 98.88 100 ASP B N 1
ATOM 2629 C CA . ASP B 1 100 ? 15.148 -12.531 3.326 1 98.88 100 ASP B CA 1
ATOM 2630 C C . ASP B 1 100 ? 13.727 -13.016 3.619 1 98.88 100 ASP B C 1
ATOM 2632 O O . ASP B 1 100 ? 13.133 -13.742 2.818 1 98.88 100 ASP B O 1
ATOM 2636 N N . THR B 1 101 ? 13.188 -12.586 4.738 1 98.81 101 THR B N 1
ATOM 2637 C CA . THR B 1 101 ? 11.805 -12.852 5.121 1 98.81 101 THR B CA 1
ATOM 2638 C C . THR B 1 101 ? 10.93 -11.641 4.824 1 98.81 101 THR B C 1
ATOM 2640 O O . THR B 1 101 ? 11.25 -10.516 5.215 1 98.81 101 THR B O 1
ATOM 2643 N N . LEU B 1 102 ? 9.898 -11.898 4.035 1 98.94 102 LEU B N 1
ATOM 2644 C CA . LEU B 1 102 ? 8.883 -10.883 3.797 1 98.94 102 LEU B CA 1
ATOM 2645 C C . LEU B 1 102 ? 7.836 -10.891 4.91 1 98.94 102 LEU B C 1
ATOM 2647 O O . LEU B 1 102 ? 7.426 -11.953 5.371 1 98.94 102 LEU B O 1
ATOM 2651 N N . VAL B 1 103 ? 7.355 -9.68 5.332 1 98.75 103 VAL B N 1
ATOM 2652 C CA . VAL B 1 103 ? 6.562 -9.578 6.555 1 98.75 103 VAL B CA 1
ATOM 2653 C C . VAL B 1 103 ? 5.184 -9 6.227 1 98.75 103 VAL B C 1
ATOM 2655 O O . VAL B 1 103 ? 4.949 -8.531 5.113 1 98.75 103 VAL B O 1
ATOM 2658 N N . SER B 1 104 ? 4.324 -9.07 7.219 1 98.06 104 SER B N 1
ATOM 2659 C CA . SER B 1 104 ? 2.982 -8.508 7.117 1 98.06 104 SER B CA 1
ATOM 2660 C C . SER B 1 104 ? 2.98 -7.023 7.449 1 98.06 104 SER B C 1
ATOM 2662 O O . SER B 1 104 ? 4.004 -6.473 7.863 1 98.06 104 SER B O 1
ATOM 2664 N N . GLN B 1 105 ? 1.833 -6.375 7.277 1 97.06 105 GLN B N 1
ATOM 2665 C CA . GLN B 1 105 ? 1.668 -4.977 7.656 1 97.06 105 GLN B CA 1
ATOM 2666 C C . GLN B 1 105 ? 1.766 -4.797 9.164 1 97.06 105 GLN B C 1
ATOM 2668 O O . GLN B 1 105 ? 1.785 -3.668 9.664 1 97.06 105 GLN B O 1
ATOM 2673 N N . LYS B 1 106 ? 1.8 -5.969 9.922 1 97.12 106 LYS B N 1
ATOM 2674 C CA . LYS B 1 106 ? 2.039 -5.93 11.359 1 97.12 106 LYS B CA 1
ATOM 2675 C C . LYS B 1 106 ? 3.451 -6.406 11.695 1 97.12 106 LYS B C 1
ATOM 2677 O O . LYS B 1 106 ? 3.764 -6.672 12.859 1 97.12 106 LYS B O 1
ATOM 2682 N N . ARG B 1 107 ? 4.203 -6.609 10.617 1 97.12 107 ARG B N 1
ATOM 2683 C CA . ARG B 1 107 ? 5.637 -6.879 10.688 1 97.12 107 ARG B CA 1
ATOM 2684 C C . ARG B 1 107 ? 5.906 -8.297 11.172 1 97.12 107 ARG B C 1
ATOM 2686 O O . ARG B 1 107 ? 7.012 -8.609 11.617 1 97.12 107 ARG B O 1
ATOM 2693 N N . ALA B 1 108 ? 4.891 -9.156 11.141 1 96.81 108 ALA B N 1
ATOM 2694 C CA . ALA B 1 108 ? 5.07 -10.578 11.414 1 96.81 108 ALA B CA 1
ATOM 2695 C C . ALA B 1 108 ? 5.586 -11.312 10.18 1 96.81 108 ALA B C 1
ATOM 2697 O O . ALA B 1 108 ? 5.219 -10.977 9.047 1 96.81 108 ALA B O 1
ATOM 2698 N N . PRO B 1 109 ? 6.387 -12.352 10.375 1 97.56 109 PRO B N 1
ATOM 2699 C CA . PRO B 1 109 ? 6.895 -13.109 9.219 1 97.56 109 PRO B CA 1
ATOM 2700 C C . PRO B 1 109 ? 5.781 -13.781 8.422 1 97.56 109 PRO B C 1
ATOM 2702 O O . PRO B 1 109 ? 4.859 -14.359 9 1 97.56 109 PRO B O 1
ATOM 2705 N N . MET B 1 110 ? 5.863 -13.688 7.105 1 98.56 110 MET B N 1
ATOM 2706 C CA . MET B 1 110 ? 4.887 -14.305 6.215 1 98.56 110 MET B CA 1
ATOM 2707 C C . MET B 1 110 ? 5.531 -15.414 5.387 1 98.56 110 MET B C 1
ATOM 2709 O O . MET B 1 110 ? 5.176 -16.578 5.523 1 98.56 110 MET B O 1
ATOM 2713 N N . VAL B 1 111 ? 6.477 -15.078 4.578 1 98.88 111 VAL B N 1
ATOM 2714 C CA . VAL B 1 111 ? 7.211 -16.031 3.754 1 98.88 111 VAL B CA 1
ATOM 2715 C C . VAL B 1 111 ? 8.688 -15.656 3.717 1 98.88 111 VAL B C 1
ATOM 2717 O O . VAL B 1 111 ? 9.039 -14.484 3.887 1 98.88 111 VAL B O 1
ATOM 2720 N N . THR B 1 112 ? 9.531 -16.609 3.49 1 98.88 112 THR B N 1
ATOM 2721 C CA . THR B 1 112 ? 10.961 -16.406 3.297 1 98.88 112 THR B CA 1
ATOM 2722 C C . THR B 1 112 ? 11.383 -16.797 1.886 1 98.88 112 THR B C 1
ATOM 2724 O O . THR B 1 112 ? 11.023 -17.875 1.41 1 98.88 112 THR B O 1
ATOM 2727 N N . LEU B 1 113 ? 12.023 -15.898 1.21 1 98.94 113 LEU B N 1
ATOM 2728 C CA . LEU B 1 113 ? 12.609 -16.234 -0.083 1 98.94 113 LEU B CA 1
ATOM 2729 C C . LEU B 1 113 ? 13.781 -17.188 0.087 1 98.94 113 LEU B C 1
ATOM 2731 O O . LEU B 1 113 ? 14.922 -16.75 0.27 1 98.94 113 LEU B O 1
ATOM 2735 N N . ALA B 1 114 ? 13.531 -18.438 -0.14 1 98.81 114 ALA B N 1
ATOM 2736 C CA . ALA B 1 114 ? 14.5 -19.484 0.209 1 98.81 114 ALA B CA 1
ATOM 2737 C C . ALA B 1 114 ? 15.461 -19.75 -0.946 1 98.81 114 ALA B C 1
ATOM 2739 O O . ALA B 1 114 ? 16.641 -20.031 -0.727 1 98.81 114 ALA B O 1
ATOM 2740 N N . GLU B 1 115 ? 14.969 -19.766 -2.139 1 98.81 115 GLU B N 1
ATOM 2741 C CA . GLU B 1 115 ? 15.766 -19.969 -3.342 1 98.81 115 GLU B CA 1
ATOM 2742 C C . GLU B 1 115 ? 15.398 -18.969 -4.43 1 98.81 115 GLU B C 1
ATOM 2744 O O . GLU B 1 115 ? 14.273 -18.484 -4.473 1 98.81 115 GLU B O 1
ATOM 2749 N N . ASP B 1 116 ? 16.344 -18.688 -5.199 1 98.88 116 ASP B N 1
ATOM 2750 C CA . ASP B 1 116 ? 16.172 -17.828 -6.371 1 98.88 116 ASP B CA 1
ATOM 2751 C C . ASP B 1 116 ? 17.219 -18.156 -7.438 1 98.88 116 ASP B C 1
ATOM 2753 O O . ASP B 1 116 ? 18.406 -17.859 -7.266 1 98.88 116 ASP B O 1
ATOM 2757 N N . THR B 1 117 ? 16.75 -18.719 -8.547 1 98.81 117 THR B N 1
ATOM 2758 C CA . THR B 1 117 ? 17.688 -19.062 -9.609 1 98.81 117 THR B CA 1
ATOM 2759 C C . THR B 1 117 ? 17.766 -17.953 -10.656 1 98.81 117 THR B C 1
ATOM 2761 O O . THR B 1 117 ? 18.531 -18.047 -11.609 1 98.81 117 THR B O 1
ATOM 2764 N N . SER B 1 118 ? 16.906 -16.906 -10.539 1 98.56 118 SER B N 1
ATOM 2765 C CA . SER B 1 118 ? 16.938 -15.75 -11.422 1 98.56 118 SER B CA 1
ATOM 2766 C C . SER B 1 118 ? 18.078 -14.805 -11.055 1 98.56 118 SER B C 1
ATOM 2768 O O . SER B 1 118 ? 18.797 -15.031 -10.078 1 98.56 118 SER B O 1
ATOM 2770 N N . PRO B 1 119 ? 18.328 -13.727 -11.812 1 98.06 119 PRO B N 1
ATOM 2771 C CA . PRO B 1 119 ? 19.344 -12.734 -11.461 1 98.06 119 PRO B CA 1
ATOM 2772 C C . PRO B 1 119 ? 18.969 -11.922 -10.219 1 98.06 119 PRO B C 1
ATOM 2774 O O . PRO B 1 119 ? 19.703 -11.008 -9.828 1 98.06 119 PRO B O 1
ATOM 2777 N N . GLY B 1 120 ? 17.828 -12.211 -9.617 1 98.25 120 GLY B N 1
ATOM 2778 C CA . GLY B 1 120 ? 17.438 -11.531 -8.391 1 98.25 120 GLY B CA 1
ATOM 2779 C C . GLY B 1 120 ? 16.719 -10.211 -8.648 1 98.25 120 GLY B C 1
ATOM 2780 O O . GLY B 1 120 ? 16.719 -9.328 -7.785 1 98.25 120 GLY B O 1
ATOM 2781 N N . VAL B 1 121 ? 16.203 -10.047 -9.836 1 98.31 121 VAL B N 1
ATOM 2782 C CA . VAL B 1 121 ? 15.477 -8.844 -10.227 1 98.31 121 VAL B CA 1
ATOM 2783 C C . VAL B 1 121 ? 13.977 -9.062 -10.047 1 98.31 121 VAL B C 1
ATOM 2785 O O . VAL B 1 121 ? 13.344 -9.75 -10.852 1 98.31 121 VAL B O 1
ATOM 2788 N N . HIS B 1 122 ? 13.391 -8.562 -8.922 1 98.81 122 HIS B N 1
ATOM 2789 C CA . HIS B 1 122 ? 11.984 -8.547 -8.531 1 98.81 122 HIS B CA 1
ATOM 2790 C C . HIS B 1 122 ? 11.57 -7.18 -8 1 98.81 122 HIS B C 1
ATOM 2792 O O . HIS B 1 122 ? 12.352 -6.508 -7.332 1 98.81 122 HIS B O 1
ATOM 2798 N N . ASP B 1 123 ? 10.391 -6.797 -8.219 1 98.81 123 ASP B N 1
ATOM 2799 C CA . ASP B 1 123 ? 10.016 -5.43 -7.867 1 98.81 123 ASP B CA 1
ATOM 2800 C C . ASP B 1 123 ? 9.086 -5.41 -6.66 1 98.81 123 ASP B C 1
ATOM 2802 O O . ASP B 1 123 ? 8.195 -6.258 -6.543 1 98.81 123 ASP B O 1
ATOM 2806 N N . THR B 1 124 ? 9.289 -4.449 -5.75 1 98.94 124 THR B N 1
ATOM 2807 C CA . THR B 1 124 ? 8.383 -4.199 -4.637 1 98.94 124 THR B CA 1
ATOM 2808 C C . THR B 1 124 ? 7.836 -2.775 -4.691 1 98.94 124 THR B C 1
ATOM 2810 O O . THR B 1 124 ? 7.098 -2.354 -3.803 1 98.94 124 THR B O 1
ATOM 2813 N N . LEU B 1 125 ? 8.141 -1.962 -5.746 1 98.81 125 LEU B N 1
ATOM 2814 C CA . LEU B 1 125 ? 7.938 -0.517 -5.719 1 98.81 125 LEU B CA 1
ATOM 2815 C C . LEU B 1 125 ? 6.664 -0.131 -6.461 1 98.81 125 LEU B C 1
ATOM 2817 O O . LEU B 1 125 ? 6.059 0.903 -6.168 1 98.81 125 LEU B O 1
ATOM 2821 N N . ILE B 1 126 ? 6.297 -1.001 -7.375 1 98.38 126 ILE B N 1
ATOM 2822 C CA . ILE B 1 126 ? 5.266 -0.608 -8.336 1 98.38 126 ILE B CA 1
ATOM 2823 C C . ILE B 1 126 ? 3.979 -1.379 -8.055 1 98.38 126 ILE B C 1
ATOM 2825 O O . ILE B 1 126 ? 4.016 -2.574 -7.754 1 98.38 126 ILE B O 1
ATOM 2829 N N . ALA B 1 127 ? 2.891 -0.687 -8.234 1 98.19 127 ALA B N 1
ATOM 2830 C CA . ALA B 1 127 ? 1.563 -1.269 -8.062 1 98.19 127 ALA B CA 1
ATOM 2831 C C . ALA B 1 127 ? 1.293 -2.344 -9.109 1 98.19 127 ALA B C 1
ATOM 2833 O O . ALA B 1 127 ? 1.871 -2.318 -10.195 1 98.19 127 ALA B O 1
ATOM 2834 N N . ALA B 1 128 ? 0.406 -3.268 -8.766 1 98.38 128 ALA B N 1
ATOM 2835 C CA . ALA B 1 128 ? -0.129 -4.184 -9.766 1 98.38 128 ALA B CA 1
ATOM 2836 C C . ALA B 1 128 ? -0.819 -3.418 -10.891 1 98.38 128 ALA B C 1
ATOM 2838 O O . ALA B 1 128 ? -1.405 -2.357 -10.664 1 98.38 128 ALA B O 1
ATOM 2839 N N . CYS B 1 129 ? -0.756 -3.977 -12.078 1 98.12 129 CYS B N 1
ATOM 2840 C CA . CYS B 1 129 ? -1.555 -3.383 -13.141 1 98.12 129 CYS B CA 1
ATOM 2841 C C . CYS B 1 129 ? -3.043 -3.494 -12.836 1 98.12 129 CYS B C 1
ATOM 2843 O O . CYS B 1 129 ? -3.457 -4.34 -12.039 1 98.12 129 CYS B O 1
ATOM 2845 N N . ASP B 1 130 ? -3.768 -2.617 -13.43 1 97.88 130 ASP B N 1
ATOM 2846 C CA . ASP B 1 130 ? -5.207 -2.521 -13.211 1 97.88 130 ASP B CA 1
ATOM 2847 C C . ASP B 1 130 ? -5.91 -1.935 -14.43 1 97.88 130 ASP B C 1
ATOM 2849 O O . ASP B 1 130 ? -5.258 -1.59 -15.422 1 97.88 130 ASP B O 1
ATOM 2853 N N . ARG B 1 131 ? -7.258 -1.911 -14.398 1 96.94 131 ARG B N 1
ATOM 2854 C CA . ARG B 1 131 ? -8.047 -1.495 -15.547 1 96.94 131 ARG B CA 1
ATOM 2855 C C . ARG B 1 131 ? -7.781 -0.036 -15.898 1 96.94 131 ARG B C 1
ATOM 2857 O O . ARG B 1 131 ? -7.789 0.336 -17.078 1 96.94 131 ARG B O 1
ATOM 2864 N N . TRP B 1 132 ? -7.453 0.834 -14.977 1 97.69 132 TRP B N 1
ATOM 2865 C CA . TRP B 1 132 ? -7.164 2.24 -15.234 1 97.69 132 TRP B CA 1
ATOM 2866 C C . TRP B 1 132 ? -5.797 2.402 -15.891 1 97.69 132 TRP B C 1
ATOM 2868 O O . TRP B 1 132 ? -5.613 3.27 -16.75 1 97.69 132 TRP B O 1
ATOM 2878 N N . ARG B 1 133 ? -4.824 1.585 -15.461 1 97.5 133 ARG B N 1
ATOM 2879 C CA . ARG B 1 133 ? -3.516 1.602 -16.109 1 97.5 133 ARG B CA 1
ATOM 2880 C C . ARG B 1 133 ? -3.637 1.258 -17.594 1 97.5 133 ARG B C 1
ATOM 2882 O O . ARG B 1 133 ? -3.035 1.922 -18.438 1 97.5 133 ARG B O 1
ATOM 2889 N N . TYR B 1 134 ? -4.371 0.203 -17.859 1 97.5 134 TYR B N 1
ATOM 2890 C CA . TYR B 1 134 ? -4.516 -0.198 -19.266 1 97.5 134 TYR B CA 1
ATOM 2891 C C . TYR B 1 134 ? -5.242 0.873 -20.062 1 97.5 134 TYR B C 1
ATOM 2893 O O . TYR B 1 134 ? -4.906 1.122 -21.219 1 97.5 134 TYR B O 1
ATOM 2901 N N . ALA B 1 135 ? -6.195 1.496 -19.469 1 97.12 135 ALA B N 1
ATOM 2902 C CA . ALA B 1 135 ? -6.852 2.621 -20.141 1 97.12 135 ALA B CA 1
ATOM 2903 C C . ALA B 1 135 ? -5.855 3.729 -20.453 1 97.12 135 ALA B C 1
ATOM 2905 O O . ALA B 1 135 ? -5.863 4.285 -21.547 1 97.12 135 ALA B O 1
ATOM 2906 N N . GLU B 1 136 ? -4.996 4.066 -19.484 1 96.56 136 GLU B N 1
ATOM 2907 C CA . GLU B 1 136 ? -3.959 5.078 -19.688 1 96.56 136 GLU B CA 1
ATOM 2908 C C . GLU B 1 136 ? -3.029 4.699 -20.828 1 96.56 136 GLU B C 1
ATOM 2910 O O . GLU B 1 136 ? -2.504 5.57 -21.531 1 96.56 136 GLU B O 1
ATOM 2915 N N . LEU B 1 137 ? -2.873 3.385 -21.047 1 96.62 137 LEU B N 1
ATOM 2916 C CA . LEU B 1 137 ? -1.96 2.883 -22.062 1 96.62 137 LEU B CA 1
ATOM 2917 C C . LEU B 1 137 ? -2.67 2.746 -23.406 1 96.62 137 LEU B C 1
ATOM 2919 O O . LEU B 1 137 ? -2.094 2.236 -24.375 1 96.62 137 LEU B O 1
ATOM 2923 N N . GLY B 1 138 ? -3.998 3.082 -23.453 1 96.69 138 GLY B N 1
ATOM 2924 C CA . GLY B 1 138 ? -4.715 3.16 -24.719 1 96.69 138 GLY B CA 1
ATOM 2925 C C . GLY B 1 138 ? -5.543 1.923 -25.016 1 96.69 138 GLY B C 1
ATOM 2926 O O . GLY B 1 138 ? -6.051 1.759 -26.125 1 96.69 138 GLY B O 1
ATOM 2927 N N . VAL B 1 139 ? -5.691 1.027 -24.047 1 96.19 139 VAL B N 1
ATOM 2928 C CA . VAL B 1 139 ? -6.492 -0.177 -24.234 1 96.19 139 VAL B CA 1
ATOM 2929 C C . VAL B 1 139 ? -7.977 0.159 -24.094 1 96.19 139 VAL B C 1
ATOM 2931 O O . VAL B 1 139 ? -8.391 0.772 -23.109 1 96.19 139 VAL B O 1
ATOM 2934 N N . ASP B 1 140 ? -8.727 -0.268 -25.078 1 95.5 140 ASP B N 1
ATOM 2935 C CA . ASP B 1 140 ? -10.172 -0.101 -25.031 1 95.5 140 ASP B CA 1
ATOM 2936 C C . ASP B 1 140 ? -10.852 -1.368 -24.516 1 95.5 140 ASP B C 1
ATOM 2938 O O . ASP B 1 140 ? -10.438 -2.48 -24.844 1 95.5 140 ASP B O 1
ATOM 2942 N N . GLY B 1 141 ? -11.883 -1.16 -23.734 1 94.69 141 GLY B N 1
ATOM 2943 C CA . GLY B 1 141 ? -12.68 -2.287 -23.281 1 94.69 141 GLY B CA 1
ATOM 2944 C C . GLY B 1 141 ? -12.008 -3.086 -22.172 1 94.69 141 GLY B C 1
ATOM 2945 O O . GLY B 1 141 ? -11.195 -2.551 -21.422 1 94.69 141 GLY B O 1
ATOM 2946 N N . TYR B 1 142 ? -12.438 -4.27 -22.109 1 95.44 142 TYR B N 1
ATOM 2947 C CA . TYR B 1 142 ? -11.969 -5.156 -21.047 1 95.44 142 TYR B CA 1
ATOM 2948 C C . TYR B 1 142 ? -10.531 -5.586 -21.297 1 95.44 142 TYR B C 1
ATOM 2950 O O . TYR B 1 142 ? -10.148 -5.871 -22.438 1 95.44 142 TYR B O 1
ATOM 2958 N N . HIS B 1 143 ? -9.773 -5.617 -20.266 1 96.62 143 HIS B N 1
ATOM 2959 C CA . HIS B 1 143 ? -8.43 -6.188 -20.234 1 96.62 143 HIS B CA 1
ATOM 2960 C C . HIS B 1 143 ? -8.156 -6.852 -18.891 1 96.62 143 HIS B C 1
ATOM 2962 O O . HIS B 1 143 ? -8.484 -6.297 -17.844 1 96.62 143 HIS B O 1
ATOM 2968 N N . GLU B 1 144 ? -7.668 -8.07 -18.906 1 97.12 144 GLU B N 1
ATOM 2969 C CA . GLU B 1 144 ? -7.254 -8.703 -17.656 1 97.12 144 GLU B CA 1
ATOM 2970 C C . GLU B 1 144 ? -6.242 -7.836 -16.906 1 97.12 144 GLU B C 1
ATOM 2972 O O . GLU B 1 144 ? -5.543 -7.027 -17.516 1 97.12 144 GLU B O 1
ATOM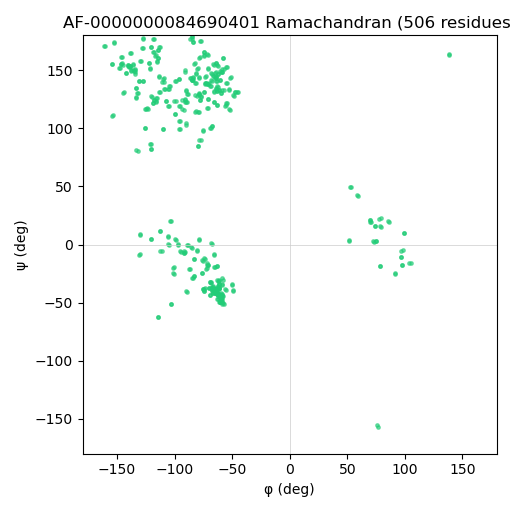 2977 N N . SER B 1 145 ? -6.176 -7.93 -15.633 1 98.25 145 SER B N 1
ATOM 2978 C CA . SER B 1 145 ? -5.211 -7.211 -14.805 1 98.25 145 SER B CA 1
ATOM 2979 C C . SER B 1 145 ? -4.824 -8.023 -13.578 1 98.25 145 SER B C 1
ATOM 2981 O O . SER B 1 145 ? -5.598 -8.867 -13.117 1 98.25 145 SER B O 1
ATOM 2983 N N . CYS B 1 146 ? -3.633 -7.781 -13.109 1 98.69 146 CYS B N 1
ATOM 2984 C CA . CYS B 1 146 ? -3.189 -8.484 -11.906 1 98.69 146 CYS B CA 1
ATOM 2985 C C . CYS B 1 146 ? -4.074 -8.133 -10.711 1 98.69 146 CYS B C 1
ATOM 2987 O O . CYS B 1 146 ? -4.301 -8.969 -9.836 1 98.69 146 CYS B O 1
ATOM 2989 N N . THR B 1 147 ? -4.527 -6.891 -10.633 1 98 147 THR B N 1
ATOM 2990 C CA . THR B 1 147 ? -5.422 -6.48 -9.555 1 98 147 THR B CA 1
ATOM 2991 C C . THR B 1 147 ? -6.688 -7.336 -9.547 1 98 147 THR B C 1
ATOM 2993 O O . THR B 1 147 ? -7.07 -7.875 -8.508 1 98 147 THR B O 1
ATOM 2996 N N . ASP B 1 148 ? -7.336 -7.484 -10.68 1 97.31 148 ASP B N 1
ATOM 2997 C CA . ASP B 1 148 ? -8.531 -8.312 -10.773 1 97.31 148 ASP B CA 1
ATOM 2998 C C . ASP B 1 148 ? -8.195 -9.789 -10.562 1 97.31 148 ASP B C 1
ATOM 3000 O O . ASP B 1 148 ? -8.945 -10.508 -9.898 1 97.31 148 ASP B O 1
ATOM 3004 N N . ASN B 1 149 ? -7.062 -10.195 -11.125 1 98.62 149 ASN B N 1
ATOM 3005 C CA . ASN B 1 149 ? -6.648 -11.594 -11.016 1 98.62 149 ASN B CA 1
ATOM 3006 C C . ASN B 1 149 ? -6.492 -12.023 -9.562 1 98.62 149 ASN B C 1
ATOM 3008 O O . ASN B 1 149 ? -6.754 -13.172 -9.219 1 98.62 149 ASN B O 1
ATOM 3012 N N . CYS B 1 150 ? -6.059 -11.125 -8.688 1 98.56 150 CYS B N 1
ATOM 3013 C CA . CYS B 1 150 ? -5.879 -11.461 -7.281 1 98.56 150 CYS B CA 1
ATOM 3014 C C . CYS B 1 150 ? -7.188 -11.945 -6.668 1 98.56 150 CYS B C 1
ATOM 3016 O O . CYS B 1 150 ? -7.246 -13.047 -6.113 1 98.56 150 CYS B O 1
ATOM 3018 N N . TRP B 1 151 ? -8.18 -11.203 -6.848 1 97.06 151 TRP B N 1
ATOM 3019 C CA . TRP B 1 151 ? -9.453 -11.531 -6.23 1 97.06 151 TRP B CA 1
ATOM 3020 C C . TRP B 1 151 ? -10.125 -12.695 -6.961 1 97.06 151 TRP B C 1
ATOM 3022 O O . TRP B 1 151 ? -10.766 -13.539 -6.332 1 97.06 151 TRP B O 1
ATOM 3032 N N . ASP B 1 152 ? -10.008 -12.711 -8.281 1 97.62 152 ASP B N 1
ATOM 3033 C CA . ASP B 1 152 ? -10.562 -13.82 -9.047 1 97.62 152 ASP B CA 1
ATOM 3034 C C . ASP B 1 152 ? -9.945 -15.148 -8.617 1 97.62 152 ASP B C 1
ATOM 3036 O O . ASP B 1 152 ? -10.641 -16.156 -8.508 1 97.62 152 ASP B O 1
ATOM 3040 N N . ALA B 1 153 ? -8.656 -15.133 -8.422 1 98.38 153 ALA B N 1
ATOM 3041 C CA . ALA B 1 153 ? -7.957 -16.344 -8.008 1 98.38 153 ALA B CA 1
ATOM 3042 C C . ALA B 1 153 ? -8.406 -16.797 -6.625 1 98.38 153 ALA B C 1
ATOM 3044 O O . ALA B 1 153 ? -8.562 -18 -6.379 1 98.38 153 ALA B O 1
ATOM 3045 N N . LEU B 1 154 ? -8.578 -15.875 -5.695 1 97.25 154 LEU B N 1
ATOM 3046 C CA . LEU B 1 154 ? -9.062 -16.203 -4.355 1 97.25 154 LEU B CA 1
ATOM 3047 C C . LEU B 1 154 ? -10.469 -16.781 -4.41 1 97.25 154 LEU B C 1
ATOM 3049 O O . LEU B 1 154 ? -10.781 -17.75 -3.713 1 97.25 154 LEU B O 1
ATOM 3053 N N . ASP B 1 155 ? -11.266 -16.156 -5.242 1 96.5 155 ASP B N 1
ATOM 3054 C CA . ASP B 1 155 ? -12.625 -16.641 -5.418 1 96.5 155 ASP B CA 1
ATOM 3055 C C . ASP B 1 155 ? -12.625 -18.062 -5.969 1 96.5 155 ASP B C 1
ATOM 3057 O O . ASP B 1 155 ? -13.398 -18.922 -5.512 1 96.5 155 ASP B O 1
ATOM 3061 N N . ALA B 1 156 ? -11.797 -18.344 -6.934 1 97.38 156 ALA B N 1
ATOM 3062 C CA . ALA B 1 156 ? -11.688 -19.672 -7.523 1 97.38 156 ALA B CA 1
ATOM 3063 C C . ALA B 1 156 ? -11.211 -20.688 -6.492 1 97.38 156 ALA B C 1
ATOM 3065 O O . ALA B 1 156 ? -11.68 -21.828 -6.473 1 97.38 156 ALA B O 1
ATOM 3066 N N . LEU B 1 157 ? -10.281 -20.312 -5.652 1 97.5 157 LEU B N 1
ATOM 3067 C CA . LEU B 1 157 ? -9.789 -21.188 -4.602 1 97.5 157 LEU B CA 1
ATOM 3068 C C . LEU B 1 157 ? -10.914 -21.562 -3.637 1 97.5 157 LEU B C 1
ATOM 3070 O O . LEU B 1 157 ? -11.031 -22.719 -3.221 1 97.5 157 LEU B O 1
ATOM 3074 N N . LEU B 1 158 ? -11.68 -20.594 -3.297 1 95.25 158 LEU B N 1
ATOM 3075 C CA . LEU B 1 158 ? -12.789 -20.797 -2.377 1 95.25 158 LEU B CA 1
ATOM 3076 C C . LEU B 1 158 ? -13.797 -21.797 -2.947 1 95.25 158 LEU B C 1
ATOM 3078 O O . LEU B 1 158 ? -14.406 -22.562 -2.201 1 95.25 158 LEU B O 1
ATOM 3082 N N . ALA B 1 159 ? -13.938 -21.766 -4.23 1 95.12 159 ALA B N 1
ATOM 3083 C CA . ALA B 1 159 ? -14.914 -22.625 -4.902 1 95.12 159 ALA B CA 1
ATOM 3084 C C . ALA B 1 159 ? -14.344 -24.031 -5.133 1 95.12 159 ALA B C 1
ATOM 3086 O O . ALA B 1 159 ? -15.078 -24.953 -5.473 1 95.12 159 ALA B O 1
ATOM 3087 N N . ASP B 1 160 ? -13.086 -24.188 -4.949 1 95.31 160 ASP B N 1
ATOM 3088 C CA . ASP B 1 160 ? -12.422 -25.469 -5.203 1 95.31 160 ASP B CA 1
ATOM 3089 C C . ASP B 1 160 ? -12.594 -26.422 -4.027 1 95.31 160 ASP B C 1
ATOM 3091 O O . ASP B 1 160 ? -12.031 -26.203 -2.951 1 95.31 160 ASP B O 1
ATOM 3095 N N . PRO B 1 161 ? -13.297 -27.531 -4.199 1 93.06 161 PRO B N 1
ATOM 3096 C CA . PRO B 1 161 ? -13.492 -28.5 -3.109 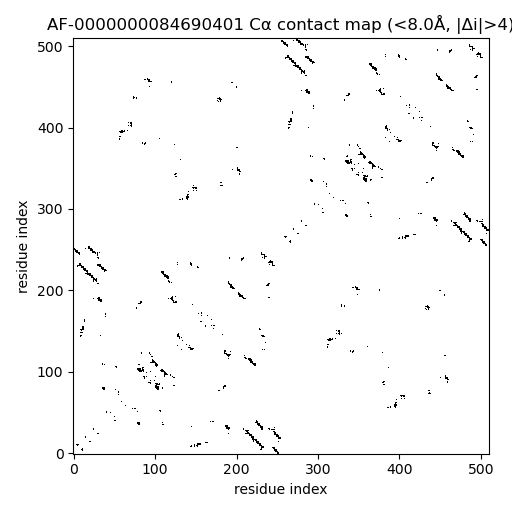1 93.06 161 PRO B CA 1
ATOM 3097 C C . PRO B 1 161 ? -12.188 -29.156 -2.674 1 93.06 161 PRO B C 1
ATOM 3099 O O . PRO B 1 161 ? -12.094 -29.672 -1.555 1 93.06 161 PRO B O 1
ATOM 3102 N N . ASP B 1 162 ? -11.234 -29.094 -3.488 1 92.19 162 ASP B N 1
ATOM 3103 C CA . ASP B 1 162 ? -9.977 -29.781 -3.207 1 92.19 162 ASP B CA 1
ATOM 3104 C C . ASP B 1 162 ? -8.898 -28.797 -2.75 1 92.19 162 ASP B C 1
ATOM 3106 O O . ASP B 1 162 ? -7.707 -29.094 -2.83 1 92.19 162 ASP B O 1
ATOM 3110 N N . ALA B 1 163 ? -9.305 -27.656 -2.291 1 92.62 163 ALA B N 1
ATOM 3111 C CA . ALA B 1 163 ? -8.367 -26.594 -1.936 1 92.62 163 ALA B CA 1
ATOM 3112 C C . ALA B 1 163 ? -7.605 -26.938 -0.658 1 92.62 163 ALA B C 1
ATOM 3114 O O . ALA B 1 163 ? -6.602 -26.312 -0.335 1 92.62 163 ALA B O 1
ATOM 3115 N N . GLY B 1 164 ? -8.008 -27.875 0.152 1 90.75 164 GLY B N 1
ATOM 3116 C CA . GLY B 1 164 ? -7.352 -28.266 1.385 1 90.75 164 GLY B CA 1
ATOM 3117 C C . GLY B 1 164 ? -7.609 -27.312 2.537 1 90.75 164 GLY B C 1
ATOM 3118 O O . GLY B 1 164 ? -6.848 -27.281 3.502 1 90.75 164 GLY B O 1
ATOM 3119 N N . LEU B 1 165 ? -8.656 -26.578 2.441 1 92.44 165 LEU B N 1
ATOM 3120 C CA . LEU B 1 165 ? -9.008 -25.594 3.465 1 92.44 165 LEU B CA 1
ATOM 3121 C C . LEU B 1 165 ? -10.062 -26.156 4.414 1 92.44 165 LEU B C 1
ATOM 3123 O O . LEU B 1 165 ? -10.992 -26.844 3.979 1 92.44 165 LEU B O 1
ATOM 3127 N N . THR B 1 166 ? -9.898 -25.828 5.684 1 90.12 166 THR B N 1
ATOM 3128 C CA . THR B 1 166 ? -10.945 -26.141 6.648 1 90.12 166 THR B CA 1
ATOM 3129 C C . THR B 1 166 ? -12.133 -25.203 6.488 1 90.12 166 THR B C 1
ATOM 3131 O O . THR B 1 166 ? -12.008 -24.141 5.867 1 90.12 166 THR B O 1
ATOM 3134 N N . PRO B 1 167 ? -13.273 -25.625 7.062 1 89.25 167 PRO B N 1
ATOM 3135 C CA . PRO B 1 167 ? -14.422 -24.719 7.02 1 89.25 167 PRO B CA 1
ATOM 3136 C C . PRO B 1 167 ? -14.117 -23.359 7.625 1 89.25 167 PRO B C 1
ATOM 3138 O O . PRO B 1 167 ? -14.555 -22.328 7.094 1 89.25 167 PRO B O 1
ATOM 3141 N N . GLU B 1 168 ? -13.375 -23.375 8.664 1 87.69 168 GLU B N 1
ATOM 3142 C CA . GLU B 1 168 ? -13.008 -22.125 9.32 1 87.69 168 GLU B CA 1
ATOM 3143 C C . GLU B 1 168 ? -12.109 -21.281 8.43 1 87.69 168 GLU B C 1
ATOM 3145 O O . GLU B 1 168 ? -12.289 -20.062 8.336 1 87.69 168 GLU B O 1
ATOM 3150 N N . GLN B 1 169 ? -11.195 -21.891 7.785 1 89.06 169 GLN B N 1
ATOM 3151 C CA . GLN B 1 169 ? -10.297 -21.203 6.867 1 89.06 169 GLN B CA 1
ATOM 3152 C C . GLN B 1 169 ? -11.055 -20.656 5.66 1 89.06 169 GLN B C 1
ATOM 3154 O O . GLN B 1 169 ? -10.789 -19.547 5.199 1 89.06 169 GLN B O 1
ATOM 3159 N N . LYS B 1 170 ? -12.016 -21.422 5.172 1 91.69 170 LYS B N 1
ATOM 3160 C CA . LYS B 1 170 ? -12.852 -20.969 4.059 1 91.69 170 LYS B CA 1
ATOM 3161 C C . LYS B 1 170 ? -13.68 -19.75 4.445 1 91.69 170 LYS B C 1
ATOM 3163 O O . LYS B 1 170 ? -13.812 -18.812 3.662 1 91.69 170 LYS B O 1
ATOM 3168 N N . ASP B 1 171 ? -14.203 -19.812 5.637 1 90.44 171 ASP B N 1
ATOM 3169 C CA . ASP B 1 171 ? -14.984 -18.672 6.125 1 90.44 171 ASP B CA 1
ATOM 3170 C C . ASP B 1 171 ? -14.109 -17.422 6.25 1 90.44 171 ASP B C 1
ATOM 3172 O O . ASP B 1 171 ? -14.539 -16.328 5.883 1 90.44 171 ASP B O 1
ATOM 3176 N N . GLY B 1 172 ? -12.938 -17.594 6.762 1 89.19 172 GLY B N 1
ATOM 3177 C CA . GLY B 1 172 ? -11.992 -16.484 6.848 1 89.19 172 GLY B CA 1
ATOM 3178 C C . GLY B 1 172 ? -11.641 -15.898 5.496 1 89.19 172 GLY B C 1
ATOM 3179 O O . GLY B 1 172 ? -11.609 -14.68 5.34 1 89.19 172 GLY B O 1
ATOM 3180 N N . LEU B 1 173 ? -11.398 -16.75 4.574 1 91.5 173 LEU B N 1
ATOM 3181 C CA . LEU B 1 173 ? -11.047 -16.312 3.227 1 91.5 173 LEU B CA 1
ATOM 3182 C C . LEU B 1 173 ? -12.219 -15.617 2.557 1 91.5 173 LEU B C 1
ATOM 3184 O O . LEU B 1 173 ? -12.031 -14.656 1.804 1 91.5 173 LEU B O 1
ATOM 3188 N N . ARG B 1 174 ? -13.438 -16.109 2.83 1 91.81 174 ARG B N 1
ATOM 3189 C CA . ARG B 1 174 ? -14.648 -15.508 2.277 1 91.81 174 ARG B CA 1
ATOM 3190 C C . ARG B 1 174 ? -14.805 -14.062 2.752 1 91.81 174 ARG B C 1
ATOM 3192 O O . ARG B 1 174 ? -15.305 -13.211 2.014 1 91.81 174 ARG B O 1
ATOM 3199 N N . GLN B 1 175 ? -14.336 -13.805 3.902 1 91.31 175 GLN B N 1
ATOM 3200 C CA . GLN B 1 175 ? -14.5 -12.484 4.504 1 91.31 175 GLN B CA 1
ATOM 3201 C C . GLN B 1 175 ? -13.312 -11.578 4.184 1 91.31 175 GLN B C 1
ATOM 3203 O O . GLN B 1 175 ? -13.344 -10.383 4.465 1 91.31 175 GLN B O 1
ATOM 3208 N N . LEU B 1 176 ? -12.297 -12.148 3.58 1 92 176 LEU B N 1
ATOM 3209 C CA . LEU B 1 176 ? -11.016 -11.461 3.43 1 92 176 LEU B CA 1
ATOM 3210 C C . LEU B 1 176 ? -11.18 -10.18 2.615 1 92 176 LEU B C 1
ATOM 3212 O O . LEU B 1 176 ? -10.68 -9.125 3.01 1 92 176 LEU B O 1
ATOM 3216 N N . GLN B 1 177 ? -11.836 -10.242 1.464 1 89.19 177 GLN B N 1
ATOM 3217 C CA . GLN B 1 177 ? -11.992 -9.07 0.612 1 89.19 177 GLN B CA 1
ATOM 3218 C C . GLN B 1 177 ? -12.703 -7.941 1.355 1 89.19 177 GLN B C 1
ATOM 3220 O O . GLN B 1 177 ? -12.273 -6.785 1.293 1 89.19 177 GLN B O 1
ATOM 3225 N N . ALA B 1 178 ? -13.766 -8.289 2.066 1 88.5 178 ALA B N 1
ATOM 3226 C CA . ALA B 1 178 ? -14.484 -7.281 2.836 1 88.5 178 ALA B CA 1
ATOM 3227 C C . ALA B 1 178 ? -13.602 -6.715 3.949 1 88.5 178 ALA B C 1
ATOM 3229 O O . ALA B 1 178 ? -13.602 -5.504 4.191 1 88.5 178 ALA B O 1
ATOM 3230 N N . ARG B 1 179 ? -12.867 -7.496 4.516 1 89.25 179 ARG B N 1
ATOM 3231 C CA . ARG B 1 179 ? -12.062 -7.098 5.668 1 89.25 179 ARG B CA 1
ATOM 3232 C C . ARG B 1 179 ? -10.852 -6.281 5.23 1 89.25 179 ARG B C 1
ATOM 3234 O O . ARG B 1 179 ? -10.328 -5.469 6.004 1 89.25 179 ARG B O 1
ATOM 3241 N N . LEU B 1 180 ? -10.422 -6.445 4.012 1 89.19 180 LEU B N 1
ATOM 3242 C CA . LEU B 1 180 ? -9.289 -5.695 3.496 1 89.19 180 LEU B CA 1
ATOM 3243 C C . LEU B 1 180 ? -9.75 -4.512 2.656 1 89.19 180 LEU B C 1
ATOM 3245 O O . LEU B 1 180 ? -8.93 -3.783 2.092 1 89.19 180 LEU B O 1
ATOM 3249 N N . GLY B 1 181 ? -11.055 -4.281 2.592 1 85.31 181 GLY B N 1
ATOM 3250 C CA . GLY B 1 181 ? -11.617 -3.162 1.856 1 85.31 181 GLY B CA 1
ATOM 3251 C C . GLY B 1 181 ? -11.477 -3.303 0.353 1 85.31 181 GLY B C 1
ATOM 3252 O O . GLY B 1 181 ? -11.336 -2.305 -0.358 1 85.31 181 GLY B O 1
ATOM 3253 N N . GLY B 1 182 ? -11.297 -4.504 -0.094 1 86.75 182 GLY B N 1
ATOM 3254 C CA . GLY B 1 182 ? -11.258 -4.789 -1.52 1 86.75 182 GLY B CA 1
ATOM 3255 C C . GLY B 1 182 ? -9.938 -4.422 -2.166 1 86.75 182 GLY B C 1
ATOM 3256 O O . GLY B 1 182 ? -9.648 -4.84 -3.291 1 86.75 182 GLY B O 1
ATOM 3257 N N . ARG B 1 183 ? -9.133 -3.602 -1.558 1 86.62 183 ARG B N 1
ATOM 3258 C CA . ARG B 1 183 ? -7.859 -3.199 -2.135 1 86.62 183 ARG B CA 1
ATOM 3259 C C . ARG B 1 183 ? -6.883 -4.371 -2.176 1 86.62 183 ARG B C 1
ATOM 3261 O O . ARG B 1 183 ? -6.832 -5.176 -1.244 1 86.62 183 ARG B O 1
ATOM 3268 N N . VAL B 1 184 ? -6.16 -4.383 -3.268 1 92.69 184 VAL B N 1
ATOM 3269 C CA . VAL B 1 184 ? -5.094 -5.375 -3.363 1 92.69 184 VAL B CA 1
ATOM 3270 C C . VAL B 1 184 ? -3.803 -4.805 -2.779 1 92.69 184 VAL B C 1
ATOM 3272 O O . VAL B 1 184 ? -3.426 -3.672 -3.078 1 92.69 184 VAL B O 1
ATOM 3275 N N . PRO B 1 185 ? -3.16 -5.551 -1.878 1 95.94 185 PRO B N 1
ATOM 3276 C CA . PRO B 1 185 ? -1.846 -5.086 -1.425 1 95.94 185 PRO B CA 1
ATOM 3277 C C .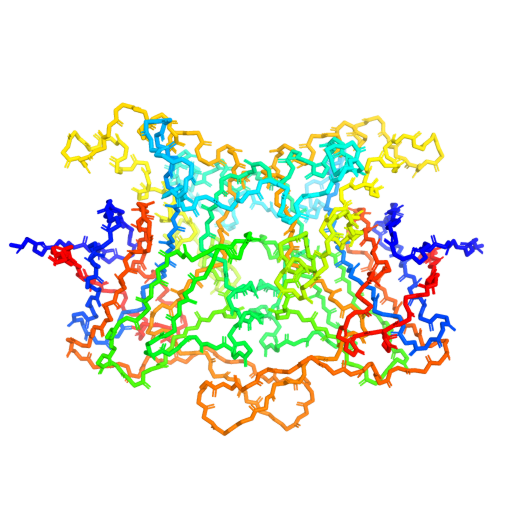 PRO B 1 185 ? -0.85 -4.926 -2.572 1 95.94 185 PRO B C 1
ATOM 3279 O O . PRO B 1 185 ? -1.062 -5.469 -3.658 1 95.94 185 PRO B O 1
ATOM 3282 N N . ASP B 1 186 ? 0.196 -4.129 -2.299 1 97.94 186 ASP B N 1
ATOM 3283 C CA . ASP B 1 186 ? 1.287 -4.113 -3.268 1 97.94 186 ASP B CA 1
ATOM 3284 C C . ASP B 1 186 ? 1.883 -5.508 -3.443 1 97.94 186 ASP B C 1
ATOM 3286 O O . ASP B 1 186 ? 2.189 -6.188 -2.459 1 97.94 186 ASP B O 1
ATOM 3290 N N . PRO B 1 187 ? 2.025 -5.941 -4.629 1 98.81 187 PRO B N 1
ATOM 3291 C CA . PRO B 1 187 ? 2.57 -7.281 -4.859 1 98.81 187 PRO B CA 1
ATOM 3292 C C . PRO B 1 187 ? 4.09 -7.328 -4.742 1 98.81 187 PRO B C 1
ATOM 3294 O O . PRO B 1 187 ? 4.758 -6.297 -4.875 1 98.81 187 PRO B O 1
ATOM 3297 N N . PHE B 1 188 ? 4.547 -8.492 -4.359 1 98.94 188 PHE B N 1
ATOM 3298 C CA . PHE B 1 188 ? 5.898 -8.867 -4.75 1 98.94 188 PHE B CA 1
ATOM 3299 C C . PHE B 1 188 ? 5.941 -9.273 -6.219 1 98.94 188 PHE B C 1
ATOM 3301 O O . PHE B 1 188 ? 5.562 -10.391 -6.57 1 98.94 188 PHE B O 1
ATOM 3308 N N . ASN B 1 189 ? 6.348 -8.32 -7.074 1 98.88 189 ASN B N 1
ATOM 3309 C CA . ASN B 1 189 ? 6.355 -8.586 -8.508 1 98.88 189 ASN B CA 1
ATOM 3310 C C . ASN B 1 189 ? 7.547 -9.445 -8.914 1 98.88 189 ASN B C 1
ATOM 3312 O O . ASN B 1 189 ? 8.578 -8.914 -9.336 1 98.88 189 ASN B O 1
ATOM 3316 N N . LEU B 1 190 ? 7.32 -10.727 -8.875 1 98.94 190 LEU B N 1
ATOM 3317 C CA . LEU B 1 190 ? 8.398 -11.648 -9.203 1 98.94 190 LEU B CA 1
ATOM 3318 C C . LEU B 1 190 ? 8.805 -11.508 -10.672 1 98.94 190 LEU B C 1
ATOM 3320 O O . LEU B 1 190 ? 7.941 -11.461 -11.555 1 98.94 190 LEU B O 1
ATOM 3324 N N . PHE B 1 191 ? 10.102 -11.398 -10.922 1 98.81 191 PHE B N 1
ATOM 3325 C CA . PHE B 1 191 ? 10.758 -11.422 -12.227 1 98.81 191 PHE B CA 1
ATOM 3326 C C . PHE B 1 191 ? 10.547 -10.109 -12.969 1 98.81 191 PHE B C 1
ATOM 3328 O O . PHE B 1 191 ? 10.977 -9.953 -14.109 1 98.81 191 PHE B O 1
ATOM 3335 N N . MET B 1 192 ? 9.914 -9.188 -12.344 1 98.69 192 MET B N 1
ATOM 3336 C CA . MET B 1 192 ? 9.68 -7.883 -12.945 1 98.69 192 MET B CA 1
ATOM 3337 C C . MET B 1 192 ? 10.906 -6.988 -12.789 1 98.69 192 MET B C 1
ATOM 3339 O O . MET B 1 192 ? 11.5 -6.93 -11.711 1 98.69 192 MET B O 1
ATOM 3343 N N . ASN B 1 193 ? 11.18 -6.281 -13.867 1 98.38 193 ASN B N 1
ATOM 3344 C CA . ASN B 1 193 ? 12.375 -5.445 -13.938 1 98.38 193 ASN B CA 1
ATOM 3345 C C . ASN B 1 193 ? 12.023 -3.961 -13.922 1 98.38 193 ASN B C 1
ATOM 3347 O O . ASN B 1 193 ? 11.711 -3.381 -14.961 1 98.38 193 ASN B O 1
ATOM 3351 N N . ILE B 1 194 ? 12.141 -3.332 -12.719 1 98.44 194 ILE B N 1
ATOM 3352 C CA . ILE B 1 194 ? 11.945 -1.902 -12.508 1 98.44 194 ILE B CA 1
ATOM 3353 C C . ILE B 1 194 ? 13.219 -1.28 -11.945 1 98.44 194 ILE B C 1
ATOM 3355 O O . ILE B 1 194 ? 13.344 -1.102 -10.734 1 98.44 194 ILE B O 1
ATOM 3359 N N . PRO B 1 195 ? 14.148 -0.967 -12.75 1 97.62 195 PRO B N 1
ATOM 3360 C CA . PRO B 1 195 ? 15.391 -0.377 -12.25 1 97.62 195 PRO B CA 1
ATOM 3361 C C . PRO B 1 195 ? 15.18 0.982 -11.594 1 97.62 195 PRO B C 1
ATOM 3363 O O . PRO B 1 195 ? 14.352 1.774 -12.055 1 97.62 195 PRO B O 1
ATOM 3366 N N . VAL B 1 196 ? 15.898 1.203 -10.5 1 97.94 196 VAL B N 1
ATOM 3367 C CA . VAL B 1 196 ? 16.016 2.494 -9.828 1 97.94 196 VAL B CA 1
ATOM 3368 C C . VAL B 1 196 ? 17.328 3.17 -10.219 1 97.94 196 VAL B C 1
ATOM 3370 O O . VAL B 1 196 ? 18.406 2.719 -9.82 1 97.94 196 VAL B O 1
ATOM 3373 N N . VAL B 1 197 ? 17.219 4.25 -10.945 1 96.75 197 VAL B N 1
ATOM 3374 C CA . VAL B 1 197 ? 18.422 4.805 -11.531 1 96.75 197 VAL B CA 1
ATOM 3375 C C . VAL B 1 197 ? 18.5 6.305 -11.242 1 96.75 197 VAL B C 1
ATOM 3377 O O . VAL B 1 197 ? 17.484 7 -11.297 1 96.75 197 VAL B O 1
ATOM 3380 N N . GLY B 1 198 ? 19.734 6.844 -10.938 1 95.31 198 GLY B N 1
ATOM 3381 C CA . GLY B 1 198 ? 19.953 8.266 -10.75 1 95.31 198 GLY B CA 1
ATOM 3382 C C . GLY B 1 198 ? 20.859 8.578 -9.578 1 95.31 198 GLY B C 1
ATOM 3383 O O . GLY B 1 198 ? 21.062 7.738 -8.695 1 95.31 198 GLY B O 1
ATOM 3384 N N . GLU B 1 199 ? 21.422 9.859 -9.523 1 91.19 199 GLU B N 1
ATOM 3385 C CA . GLU B 1 199 ? 22.359 10.25 -8.484 1 91.19 199 GLU B CA 1
ATOM 3386 C C . GLU B 1 199 ? 21.672 11.094 -7.406 1 91.19 199 GLU B C 1
ATOM 3388 O O . GLU B 1 199 ? 22.188 11.211 -6.289 1 91.19 199 GLU B O 1
ATOM 3393 N N . GLY B 1 200 ? 20.625 11.664 -7.613 1 94.62 200 GLY B N 1
ATOM 3394 C CA . GLY B 1 200 ? 19.922 12.5 -6.648 1 94.62 200 GLY B CA 1
ATOM 3395 C C . GLY B 1 200 ? 19.031 11.711 -5.711 1 94.62 200 GLY B C 1
ATOM 3396 O O . GLY B 1 200 ? 19.031 10.477 -5.734 1 94.62 200 GLY B O 1
ATOM 3397 N N . TYR B 1 201 ? 18.422 12.43 -4.781 1 97.19 201 TYR B N 1
ATOM 3398 C CA . TYR B 1 201 ? 17.5 11.773 -3.863 1 97.19 201 TYR B CA 1
ATOM 3399 C C . TYR B 1 201 ? 16.344 11.141 -4.617 1 97.19 201 TYR B C 1
ATOM 3401 O O . TYR B 1 201 ? 15.969 9.992 -4.352 1 97.19 201 TYR B O 1
ATOM 3409 N N . VAL B 1 202 ? 15.75 11.992 -5.504 1 97.69 202 VAL B N 1
ATOM 3410 C CA . VAL B 1 202 ? 14.711 11.461 -6.379 1 97.69 202 VAL B CA 1
ATOM 3411 C C . VAL B 1 202 ? 15.344 10.672 -7.52 1 97.69 202 VAL B C 1
ATOM 3413 O O . VAL B 1 202 ? 16.172 11.203 -8.266 1 97.69 202 VAL B O 1
ATOM 3416 N N . LYS B 1 203 ? 14.961 9.43 -7.68 1 97.81 203 LYS B N 1
ATOM 3417 C CA . LYS B 1 203 ? 15.516 8.57 -8.719 1 97.81 203 LYS B CA 1
ATOM 3418 C C . LYS B 1 203 ? 14.445 8.188 -9.742 1 97.81 203 LYS B C 1
ATOM 3420 O O . LYS B 1 203 ? 13.25 8.188 -9.43 1 97.81 203 LYS B O 1
ATOM 3425 N N . ALA B 1 204 ? 14.938 7.844 -10.906 1 98.06 204 ALA B N 1
ATOM 3426 C CA . ALA B 1 204 ? 14.047 7.453 -12 1 98.06 204 ALA B CA 1
ATOM 3427 C C . ALA B 1 204 ? 13.703 5.969 -11.922 1 98.06 204 ALA B C 1
ATOM 3429 O O . ALA B 1 204 ? 14.539 5.152 -11.523 1 98.06 204 ALA B O 1
ATOM 3430 N N . LEU B 1 205 ? 12.5 5.707 -12.273 1 98.31 205 LEU B N 1
ATOM 3431 C CA . LEU B 1 205 ? 12.016 4.344 -12.477 1 98.31 205 LEU B CA 1
ATOM 3432 C C . LEU B 1 205 ? 11.68 4.102 -13.945 1 98.31 205 LEU B C 1
ATOM 3434 O O . LEU B 1 205 ? 11.203 5.012 -14.633 1 98.31 205 LEU B O 1
ATOM 3438 N N . SER B 1 206 ? 11.93 2.924 -14.406 1 97.81 206 SER B N 1
ATOM 3439 C CA . SER B 1 206 ? 11.508 2.555 -15.75 1 97.81 206 SER B CA 1
ATOM 3440 C C . SER B 1 206 ? 10.953 1.134 -15.789 1 97.81 206 SER B C 1
ATOM 3442 O O . SER B 1 206 ? 11.234 0.329 -14.898 1 97.81 206 SER B O 1
ATOM 3444 N N . PHE B 1 207 ? 10.109 0.916 -16.703 1 97.44 207 PHE B N 1
ATOM 3445 C CA . PHE B 1 207 ? 9.508 -0.389 -16.969 1 97.44 207 PHE B CA 1
ATOM 3446 C C . PHE B 1 207 ? 10.266 -1.123 -18.062 1 97.44 207 PHE B C 1
ATOM 3448 O O . PHE B 1 207 ? 10.078 -0.838 -19.25 1 97.44 207 PHE B O 1
ATOM 3455 N N . GLU B 1 208 ? 11.039 -2.162 -17.672 1 97.5 208 GLU B N 1
ATOM 3456 C CA . GLU B 1 208 ? 11.953 -2.795 -18.625 1 97.5 208 GLU B CA 1
ATOM 3457 C C . GLU B 1 208 ? 11.602 -4.266 -18.828 1 97.5 208 GLU B C 1
ATOM 3459 O O . GLU B 1 208 ? 10.82 -4.836 -18.062 1 97.5 208 GLU B O 1
ATOM 3464 N N . ALA B 1 209 ? 12.148 -4.84 -19.844 1 97.38 209 ALA B N 1
ATOM 3465 C CA . ALA B 1 209 ? 11.969 -6.266 -20.094 1 97.38 209 ALA B CA 1
ATOM 3466 C C . ALA B 1 209 ? 12.586 -7.105 -18.984 1 97.38 209 ALA B C 1
ATOM 3468 O O . ALA B 1 209 ? 13.602 -6.723 -18.391 1 97.38 209 ALA B O 1
ATOM 3469 N N . PRO B 1 210 ? 11.945 -8.242 -18.766 1 97.06 210 PRO B N 1
ATOM 3470 C CA . PRO B 1 210 ? 12.539 -9.125 -17.75 1 97.06 210 PRO B CA 1
ATOM 3471 C C . PRO B 1 210 ? 13.938 -9.609 -18.141 1 97.06 210 PRO B C 1
ATOM 3473 O O . PRO B 1 210 ? 14.25 -9.711 -19.328 1 97.06 210 PRO B O 1
ATOM 3476 N N . VAL B 1 211 ? 14.719 -9.93 -17.141 1 97.81 211 VAL B N 1
ATOM 3477 C CA . VAL B 1 211 ? 16.078 -10.391 -17.391 1 97.81 211 VAL B CA 1
ATOM 3478 C C . VAL B 1 211 ? 16.203 -11.859 -17 1 97.81 211 VAL B C 1
ATOM 3480 O O . VAL B 1 211 ? 17.328 -12.375 -16.859 1 97.81 211 VAL B O 1
ATOM 3483 N N . THR B 1 212 ? 15.062 -12.5 -16.75 1 97.94 212 THR B N 1
ATOM 3484 C CA . THR B 1 212 ? 15.023 -13.914 -16.406 1 97.94 212 THR B CA 1
ATOM 3485 C C . THR B 1 212 ? 15.195 -14.781 -17.641 1 97.94 212 THR B C 1
ATOM 3487 O O . THR B 1 212 ? 15.039 -14.305 -18.766 1 97.94 212 THR B O 1
ATOM 3490 N N . LYS B 1 213 ? 15.57 -16.078 -17.406 1 97.88 213 LYS B N 1
ATOM 3491 C CA . LYS B 1 213 ? 15.648 -17.094 -18.453 1 97.88 213 LYS B CA 1
ATOM 3492 C C . LYS B 1 213 ? 14.609 -18.188 -18.234 1 97.88 213 LYS B C 1
ATOM 3494 O O . LYS B 1 213 ? 14.039 -18.312 -17.141 1 97.88 213 LYS B O 1
ATOM 3499 N N . LYS B 1 214 ? 14.461 -19 -19.312 1 98.5 214 LYS B N 1
ATOM 3500 C CA . LYS B 1 214 ? 13.523 -20.109 -19.266 1 98.5 214 LYS B CA 1
ATOM 3501 C C . LYS B 1 214 ? 13.828 -21.031 -18.078 1 98.5 214 LYS B C 1
ATOM 3503 O O . LYS B 1 214 ? 14.961 -21.484 -17.922 1 98.5 214 LYS B O 1
ATOM 3508 N N . GLY B 1 215 ? 12.844 -21.188 -17.234 1 98.69 215 GLY B N 1
ATOM 3509 C CA . GLY B 1 215 ? 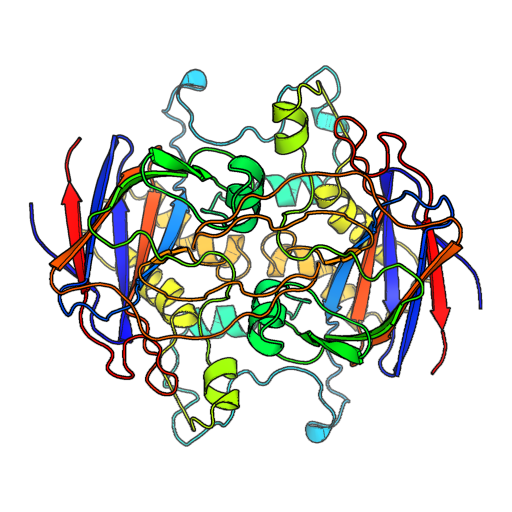12.992 -22.156 -16.156 1 98.69 215 GLY B CA 1
ATOM 3510 C C . GLY B 1 215 ? 13.445 -21.531 -14.852 1 98.69 215 GLY B C 1
ATOM 3511 O O . GLY B 1 215 ? 13.438 -22.203 -13.805 1 98.69 215 GLY B O 1
ATOM 3512 N N . ASP B 1 216 ? 13.867 -20.266 -14.844 1 98.81 216 ASP B N 1
ATOM 3513 C CA . ASP B 1 216 ? 14.172 -19.594 -13.586 1 98.81 216 ASP B CA 1
ATOM 3514 C C . ASP B 1 216 ? 13.008 -19.734 -12.602 1 98.81 216 ASP B C 1
ATOM 3516 O O . ASP B 1 216 ? 11.844 -19.703 -13 1 98.81 216 ASP B O 1
ATOM 3520 N N . TYR B 1 217 ? 13.328 -19.875 -11.305 1 98.88 217 TYR B N 1
ATOM 3521 C CA . TYR B 1 217 ? 12.281 -20.016 -10.297 1 98.88 217 TYR B CA 1
ATOM 3522 C C . TYR B 1 217 ? 12.703 -19.375 -8.984 1 98.88 217 TYR B C 1
ATOM 3524 O O . TYR B 1 217 ? 13.883 -19.078 -8.781 1 98.88 217 TYR B O 1
ATOM 3532 N N . VAL B 1 218 ? 11.727 -19.109 -8.141 1 98.88 218 VAL B N 1
ATOM 3533 C CA . VAL B 1 218 ? 11.922 -18.75 -6.734 1 98.88 218 VAL B CA 1
ATOM 3534 C C . VAL B 1 218 ? 11.195 -19.75 -5.844 1 98.88 218 VAL B C 1
ATOM 3536 O O . VAL B 1 218 ? 10.219 -20.375 -6.273 1 98.88 218 VAL B O 1
ATOM 3539 N N . VAL B 1 219 ? 11.727 -19.922 -4.656 1 98.94 219 VAL B N 1
ATOM 3540 C CA . VAL B 1 219 ? 11.055 -20.703 -3.627 1 98.94 219 VAL B CA 1
ATOM 3541 C C . VAL B 1 219 ? 10.75 -19.828 -2.416 1 98.94 219 VAL B C 1
ATOM 3543 O O . VAL B 1 219 ? 11.656 -19.203 -1.856 1 98.94 219 VAL B O 1
ATOM 3546 N N . LEU B 1 220 ? 9.516 -19.734 -2.064 1 98.94 220 LEU B N 1
ATOM 3547 C CA . LEU B 1 220 ? 9.055 -19.047 -0.862 1 98.94 220 LEU B CA 1
ATOM 3548 C C . LEU B 1 220 ? 8.648 -20.047 0.215 1 98.94 220 LEU B C 1
ATOM 3550 O O . LEU B 1 220 ? 7.738 -20.859 0.006 1 98.94 220 LEU B O 1
ATOM 3554 N N . ARG B 1 221 ? 9.297 -19.984 1.299 1 98.88 221 ARG B N 1
ATOM 3555 C CA . ARG B 1 221 ? 8.914 -20.812 2.439 1 98.88 221 ARG B CA 1
ATOM 3556 C C . ARG B 1 221 ? 7.906 -20.094 3.326 1 98.88 221 ARG B C 1
ATOM 3558 O O . ARG B 1 221 ? 8.125 -18.938 3.711 1 98.88 221 ARG B O 1
ATOM 3565 N N . ALA B 1 222 ? 6.871 -20.812 3.674 1 98.38 222 ALA B N 1
ATOM 3566 C CA . ALA B 1 222 ? 5.832 -20.203 4.508 1 98.38 222 ALA B CA 1
ATOM 3567 C C . ALA B 1 222 ? 6.23 -20.234 5.98 1 98.38 222 ALA B C 1
ATOM 3569 O O . ALA B 1 222 ? 6.531 -21.281 6.535 1 98.38 222 ALA B O 1
ATOM 3570 N N . GLU B 1 223 ? 6.152 -19.109 6.602 1 97 223 GLU B N 1
ATOM 3571 C CA . GLU B 1 223 ? 6.457 -18.984 8.023 1 97 223 GLU B CA 1
ATOM 3572 C C . GLU B 1 223 ? 5.203 -19.156 8.875 1 97 223 GLU B C 1
ATOM 3574 O O . GLU B 1 223 ? 5.285 -19.266 10.102 1 97 223 GLU B O 1
ATOM 3579 N N . ARG B 1 224 ? 4.109 -19.266 8.289 1 95.69 224 ARG B N 1
ATOM 3580 C CA . ARG B 1 224 ? 2.766 -19.516 8.797 1 95.69 224 ARG B CA 1
ATOM 3581 C C . ARG B 1 224 ? 1.847 -20.016 7.691 1 95.69 224 ARG B C 1
ATOM 3583 O O . ARG B 1 224 ? 2.232 -20.062 6.523 1 95.69 224 ARG B O 1
ATOM 3590 N N . ASP B 1 225 ? 0.636 -20.453 8.086 1 95.06 225 ASP B N 1
ATOM 3591 C CA . ASP B 1 225 ? -0.318 -20.812 7.039 1 95.06 225 ASP B CA 1
ATOM 3592 C C . ASP B 1 225 ? -0.722 -19.594 6.219 1 95.06 225 ASP B C 1
ATOM 3594 O O . ASP B 1 225 ? -1.23 -18.609 6.766 1 95.06 225 ASP B O 1
ATOM 3598 N N . VAL B 1 226 ? -0.484 -19.703 4.906 1 97.5 226 VAL B N 1
ATOM 3599 C CA . VAL B 1 226 ? -0.823 -18.594 4.023 1 97.5 226 VAL B CA 1
ATOM 3600 C C . VAL B 1 226 ? -1.518 -19.109 2.77 1 97.5 226 VAL B C 1
ATOM 3602 O O . VAL B 1 226 ? -1.329 -20.266 2.387 1 97.5 226 VAL B O 1
ATOM 3605 N N . VAL B 1 227 ? -2.365 -18.312 2.262 1 98.19 227 VAL B N 1
ATOM 3606 C CA . VAL B 1 227 ? -2.779 -18.453 0.872 1 98.19 227 VAL B CA 1
ATOM 3607 C C . VAL B 1 227 ? -1.902 -17.594 -0.027 1 98.19 227 VAL B C 1
ATOM 3609 O O . VAL B 1 227 ? -1.854 -16.375 0.136 1 98.19 227 VAL B O 1
ATOM 3612 N N . VAL B 1 228 ? -1.173 -18.234 -0.887 1 98.88 228 VAL B N 1
ATOM 3613 C CA . VAL B 1 228 ? -0.375 -17.516 -1.874 1 98.88 228 VAL B CA 1
ATOM 3614 C C . VAL B 1 228 ? -1.191 -17.312 -3.148 1 98.88 228 VAL B C 1
ATOM 3616 O O . VAL B 1 228 ? -1.766 -18.25 -3.686 1 98.88 228 VAL B O 1
ATOM 3619 N N . VAL B 1 229 ? -1.317 -16.078 -3.572 1 98.88 229 VAL B N 1
ATOM 3620 C CA . VAL B 1 229 ? -1.996 -15.711 -4.809 1 98.88 229 VAL B CA 1
ATOM 3621 C C . VAL B 1 229 ? -0.972 -15.25 -5.844 1 98.88 229 VAL B C 1
ATOM 3623 O O . VAL B 1 229 ? -0.062 -14.477 -5.523 1 98.88 229 VAL B O 1
ATOM 3626 N N . MET B 1 230 ? -1.107 -15.742 -7.051 1 98.94 230 MET B N 1
ATOM 3627 C CA . MET B 1 230 ? -0.202 -15.43 -8.156 1 98.94 230 MET B CA 1
ATOM 3628 C C . MET B 1 230 ? -0.978 -14.953 -9.375 1 98.94 230 MET B C 1
ATOM 3630 O O . MET B 1 230 ? -2.064 -15.453 -9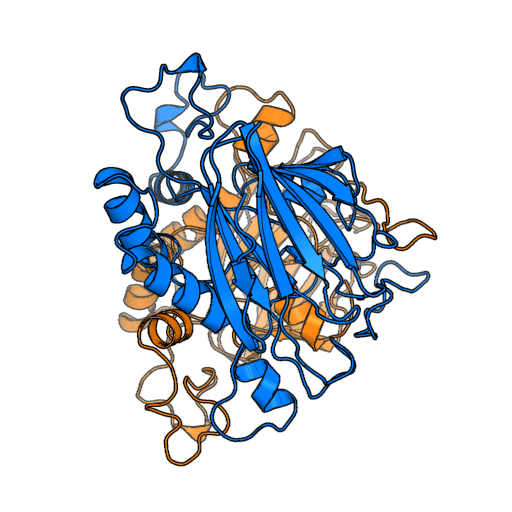.664 1 98.94 230 MET B O 1
ATOM 3634 N N . SER B 1 231 ? -0.444 -14.008 -10.023 1 98.94 231 SER B N 1
ATOM 3635 C CA . SER B 1 231 ? -0.974 -13.555 -11.305 1 98.94 231 SER B CA 1
ATOM 3636 C C . SER B 1 231 ? 0.099 -13.578 -12.391 1 98.94 231 SER B C 1
ATOM 3638 O O . SER B 1 231 ? 1.122 -12.898 -12.273 1 98.94 231 SER B O 1
ATOM 3640 N N . ALA B 1 232 ? -0.115 -14.406 -13.406 1 98.94 232 ALA B N 1
ATOM 3641 C CA . ALA B 1 232 ? 0.682 -14.211 -14.617 1 98.94 232 ALA B CA 1
ATOM 3642 C C . ALA B 1 232 ? 0.321 -12.898 -15.305 1 98.94 232 ALA B C 1
ATOM 3644 O O . ALA B 1 232 ? -0.711 -12.805 -15.977 1 98.94 232 ALA B O 1
ATOM 3645 N N . CYS B 1 233 ? 1.148 -11.938 -15.109 1 98.75 233 CYS B N 1
ATOM 3646 C CA . CYS B 1 233 ? 0.817 -10.562 -15.469 1 98.75 233 CYS B CA 1
ATOM 3647 C C . CYS B 1 233 ? 0.359 -10.469 -16.922 1 98.75 233 CYS B C 1
ATOM 3649 O O . CYS B 1 233 ? 1.044 -10.953 -17.828 1 98.75 233 CYS B O 1
ATOM 3651 N N . PRO B 1 234 ? -0.724 -9.773 -17.188 1 98.5 234 PRO B N 1
ATOM 3652 C CA . PRO B 1 234 ? -1.292 -9.688 -18.531 1 98.5 234 PRO B CA 1
ATOM 3653 C C . PRO B 1 234 ? -0.657 -8.586 -19.375 1 98.5 234 PRO B C 1
ATOM 3655 O O . PRO B 1 234 ? -1.049 -8.383 -20.531 1 98.5 234 PRO B O 1
ATOM 3658 N N . GLN B 1 235 ? 0.252 -7.824 -18.844 1 97.69 235 GLN B N 1
ATOM 3659 C CA . GLN B 1 235 ? 0.806 -6.66 -19.531 1 97.69 235 GLN B CA 1
ATOM 3660 C C . GLN B 1 235 ? 1.329 -7.035 -20.922 1 97.69 235 GLN B C 1
ATOM 3662 O O . GLN B 1 235 ? 2.252 -7.844 -21.047 1 97.69 235 GLN B O 1
ATOM 3667 N N . ASP B 1 236 ? 0.711 -6.461 -21.922 1 97.31 236 ASP B N 1
ATOM 3668 C CA . ASP B 1 236 ? 1.067 -6.746 -23.312 1 97.31 236 ASP B CA 1
ATOM 3669 C C . ASP B 1 236 ? 1.279 -5.453 -24.094 1 97.31 236 ASP B C 1
ATOM 3671 O O . ASP B 1 236 ? 1.369 -5.477 -25.328 1 97.31 236 ASP B O 1
ATOM 3675 N N . VAL B 1 237 ? 1.303 -4.301 -23.422 1 95.75 237 VAL B N 1
ATOM 3676 C CA . VAL B 1 237 ? 1.487 -2.998 -24.047 1 95.75 237 VAL B CA 1
ATOM 3677 C C . VAL B 1 237 ? 2.916 -2.51 -23.828 1 95.75 237 VAL B C 1
ATOM 3679 O O . VAL B 1 237 ? 3.602 -2.109 -24.766 1 95.75 237 VAL B O 1
ATOM 3682 N N . LEU B 1 238 ? 3.432 -2.5 -22.578 1 92.94 238 LEU B N 1
ATOM 3683 C CA . LEU B 1 238 ? 4.809 -2.156 -22.234 1 92.94 238 LEU B CA 1
ATOM 3684 C C . LEU B 1 238 ? 5.723 -3.369 -22.375 1 92.94 238 LEU B C 1
ATOM 3686 O O . LEU B 1 238 ? 5.25 -4.477 -22.641 1 92.94 238 LEU B O 1
ATOM 3690 N N . GLU B 1 239 ? 6.973 -3.178 -22.109 1 89.69 239 GLU B N 1
ATOM 3691 C CA . GLU B 1 239 ? 7.973 -4.215 -22.359 1 89.69 239 GLU B CA 1
ATOM 3692 C C . GLU B 1 239 ? 7.949 -5.27 -21.25 1 89.69 239 GLU B C 1
ATOM 3694 O O . GLU B 1 239 ? 8.688 -6.258 -21.328 1 89.69 239 GLU B O 1
ATOM 3699 N N . ILE B 1 240 ? 7.004 -4.969 -20.469 1 87.94 240 ILE B N 1
ATOM 3700 C CA . ILE B 1 240 ? 6.879 -5.953 -19.391 1 87.94 240 ILE B CA 1
ATOM 3701 C C . ILE B 1 240 ? 6.543 -7.32 -19.984 1 87.94 240 ILE B C 1
ATOM 3703 O O . ILE B 1 240 ? 5.906 -7.406 -21.047 1 87.94 240 ILE B O 1
ATOM 3707 N N . ASN B 1 241 ? 6.949 -8.492 -19.5 1 92.94 241 ASN B N 1
ATOM 3708 C CA . ASN B 1 241 ? 6.82 -9.859 -20 1 92.94 241 ASN B CA 1
ATOM 3709 C C . ASN B 1 241 ? 7.301 -9.969 -21.453 1 92.94 241 ASN B C 1
ATOM 3711 O O . ASN B 1 241 ? 6.961 -10.922 -22.141 1 92.94 241 ASN B O 1
ATOM 3715 N N . GLY B 1 242 ? 7.824 -8.953 -22.094 1 90.19 242 GLY B N 1
ATOM 3716 C CA . GLY B 1 242 ? 8.117 -8.914 -23.516 1 90.19 242 GLY B CA 1
ATOM 3717 C C . GLY B 1 242 ? 6.883 -8.672 -24.375 1 90.19 242 GLY B C 1
ATOM 3718 O O . GLY B 1 242 ? 6.84 -9.078 -25.531 1 90.19 242 GLY B O 1
ATOM 3719 N N . LYS B 1 243 ? 5.879 -8.25 -23.797 1 91.31 243 LYS B N 1
ATOM 3720 C CA . LYS B 1 243 ? 4.578 -8 -24.422 1 91.31 243 LYS B CA 1
ATOM 3721 C C . LYS B 1 243 ? 3.895 -9.305 -24.812 1 91.31 243 LYS B C 1
ATOM 3723 O O . LYS B 1 243 ? 3.029 -9.32 -25.688 1 91.31 243 LYS B O 1
ATOM 3728 N N . LYS B 1 244 ? 4.297 -10.383 -24.234 1 94.94 244 LYS B N 1
ATOM 3729 C CA . LYS B 1 244 ? 3.779 -11.711 -24.547 1 94.94 244 LYS B CA 1
ATOM 3730 C C . LYS B 1 244 ? 3.455 -12.477 -23.266 1 94.94 244 LYS B C 1
ATOM 3732 O O . LYS B 1 244 ? 4.219 -13.352 -22.844 1 94.94 244 LYS B O 1
ATOM 3737 N N . PRO B 1 245 ? 2.328 -12.195 -22.734 1 98.25 245 PRO B N 1
ATOM 3738 C CA . PRO B 1 245 ? 1.96 -12.953 -21.531 1 98.25 245 PRO B CA 1
ATOM 3739 C C . PRO B 1 245 ? 1.987 -14.461 -21.75 1 98.25 245 PRO B C 1
ATOM 3741 O O . PRO B 1 245 ? 1.58 -14.945 -22.812 1 98.25 245 PRO B O 1
ATOM 3744 N N . ALA B 1 246 ? 2.475 -15.219 -20.812 1 98.62 246 ALA B N 1
ATOM 3745 C CA . ALA B 1 246 ? 2.646 -16.672 -20.891 1 98.62 246 ALA B CA 1
ATOM 3746 C C . ALA B 1 246 ? 2.242 -17.328 -19.578 1 98.62 246 ALA B C 1
ATOM 3748 O O . ALA B 1 246 ? 2.061 -16.656 -18.562 1 98.62 246 ALA B O 1
ATOM 3749 N N . ASP B 1 247 ? 2.082 -18.609 -19.703 1 98.81 247 ASP B N 1
ATOM 3750 C CA . ASP B 1 247 ? 1.852 -19.391 -18.5 1 98.81 247 ASP B CA 1
ATOM 3751 C C . ASP B 1 247 ? 3.062 -19.344 -17.562 1 98.81 247 ASP B C 1
ATOM 3753 O O . ASP B 1 247 ? 4.203 -19.25 -18.031 1 98.81 247 ASP B O 1
ATOM 3757 N N . ALA B 1 248 ? 2.84 -19.328 -16.297 1 98.88 248 ALA B N 1
ATOM 3758 C CA . ALA B 1 248 ? 3.809 -19.719 -15.281 1 98.88 248 ALA B CA 1
ATOM 3759 C C . ALA B 1 248 ? 3.367 -20.984 -14.555 1 98.88 248 ALA B C 1
ATOM 3761 O O . ALA B 1 248 ? 2.275 -21.5 -14.805 1 98.88 248 ALA B O 1
ATOM 3762 N N . HIS B 1 249 ? 4.246 -21.531 -13.773 1 98.94 249 HIS B N 1
ATOM 3763 C CA . HIS B 1 249 ? 3.93 -22.766 -13.078 1 98.94 249 HIS B CA 1
ATOM 3764 C C . H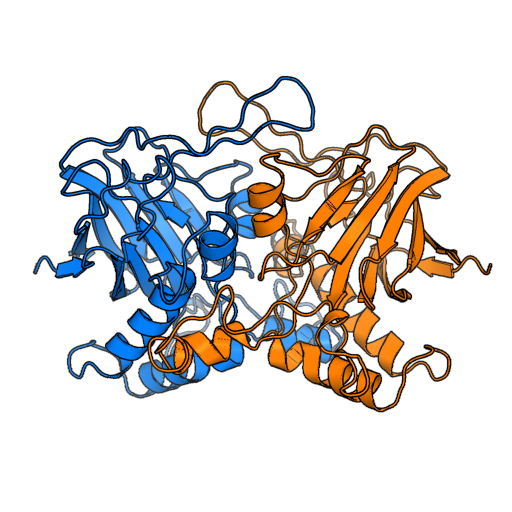IS B 1 249 ? 4.379 -22.719 -11.617 1 98.94 249 HIS B C 1
ATOM 3766 O O . HIS B 1 249 ? 5.25 -21.922 -11.266 1 98.94 249 HIS B O 1
ATOM 3772 N N . PHE B 1 250 ? 3.715 -23.531 -10.773 1 98.88 250 PHE B N 1
ATOM 3773 C CA . PHE B 1 250 ? 4.109 -23.578 -9.367 1 98.88 250 PHE B CA 1
ATOM 3774 C C . PHE B 1 250 ? 3.912 -24.984 -8.797 1 98.88 250 PHE B C 1
ATOM 3776 O O . PHE B 1 250 ? 3.178 -25.797 -9.367 1 98.88 250 PHE B O 1
ATOM 3783 N N . GLN B 1 251 ? 4.66 -25.297 -7.754 1 98.62 251 GLN B N 1
ATOM 3784 C CA . GLN B 1 251 ? 4.574 -26.5 -6.949 1 98.62 251 GLN B CA 1
ATOM 3785 C C . GLN B 1 251 ? 4.602 -26.172 -5.461 1 98.62 251 GLN B C 1
ATOM 3787 O O . GLN B 1 251 ? 5.344 -25.297 -5.023 1 98.62 251 GLN B O 1
ATOM 3792 N N . VAL B 1 252 ? 3.746 -26.766 -4.734 1 98.31 252 VAL B N 1
ATOM 3793 C CA . VAL B 1 252 ? 3.852 -26.719 -3.281 1 98.31 252 VAL B CA 1
ATOM 3794 C C . VAL B 1 252 ? 4.703 -27.875 -2.777 1 98.31 252 VAL B C 1
ATOM 3796 O O . VAL B 1 252 ? 4.426 -29.047 -3.092 1 98.31 252 VAL B O 1
ATOM 3799 N N . LEU B 1 253 ? 5.73 -27.516 -2.092 1 97.5 253 LEU B N 1
ATOM 3800 C CA . LEU B 1 253 ? 6.723 -28.469 -1.614 1 97.5 253 LEU B CA 1
ATOM 3801 C C . LEU B 1 253 ? 6.559 -28.719 -0.119 1 97.5 253 LEU B C 1
ATOM 3803 O O . LEU B 1 253 ? 6.391 -27.781 0.659 1 97.5 253 LEU B O 1
ATOM 3807 N N . ASP B 1 254 ? 6.652 -30.062 0.229 1 93.25 254 ASP B N 1
ATOM 3808 C CA . ASP B 1 254 ? 6.605 -30.391 1.649 1 93.25 254 ASP B CA 1
ATOM 3809 C C . ASP B 1 254 ? 7.906 -30.016 2.348 1 93.25 254 ASP B C 1
ATOM 3811 O O . ASP B 1 254 ? 8.953 -29.906 1.707 1 93.25 254 ASP B O 1
ATOM 3815 N N . GLY B 1 255 ? 7.781 -29.578 3.535 1 80.38 255 GLY B N 1
ATOM 3816 C CA . GLY B 1 255 ? 8.938 -29.203 4.324 1 80.38 255 GLY B CA 1
ATOM 3817 C C . GLY B 1 255 ? 9.719 -30.391 4.855 1 80.38 255 GLY B C 1
ATOM 3818 O O . GLY B 1 255 ? 9.211 -31.516 4.859 1 80.38 255 GLY B O 1
#

Radius of gyration: 21.76 Å; Cα contacts (8 Å, |Δi|>4): 1368; chains: 2; bounding box: 50×65×58 Å

Nearest PDB structures (foldseek):
  3oru-assembly1_A  TM=9.081E-01  e=2.441E-23  Ruegeria sp. TM1040
  3di4-assembly1_B  TM=7.975E-01  e=9.265E-14  Ruegeria pomeroyi DSS-3
  6din-assembly1_A-2  TM=4.643E-01  e=7.105E+00  Pseudomonas aeruginosa
  2wii-assembly3_B  TM=1.407E-01  e=7.105E+00  Homo sapiens
  3oru-assembly1_A  TM=9.081E-01  e=2.745E-23  Ruegeria sp. TM1040

Foldseek 3Di:
DDKDKQFFLAKAKAKAFAQWKKKWWPQAFFWKKFKKKWAFDDDPPDDPVLDLDQDLQPPDDVCSVPPDDPVSSLVSPFTWMFALVLQCVVVVDQADDAQGFTATVSRGGFKGFHDWPWPRAWGQDDAWDDPVNVVVLPDDDDGRTPLVNQVVNLVVLLVDPPRPDDPRRSVRSVCNCVRVVVGDHRTGTPQWHWDFDDDDPDTDTDGATGPTGRTIIIMIRGNRIIMMMMHRGNQQRDCRSDSDGGMMMMDIGHD/DDKDKQFFLAKAKAKAFAQWKKKWWPQAFFWKKFKKKWAFDDDPPDDPVLDLDQDLQPPDDVCSVPPDDPVSSLVSPFTWMFALVLQCVVVVDQADDAQGFTATVSRGGFKHFHDWPWPRAWGQDDAWDDPVNVVVLPDDDDGRTPLVNQVVNLVVLLVDPPRPDDPRRSVRSVCNCVRVVNGDHRTRTPQWHWDFDDDDPDTDTDGATGPTGRTIIIMIRGNRIIMMMMHRGNQQRDCRSDSDGGMMMMDIGHD

InterPro domains:
  IPR018959 Domain of unknown function DUF1989 [PF09347] (5-42)
  IPR018959 Domain of unknown function DUF1989 [PF09347] (75-227)

Sequence (510 aa):
MTTRTVPARRGAATLVRQGQSIRITNSSGTQVVDTWAFALPTPSSVAPGANPDAPLFPRAAAGSLTAYSSPANIAASVPEYMSMCHTRATLCKTHPARGDTLVSQKRAPMVTLAEDTSPGVHDTLIAACDRWRYAELGVDGYHESCTDNCWDALDALLADPDAGLTPEQKDGLRQLQARLGGRVPDPFNLFMNIPVVGEGYVKALSFEAPVTKKGDYVVLRAERDVVVVMSACPQDVLEINGKKPADAHFQVLDGMTTRTVPARRGAATLVRQGQSIRITNSSGTQVVDTWAFALPTPSSVAPGANPDAPLFPRAAAGSLTAYSSPANIAASVPEYMSMCHTRATLCKTHPARGDTLVSQKRAPMVTLAEDTSPGVHDTLIAACDRWRYAELGVDGYHESCTDNCWDALDALLADPDAGLTPEQKDGLRQLQARLGGRVPDPFNLFMNIPVVGEGYVKALSFEAPVTKKGDYVVLRAERDVVVVMSACPQDVLEINGKKPADAHFQVLDG

Organism: Botryosphaeria parva (strain UCR-NP2) (NCBI:txid1287680)